Protein AF-A0A2V9Z932-F1 (afdb_monomer_lite)

Secondary structure (DSSP, 8-state):
-HHHHHHHHHHHHHHTSS-HHHHHHHHHHHHHHHHHHHHHHHHHHHHHHHHHHHHHHHHHHHHHHHTT--HHHHHTTHHHHHHHHHHHHHHHHHHHHHHHHHHHHHHHHHHHHHHHHHHHHHHHHHHHHHHHHHHHHHHHHHHHTT-S-SS--TTSSS-----HHHHHHHHHHHHH-HHHHHHHHHHHHHHHHHHHTT--SHHHHTTS-HHHHHHHHHHHHHHHHHHHHHHHHHH-TTSPP-SS--HHHHHHHHHTT-HHHHHHHHHHHHTT---SS-B-HHHHT--STTS--S-S-EEEEEEEEEP-GGGHHHHHHHHHHHHHT--SEEEEEEESS-TT--EEEEEEES--GGGBTHHHHHHHHHHHHHHSS-HHHHHHHH-SSS-STTSPPSSPPPPPHHHHHHHHHHHHHTTSEEEEE-TTT--EEEEE---STT-PPPEEEESSHHHHHHT--HHHHHHHHHHHHHHHHHTS-SHHHHHHHHHHHHHHHHHHHHH---TT-HHHHHHHHHHHHHHHHHH---

Foldseek 3Di:
DLVVVQVVVLVCCLVVVDPLVRVLVVLVVVLVVLVVVLVVLVVVLVVLVVVLVVLVVVLVVLVVVLVVQDDVNVVVCPNVVSVVVNVVSVVSNVVSVVVSVVSVVVNVVSVVVSVSSVVQSVLSVLLVVLVVVLVVVVVVVVVVPLPDCQQFPLVDPDGGHAHSVVVVVLVVVCVPDPVNVVVLSSQLSVLLQVVLPPPRGSVSVSPDPSVNSNVSSVVSVVVSVVVSQVVVCVVPVVDDRHPPDFPLNVCCVVPVVPLVVLLVVLLSNVVSPDDPFAFDVCLLPADAPPRDPDDQKAKEKEKEAEDDPVNVVSSVSSVVSNVVNDDHHYDYHYDDDPRHDIDIDMDIDDHQPNGGPCVVVVVVVLVVQLPPPPVPSCCVSVVDDDSCPPPDDSGDDWDDLLQLLLLQLLCVLVVQWDFDQDPVPRATFTWRWAPDPPTDDTHTQGNDSVRSSVVDHNHSSVSSCVRRVVCCVPVVVDPVSLVSSLVSLVVVLVVVCVVPVDCPDPVNVSSVSSSVVNNCVSVPDD

Sequence (526 aa):
MRGRIENDLFQEWIAGEKSVFDLSGLLPALVSSLQVRLKHLDDKIARHRQLEEETANRVIANAKQWSRVGMLSGLMGKRQNLFDVQGECLQQLYIYRTRIEGIDFARKLLQALIPELPMIGSQVARCAAVMAEAAKYFAGRIAEGCTDSGQGDFSRPVIRFYNPATVKDFARTLVSDQGEQQRQSTAVRAALTAMLGEDKSFTSFNRIPQQKFIDLLEATSVKNLALAHDSYVAAHPHRARILRVSIVEHLCREYAAKPEALRTYVSNVVSRVGNCLCFNDAEVSREGTGAFSGRRFVSYLSVVLPEAPDFAEFRQLLRKEFYSATSGTKDEVTSKGRPYEITLVHVTNLFPVRFVQEAAFLREQYEQRIRSNDSVQAKLELHLEGDGSALPSLYVPDVEPKDFLAYLMIGRAMEVVQTLEDPSTGVKTLYLVNKNDKGGPPVPLGRDLNEALGESNLLTYDALVTTIQPLLKKEYLQFQKRQALSASVEAQVDEVRAQRKNPSDTLYRMFSHAGETAVVLLGARQ

Structure (mmCIF, N/CA/C/O backbone):
data_AF-A0A2V9Z932-F1
#
_entry.id   AF-A0A2V9Z932-F1
#
loop_
_atom_site.group_PDB
_atom_site.id
_atom_site.type_symbol
_atom_site.label_atom_id
_atom_site.label_alt_id
_atom_site.label_comp_id
_atom_site.label_asym_id
_atom_site.label_entity_id
_atom_site.label_seq_id
_atom_site.pdbx_PDB_ins_code
_atom_site.Cartn_x
_atom_site.Cartn_y
_atom_site.Cartn_z
_atom_site.occupancy
_atom_site.B_iso_or_equiv
_atom_site.auth_seq_id
_atom_site.auth_comp_id
_atom_site.auth_asym_id
_atom_site.auth_atom_id
_atom_site.pdbx_PDB_model_num
ATOM 1 N N . MET A 1 1 ? -10.476 -4.591 41.927 1.00 77.62 1 MET A N 1
ATOM 2 C CA . MET A 1 1 ? -11.751 -4.037 41.413 1.00 77.62 1 MET A CA 1
ATOM 3 C C . MET A 1 1 ? -11.571 -3.454 40.017 1.00 77.62 1 MET A C 1
ATOM 5 O O . MET A 1 1 ? -12.208 -3.964 39.110 1.00 77.62 1 MET A O 1
ATOM 9 N N . ARG A 1 2 ? -10.638 -2.508 39.818 1.00 82.38 2 ARG A N 1
ATOM 10 C CA . ARG A 1 2 ? -10.262 -1.956 38.501 1.00 82.38 2 ARG A CA 1
ATOM 11 C C . ARG A 1 2 ? -10.116 -3.004 37.390 1.00 82.38 2 ARG A C 1
ATOM 13 O O . ARG A 1 2 ? -10.837 -2.928 36.411 1.00 82.38 2 ARG A O 1
ATOM 20 N N . GLY A 1 3 ? -9.252 -4.007 37.573 1.00 84.56 3 GLY A N 1
ATOM 21 C CA . GLY A 1 3 ? -9.013 -5.027 36.540 1.00 84.56 3 GLY A CA 1
ATOM 22 C C . GLY A 1 3 ? -10.241 -5.874 36.181 1.00 84.56 3 GLY A C 1
ATOM 23 O O . GLY A 1 3 ? -10.340 -6.334 35.054 1.00 84.56 3 GLY A O 1
ATOM 24 N N . ARG A 1 4 ? -11.209 -6.038 37.099 1.00 88.00 4 ARG A N 1
ATOM 25 C CA . ARG A 1 4 ? -12.481 -6.707 36.776 1.00 88.00 4 ARG A CA 1
ATOM 26 C C . ARG A 1 4 ? -13.345 -5.824 35.880 1.00 88.00 4 ARG A C 1
ATOM 28 O O . ARG A 1 4 ? -13.783 -6.286 34.845 1.00 88.00 4 ARG A O 1
ATOM 35 N N . ILE A 1 5 ? -13.491 -4.546 36.240 1.00 90.06 5 ILE A N 1
ATOM 36 C CA . ILE A 1 5 ? -14.244 -3.570 35.439 1.00 90.06 5 ILE A CA 1
ATOM 37 C C . ILE A 1 5 ? -13.623 -3.424 34.047 1.00 90.06 5 ILE A C 1
ATOM 39 O O . ILE A 1 5 ? -14.338 -3.454 33.056 1.00 90.06 5 ILE A O 1
ATOM 43 N N . GLU A 1 6 ? -12.297 -3.287 33.957 1.00 91.00 6 GLU A N 1
ATOM 44 C CA . GLU A 1 6 ? -11.610 -3.191 32.665 1.00 91.00 6 GLU A CA 1
ATOM 45 C C . GLU A 1 6 ? -11.828 -4.449 31.817 1.00 91.00 6 GLU A C 1
ATOM 47 O O . GLU A 1 6 ? -12.143 -4.319 30.639 1.00 91.00 6 GLU A O 1
ATOM 52 N N . ASN A 1 7 ? -11.724 -5.644 32.410 1.00 91.31 7 ASN A N 1
ATOM 53 C CA . ASN A 1 7 ? -11.974 -6.894 31.697 1.00 91.31 7 ASN A CA 1
ATOM 54 C C . ASN A 1 7 ? -13.428 -6.999 31.219 1.00 91.31 7 ASN A C 1
ATOM 56 O O . ASN A 1 7 ? -13.643 -7.318 30.058 1.00 91.31 7 ASN A O 1
ATOM 60 N N . ASP A 1 8 ? -14.413 -6.680 32.062 1.00 92.38 8 ASP A N 1
ATOM 61 C CA . ASP A 1 8 ? -15.832 -6.740 31.688 1.00 92.38 8 ASP A CA 1
ATOM 62 C C . ASP A 1 8 ? -16.128 -5.804 30.501 1.00 92.38 8 ASP A C 1
ATOM 64 O O . ASP A 1 8 ? -16.697 -6.234 29.499 1.00 92.38 8 ASP A O 1
ATOM 68 N N . LEU A 1 9 ? -15.646 -4.554 30.548 1.00 93.88 9 LEU A N 1
ATOM 69 C CA . LEU A 1 9 ? -15.793 -3.599 29.438 1.00 93.88 9 LEU A CA 1
ATOM 70 C C . LEU A 1 9 ? -15.048 -4.061 28.176 1.00 93.88 9 LEU A C 1
ATOM 72 O O . LEU A 1 9 ? -15.509 -3.838 27.057 1.00 93.88 9 LEU A O 1
ATOM 76 N N . PHE A 1 10 ? -13.890 -4.705 28.339 1.00 93.94 10 PHE A N 1
ATOM 77 C CA . PHE A 1 10 ? -13.142 -5.267 27.220 1.00 93.94 10 PHE A CA 1
ATOM 78 C C . PHE A 1 10 ? -13.889 -6.448 26.586 1.00 93.94 10 PHE A C 1
ATOM 80 O O . PHE A 1 10 ? -13.931 -6.541 25.361 1.00 93.94 10 PHE A O 1
ATOM 87 N N . GLN A 1 11 ? -14.533 -7.308 27.382 1.00 92.81 11 GLN A N 1
ATOM 88 C CA . GLN A 1 11 ? -15.372 -8.396 26.872 1.00 92.81 11 GLN A CA 1
ATOM 89 C C . GLN A 1 11 ? -16.603 -7.870 26.128 1.00 92.81 11 GLN A C 1
ATOM 91 O O . GLN A 1 11 ? -16.879 -8.356 25.034 1.00 92.81 11 GLN A O 1
ATOM 96 N N . GLU A 1 12 ? -17.294 -6.852 26.653 1.00 94.12 12 GLU A N 1
ATOM 97 C CA . GLU A 1 12 ? -18.418 -6.203 25.953 1.00 94.12 12 GLU A CA 1
ATOM 98 C C . GLU A 1 12 ? -17.980 -5.648 24.582 1.00 94.12 12 GLU A C 1
ATOM 100 O O . GLU A 1 12 ? -18.698 -5.779 23.585 1.00 94.12 12 GLU A O 1
ATOM 105 N N . TRP A 1 13 ? -16.767 -5.083 24.499 1.00 94.19 13 TRP A N 1
ATOM 106 C CA . TRP A 1 13 ? -16.189 -4.629 23.233 1.00 94.19 13 TRP A CA 1
ATOM 107 C C . TRP A 1 13 ? -15.842 -5.786 22.286 1.00 94.19 13 TRP A C 1
ATOM 109 O O . TRP A 1 13 ? -16.197 -5.729 21.106 1.00 94.19 13 TRP A O 1
ATOM 119 N N . ILE A 1 14 ? -15.193 -6.853 22.771 1.00 92.38 14 ILE A N 1
ATOM 120 C CA . ILE A 1 14 ? -14.890 -8.042 21.952 1.00 92.38 14 ILE A CA 1
ATOM 121 C C . ILE A 1 14 ? -16.178 -8.662 21.415 1.00 92.38 14 ILE A C 1
ATOM 123 O O . ILE A 1 14 ? -16.223 -9.015 20.236 1.00 92.38 14 ILE A O 1
ATOM 127 N N . ALA A 1 15 ? -17.218 -8.778 22.242 1.00 91.62 15 ALA A N 1
ATOM 128 C CA . ALA A 1 15 ? -18.527 -9.293 21.849 1.00 91.62 15 ALA A CA 1
ATOM 129 C C . ALA A 1 15 ? -19.216 -8.375 20.825 1.00 91.62 15 ALA A C 1
ATOM 131 O O . ALA A 1 15 ? -19.937 -8.846 19.943 1.00 91.62 15 ALA A O 1
ATOM 132 N N . GLY A 1 16 ? -18.888 -7.081 20.840 1.00 90.75 16 GLY A N 1
ATOM 133 C CA . GLY A 1 16 ? -19.473 -6.074 19.955 1.00 90.75 16 GLY A CA 1
ATOM 134 C C . GLY A 1 16 ? -20.805 -5.549 20.469 1.00 90.75 16 GLY A C 1
ATOM 135 O O . GLY A 1 16 ? -21.585 -5.020 19.684 1.00 90.75 16 GLY A O 1
ATOM 136 N N . GLU A 1 17 ? -21.063 -5.703 21.767 1.00 92.62 17 GLU A N 1
ATOM 137 C CA . GLU A 1 17 ? -22.240 -5.152 22.442 1.00 92.62 17 GLU A CA 1
ATOM 138 C C . GLU A 1 17 ? -22.115 -3.636 22.619 1.00 92.62 17 GLU A C 1
ATOM 140 O O . GLU A 1 17 ? -23.109 -2.917 22.539 1.00 92.62 17 GLU A O 1
ATOM 145 N N . LYS A 1 18 ? -20.885 -3.145 22.830 1.00 92.31 18 LYS A N 1
ATOM 146 C CA . LYS A 1 18 ? -20.561 -1.715 22.912 1.00 92.31 18 LYS A CA 1
ATOM 147 C C . LYS A 1 18 ? -19.331 -1.388 22.077 1.00 92.31 18 LYS A C 1
ATOM 149 O O . LYS A 1 18 ? -18.340 -2.121 22.085 1.00 92.31 18 LYS A O 1
ATOM 154 N N . SER A 1 19 ? -19.365 -0.263 21.370 1.00 92.38 19 SER A N 1
ATOM 155 C CA . SER A 1 19 ? -18.180 0.265 20.694 1.00 92.38 19 SER A CA 1
ATOM 156 C C . SER A 1 19 ? -17.231 0.936 21.693 1.00 92.38 19 SER A C 1
ATOM 158 O O . SER A 1 19 ? -17.627 1.347 22.783 1.00 92.38 19 SER A O 1
ATOM 160 N N . VAL A 1 20 ? -15.964 1.116 21.310 1.00 92.38 20 VAL A N 1
ATOM 161 C CA . VAL A 1 20 ? -14.994 1.854 22.143 1.00 92.38 20 VAL A CA 1
ATOM 162 C C . VAL A 1 20 ? -15.445 3.306 22.366 1.00 92.38 20 VAL A C 1
ATOM 164 O O . VAL A 1 20 ? -15.184 3.878 23.422 1.00 92.38 20 VAL A O 1
ATOM 167 N N . PHE A 1 21 ? -16.182 3.886 21.412 1.00 91.50 21 PHE A N 1
ATOM 168 C CA . PHE A 1 21 ? -16.777 5.213 21.555 1.00 91.50 21 PHE A CA 1
ATOM 169 C C . PHE A 1 21 ? -17.886 5.224 22.615 1.00 91.50 21 PHE A C 1
ATOM 171 O O . PHE A 1 21 ? -17.868 6.096 23.485 1.00 91.50 21 PHE A O 1
ATOM 178 N N . ASP A 1 22 ? -18.770 4.222 22.625 1.00 93.38 22 ASP A N 1
ATOM 179 C CA . ASP A 1 22 ? -19.805 4.082 23.661 1.00 93.38 22 ASP A CA 1
ATOM 180 C C . ASP A 1 22 ? -19.172 3.945 25.048 1.00 93.38 22 ASP A C 1
ATOM 182 O O . ASP A 1 22 ? -19.566 4.628 25.994 1.00 93.38 22 ASP A O 1
ATOM 186 N N . LEU A 1 23 ? -18.130 3.115 25.163 1.00 94.00 23 LEU A N 1
ATOM 187 C CA . LEU A 1 23 ? -17.382 2.928 26.407 1.00 94.00 23 LEU A CA 1
ATOM 188 C C . LEU A 1 23 ? -16.691 4.221 26.869 1.00 94.00 23 LEU A C 1
ATOM 190 O O . LEU A 1 23 ? -16.685 4.526 28.066 1.00 94.00 23 LEU A O 1
ATOM 194 N N . SER A 1 24 ? -16.148 5.002 25.928 1.00 89.88 24 SER A N 1
ATOM 195 C CA . SER A 1 24 ? -15.504 6.289 26.215 1.00 89.88 24 SER A CA 1
ATOM 196 C C . SER A 1 24 ? -16.484 7.329 26.767 1.00 89.88 24 SER A C 1
ATOM 198 O O . SER A 1 24 ? -16.097 8.128 27.618 1.00 89.88 24 SER A O 1
ATOM 200 N N . GLY A 1 25 ? -17.756 7.283 26.349 1.00 89.06 25 GLY A N 1
ATOM 201 C CA . GLY A 1 25 ? -18.829 8.130 26.881 1.00 89.06 25 GLY A CA 1
ATOM 202 C C . GLY A 1 25 ? -19.442 7.598 28.182 1.00 89.06 25 GLY A C 1
ATOM 203 O O . GLY A 1 25 ? -19.787 8.377 29.075 1.00 89.06 25 GLY A O 1
ATOM 204 N N . LEU A 1 26 ? -19.531 6.273 28.331 1.00 92.12 26 LEU A N 1
ATOM 205 C CA . LEU A 1 26 ? -20.111 5.610 29.501 1.00 92.12 26 LEU A CA 1
ATOM 206 C C . LEU A 1 26 ? -19.298 5.859 30.778 1.00 92.12 26 LEU A C 1
ATOM 208 O O . LEU A 1 26 ? -19.875 6.090 31.841 1.00 92.12 26 LEU A O 1
ATOM 212 N N . LEU A 1 27 ? -17.965 5.812 30.697 1.00 92.62 27 LEU A N 1
ATOM 213 C CA . LEU A 1 27 ? -17.091 5.923 31.871 1.00 92.62 27 LEU A CA 1
ATOM 214 C C . LEU A 1 27 ? -17.199 7.284 32.591 1.00 92.62 27 LEU A 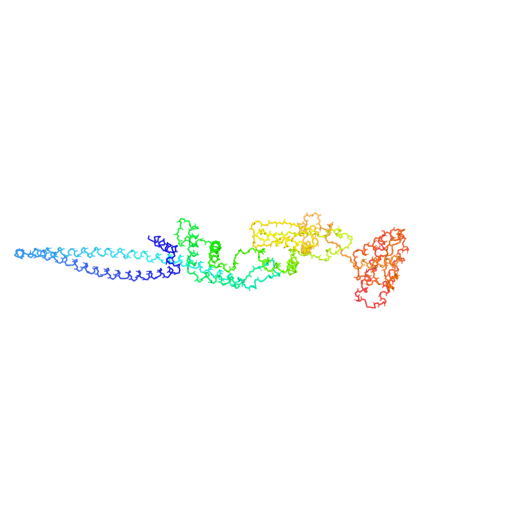C 1
ATOM 216 O O . LEU A 1 27 ? -17.385 7.279 33.811 1.00 92.62 27 LEU A O 1
ATOM 220 N N . PRO A 1 28 ? -17.161 8.442 31.902 1.00 92.12 28 PRO A N 1
ATOM 221 C CA . PRO A 1 28 ? -17.440 9.738 32.520 1.00 92.12 28 PRO A CA 1
ATOM 222 C C . PRO A 1 28 ? -18.839 9.824 33.143 1.00 92.12 28 PRO A C 1
ATOM 224 O O . PRO A 1 28 ? -18.975 10.292 34.273 1.00 92.12 28 PRO A O 1
ATOM 227 N N . ALA A 1 29 ? -19.870 9.319 32.455 1.00 93.62 29 ALA A N 1
ATOM 228 C CA . ALA A 1 29 ? -21.237 9.308 32.978 1.00 93.62 29 ALA A CA 1
ATOM 229 C C . ALA A 1 29 ? -21.356 8.464 34.260 1.00 93.62 29 ALA A C 1
ATOM 231 O O . ALA A 1 29 ? -22.003 8.874 35.230 1.00 93.62 29 ALA A O 1
ATOM 232 N N . LEU A 1 30 ? -20.674 7.315 34.302 1.00 93.50 30 LEU A N 1
ATOM 233 C CA . LEU A 1 30 ? -20.578 6.473 35.491 1.00 93.50 30 LEU A CA 1
ATOM 234 C C . LEU A 1 30 ? -19.877 7.212 36.637 1.00 93.50 30 LEU A C 1
ATOM 236 O O . LEU A 1 30 ? -20.382 7.199 37.759 1.00 93.50 30 LEU A O 1
ATOM 240 N N . VAL A 1 31 ? -18.762 7.898 36.371 1.00 94.88 31 VAL A N 1
ATOM 241 C CA . VAL A 1 31 ? -18.057 8.709 37.379 1.00 94.88 31 VAL A CA 1
ATOM 242 C C . VAL A 1 31 ? -18.983 9.770 37.973 1.00 94.88 31 VAL A C 1
ATOM 244 O O . VAL A 1 31 ? -19.099 9.846 39.197 1.00 94.88 31 VAL A O 1
ATOM 247 N N . SER A 1 32 ? -19.697 10.533 37.142 1.00 95.81 32 SER A N 1
ATOM 248 C CA . SER A 1 32 ? -20.646 11.548 37.619 1.00 95.81 32 SER A CA 1
ATOM 249 C C . SER A 1 32 ? -21.768 10.939 38.465 1.00 95.81 32 SER A C 1
ATOM 251 O O . SER A 1 32 ? -22.089 11.459 39.536 1.00 95.81 32 SER A O 1
ATOM 253 N N . SER A 1 33 ? -22.327 9.800 38.044 1.00 96.12 33 SER A N 1
ATOM 254 C CA . SER A 1 33 ? -23.351 9.080 38.812 1.00 96.12 33 SER A CA 1
ATOM 255 C C . SER A 1 33 ? -22.834 8.624 40.185 1.00 96.12 33 SER A C 1
ATOM 257 O O . SER A 1 33 ? -23.501 8.812 41.209 1.00 96.12 33 SER A O 1
ATOM 259 N N . LEU A 1 34 ? -21.611 8.085 40.244 1.00 95.25 34 LEU A N 1
ATOM 260 C CA . LEU A 1 34 ? -20.989 7.650 41.496 1.00 95.25 34 LEU A CA 1
ATOM 261 C C . LEU A 1 34 ? -20.635 8.824 42.417 1.00 95.25 34 LEU A C 1
ATOM 263 O O . LEU A 1 34 ? -20.774 8.686 43.630 1.00 95.25 34 LEU A O 1
ATOM 267 N N . GLN A 1 35 ? -20.237 9.977 41.875 1.00 95.81 35 GLN A N 1
ATOM 268 C CA . GLN A 1 35 ? -20.000 11.199 42.654 1.00 95.81 35 GLN A CA 1
ATOM 269 C C . GLN A 1 35 ? -21.286 11.720 43.307 1.00 95.81 35 GLN A C 1
ATOM 271 O O . GLN A 1 35 ? -21.282 12.054 44.493 1.00 95.81 35 GLN A O 1
ATOM 276 N N . VAL A 1 36 ? -22.405 11.731 42.573 1.00 95.88 36 VAL A N 1
ATOM 277 C CA . VAL A 1 36 ? -23.721 12.079 43.138 1.00 95.88 36 VAL A CA 1
ATOM 278 C C . VAL A 1 36 ? -24.096 11.099 44.251 1.00 95.88 36 VAL A C 1
ATOM 280 O O . VAL A 1 36 ? -24.498 11.511 45.341 1.00 95.88 36 VAL A O 1
ATOM 283 N N . ARG A 1 37 ? -23.898 9.795 44.021 1.00 95.81 37 ARG A N 1
ATOM 284 C CA . ARG A 1 37 ? -24.158 8.768 45.035 1.00 95.81 37 ARG A CA 1
ATOM 285 C C . ARG A 1 37 ? -23.279 8.944 46.273 1.00 95.81 37 ARG A C 1
ATOM 287 O O . ARG A 1 37 ? -23.804 8.814 47.373 1.00 95.81 37 ARG A O 1
ATOM 294 N N . LEU A 1 38 ? -21.993 9.259 46.109 1.00 95.38 38 LEU A N 1
ATOM 295 C CA . LEU A 1 38 ? -21.062 9.529 47.208 1.00 95.38 38 LEU A CA 1
ATOM 296 C C . LEU A 1 38 ? -21.564 10.686 48.080 1.00 95.38 38 LEU A C 1
ATOM 298 O O . LEU A 1 38 ? -21.672 10.519 49.292 1.00 95.38 38 LEU A O 1
ATOM 302 N N . LYS A 1 39 ? -21.973 11.799 47.459 1.00 93.94 39 LYS A N 1
ATOM 303 C CA . LYS A 1 39 ? -22.529 12.961 48.169 1.00 93.94 39 LYS A CA 1
ATOM 304 C C . LYS A 1 39 ? -23.773 12.595 48.990 1.00 93.94 39 LYS A C 1
ATOM 306 O O . LYS A 1 39 ? -23.891 12.979 50.148 1.00 93.94 39 LYS A O 1
ATOM 311 N N . HIS A 1 40 ? -24.665 11.772 48.436 1.00 94.75 40 HIS A N 1
ATOM 312 C CA . HIS A 1 40 ? -25.835 11.280 49.171 1.00 94.75 40 HIS A CA 1
ATOM 313 C C . HIS A 1 40 ? -25.495 10.343 50.342 1.00 94.75 40 HIS A C 1
ATOM 315 O O . HIS A 1 40 ? -26.306 10.210 51.261 1.00 94.75 40 HIS A O 1
ATOM 321 N N . LEU A 1 41 ? -24.349 9.651 50.322 1.00 94.38 41 LEU A N 1
ATOM 322 C CA . LEU A 1 41 ? -23.914 8.845 51.467 1.00 94.38 41 LEU A CA 1
ATOM 323 C C . LEU A 1 41 ? -23.461 9.737 52.625 1.00 94.38 41 LEU A C 1
ATOM 325 O O . LEU A 1 41 ? -23.797 9.415 53.761 1.00 94.38 41 LEU A O 1
ATOM 329 N N . ASP A 1 42 ? -22.790 10.860 52.354 1.00 90.19 42 ASP A N 1
ATOM 330 C CA . ASP A 1 42 ? -22.404 11.825 53.395 1.00 90.19 42 ASP A CA 1
ATOM 331 C C . ASP A 1 42 ? -23.642 12.380 54.122 1.00 90.19 42 ASP A C 1
ATOM 333 O O . ASP A 1 42 ? -23.698 12.358 55.356 1.00 90.19 42 ASP A O 1
ATOM 337 N N . ASP A 1 43 ? -24.692 12.743 53.373 1.00 92.94 43 ASP A N 1
ATOM 338 C CA . ASP A 1 43 ? -25.975 13.181 53.943 1.00 92.94 43 ASP A CA 1
ATOM 339 C C . ASP A 1 43 ? -26.616 12.095 54.827 1.00 92.94 43 ASP A C 1
ATOM 341 O O . ASP A 1 43 ? -27.162 12.376 55.899 1.00 92.94 43 ASP A O 1
ATOM 345 N N . LYS A 1 44 ? -26.560 10.827 54.394 1.00 93.81 44 LYS A N 1
ATOM 346 C CA . LYS A 1 44 ? -27.105 9.693 55.159 1.00 93.81 44 LYS A CA 1
ATOM 347 C C . LYS A 1 44 ? -26.297 9.404 56.422 1.00 93.81 44 LYS A C 1
ATOM 349 O O . LYS A 1 44 ? -26.901 9.088 57.447 1.00 93.81 44 LYS A O 1
ATOM 354 N N . ILE A 1 45 ? -24.968 9.514 56.367 1.00 92.81 45 ILE A N 1
ATOM 355 C CA . ILE A 1 45 ? -24.094 9.352 57.537 1.00 92.81 45 ILE A CA 1
ATOM 356 C C . ILE A 1 45 ? -24.425 10.420 58.574 1.00 92.81 45 ILE A C 1
ATOM 358 O O . ILE A 1 45 ? -24.628 10.075 59.736 1.00 92.81 45 ILE A O 1
ATOM 362 N N . ALA A 1 46 ? -24.537 11.687 58.165 1.00 93.06 46 ALA A N 1
ATOM 363 C CA . ALA A 1 46 ? -24.873 12.784 59.070 1.00 93.06 46 ALA A CA 1
ATOM 364 C C . ALA A 1 46 ? -26.215 12.541 59.784 1.00 93.06 46 ALA A C 1
ATOM 366 O O . ALA A 1 46 ? -26.281 12.599 61.011 1.00 93.06 46 ALA A O 1
ATOM 367 N N . ARG A 1 47 ? -27.258 12.159 59.032 1.00 95.00 47 ARG A N 1
ATOM 368 C CA . ARG A 1 47 ? -28.580 11.829 59.598 1.00 95.00 47 ARG A CA 1
ATOM 369 C C . ARG A 1 47 ? -28.527 10.654 60.572 1.00 95.00 47 ARG A C 1
ATOM 371 O O . ARG A 1 47 ? -29.109 10.726 61.648 1.00 95.00 47 ARG A O 1
ATOM 378 N N . HIS A 1 48 ? -27.847 9.563 60.216 1.00 93.50 48 HIS A N 1
ATOM 379 C CA . HIS A 1 48 ? -27.762 8.403 61.104 1.00 93.50 48 HIS A CA 1
ATOM 380 C C . HIS A 1 48 ? -26.916 8.665 62.350 1.00 93.50 48 HIS A C 1
ATOM 382 O O . HIS A 1 48 ? -27.252 8.120 63.395 1.00 93.50 48 HIS A O 1
ATOM 388 N N . ARG A 1 49 ? -25.876 9.506 62.272 1.00 94.31 49 ARG A N 1
ATOM 389 C CA . ARG A 1 49 ? -25.102 9.938 63.447 1.00 94.31 49 ARG A CA 1
ATOM 390 C C . ARG A 1 49 ? -25.942 10.775 64.405 1.00 94.31 49 ARG A C 1
ATOM 392 O O . ARG A 1 49 ? -25.900 10.517 65.597 1.00 94.31 49 ARG A O 1
ATOM 399 N N . GLN A 1 50 ? -26.760 11.693 63.890 1.00 95.38 50 GLN A N 1
ATOM 400 C CA . GLN A 1 50 ? -27.694 12.450 64.725 1.00 95.38 50 GLN A CA 1
ATOM 401 C C . GLN A 1 50 ? -28.686 11.518 65.447 1.00 95.38 50 GLN A C 1
ATOM 403 O O . GLN A 1 50 ? -28.862 11.615 66.658 1.00 95.38 50 GLN A O 1
ATOM 408 N N . LEU A 1 51 ? -29.289 10.567 64.723 1.00 94.62 51 LEU A N 1
ATOM 409 C CA . LEU A 1 51 ? -30.211 9.587 65.314 1.00 94.62 51 LEU A CA 1
ATOM 410 C C . LEU A 1 51 ? -29.519 8.659 66.328 1.00 94.62 51 LEU A C 1
ATOM 412 O O . LEU A 1 51 ? -30.129 8.269 67.326 1.00 94.62 51 LEU A O 1
ATOM 416 N N . GLU A 1 52 ? -28.258 8.293 66.083 1.00 96.00 52 GLU A N 1
ATOM 417 C CA . GLU A 1 52 ? -27.429 7.519 67.015 1.00 96.00 52 GLU A CA 1
ATOM 418 C C . GLU A 1 52 ? -27.197 8.299 68.311 1.00 96.00 52 GLU A C 1
ATOM 420 O O . GLU A 1 52 ? -27.460 7.755 69.382 1.00 96.00 52 GLU A O 1
ATOM 425 N N . GLU A 1 53 ? -26.823 9.577 68.218 1.00 95.06 53 GLU A N 1
ATOM 426 C CA . GLU A 1 53 ? -26.586 10.453 69.366 1.00 95.06 53 GLU A CA 1
ATOM 427 C C . GLU A 1 53 ? -27.867 10.687 70.182 1.00 95.06 53 GLU A C 1
ATOM 429 O O . GLU A 1 53 ? -27.872 10.529 71.406 1.00 95.06 53 GLU A O 1
ATOM 434 N N . GLU A 1 54 ? -28.987 10.990 69.519 1.00 94.62 54 GLU A N 1
ATOM 435 C CA . GLU A 1 54 ? -30.299 11.137 70.161 1.00 94.62 54 GLU A CA 1
ATOM 436 C C . GLU A 1 54 ? -30.698 9.857 70.916 1.00 94.62 54 GLU A C 1
ATOM 438 O O . GLU A 1 54 ? -31.144 9.910 72.068 1.00 94.62 54 GLU A O 1
ATOM 443 N N . THR A 1 55 ? -30.488 8.688 70.305 1.00 93.19 55 THR A N 1
ATOM 444 C CA . THR A 1 55 ? -30.808 7.393 70.923 1.00 93.19 55 THR A CA 1
ATOM 445 C C . THR A 1 55 ? -29.845 7.062 72.066 1.00 93.19 55 THR A C 1
ATOM 447 O O . THR A 1 55 ? -30.283 6.594 73.118 1.00 93.19 55 THR A O 1
ATOM 450 N N . ALA A 1 56 ? -28.551 7.359 71.924 1.00 94.00 56 ALA A N 1
ATOM 451 C CA . ALA A 1 56 ? -27.552 7.183 72.978 1.00 94.00 56 ALA A CA 1
ATOM 452 C C . ALA A 1 56 ? -27.876 8.050 74.204 1.00 94.00 56 ALA A C 1
ATOM 454 O O . ALA A 1 56 ? -27.837 7.572 75.342 1.00 94.00 56 ALA A O 1
ATOM 455 N N . ASN A 1 57 ? -28.291 9.298 73.980 1.00 94.38 57 ASN A N 1
ATOM 456 C CA . ASN A 1 57 ? -28.737 10.198 75.039 1.00 94.38 57 ASN A CA 1
ATOM 457 C C . ASN A 1 57 ? -29.981 9.658 75.761 1.00 94.38 57 ASN A C 1
ATOM 459 O O . ASN A 1 57 ? -30.047 9.722 76.993 1.00 94.38 57 ASN A O 1
ATOM 463 N N . ARG A 1 58 ? -30.932 9.048 75.037 1.00 92.38 58 ARG A N 1
ATOM 464 C CA . ARG A 1 58 ? -32.086 8.354 75.641 1.00 92.38 58 ARG A CA 1
ATOM 465 C C . ARG A 1 58 ? -31.666 7.149 76.483 1.00 92.38 58 ARG A C 1
ATOM 467 O O . ARG A 1 58 ? -32.144 7.019 77.606 1.00 92.38 58 ARG A O 1
ATOM 474 N N . VAL A 1 59 ? -30.733 6.325 76.001 1.00 91.31 59 VAL A N 1
ATOM 475 C CA . VAL A 1 59 ? -30.168 5.185 76.755 1.00 91.31 59 VAL A CA 1
ATOM 476 C C . VAL A 1 59 ? -29.549 5.652 78.080 1.00 91.31 59 VAL A C 1
ATOM 478 O O . VAL A 1 59 ? -29.786 5.039 79.125 1.00 91.31 59 VAL A O 1
ATOM 481 N N . ILE A 1 60 ? -28.801 6.762 78.065 1.00 92.19 60 ILE A N 1
ATOM 482 C CA . ILE A 1 60 ? -28.204 7.367 79.270 1.00 92.19 60 ILE A CA 1
ATOM 483 C C . ILE A 1 60 ? -29.290 7.926 80.203 1.00 92.19 60 ILE A C 1
ATOM 485 O O . ILE A 1 60 ? -29.219 7.741 81.422 1.00 92.19 60 ILE A O 1
ATOM 489 N N . ALA A 1 61 ? -30.295 8.614 79.659 1.00 90.38 61 ALA A N 1
ATOM 490 C CA . ALA A 1 61 ? -31.390 9.190 80.437 1.00 90.38 61 ALA A CA 1
ATOM 491 C C . ALA A 1 61 ? -32.232 8.107 81.130 1.00 90.38 61 ALA A C 1
ATOM 493 O O . ALA A 1 61 ? -32.513 8.227 82.323 1.00 90.38 61 ALA A O 1
ATOM 494 N N . ASN A 1 62 ? -32.560 7.025 80.425 1.00 88.06 62 ASN A N 1
ATOM 495 C CA . ASN A 1 62 ? -33.277 5.871 80.963 1.00 88.06 62 ASN A CA 1
ATOM 496 C C . ASN A 1 62 ? -32.486 5.186 82.087 1.00 88.06 62 ASN A C 1
ATOM 498 O O . ASN A 1 62 ? -33.050 4.898 83.141 1.00 88.06 62 ASN A O 1
ATOM 502 N N . ALA A 1 63 ? -31.171 5.001 81.922 1.00 85.06 63 ALA A N 1
ATOM 503 C CA . ALA A 1 63 ? -30.306 4.459 82.974 1.00 85.06 63 ALA A CA 1
ATOM 504 C C . ALA A 1 63 ? -30.283 5.352 84.233 1.00 85.06 63 ALA A C 1
ATOM 506 O O . ALA A 1 63 ? -30.342 4.854 85.359 1.00 85.06 63 ALA A O 1
ATOM 507 N N . LYS A 1 64 ? -30.267 6.683 84.062 1.00 87.31 64 LYS A N 1
ATOM 508 C CA . LYS A 1 64 ? -30.390 7.648 85.173 1.00 87.31 64 LYS A CA 1
ATOM 509 C C . LYS A 1 64 ? -31.779 7.641 85.816 1.00 87.31 64 LYS A C 1
ATOM 511 O O . LYS A 1 64 ? -31.892 7.874 87.016 1.00 87.31 64 LYS A O 1
ATOM 516 N N . GLN A 1 65 ? -32.842 7.419 85.045 1.00 84.19 65 GLN A N 1
ATOM 517 C CA . GLN A 1 65 ? -34.195 7.298 85.591 1.00 84.19 65 GLN A CA 1
ATOM 518 C C . GLN A 1 65 ? -34.357 6.003 86.379 1.00 84.19 65 GLN A C 1
ATOM 520 O O . GLN A 1 65 ? -34.921 6.043 87.470 1.00 84.19 65 GLN A O 1
ATOM 525 N N . TRP A 1 66 ? -33.799 4.896 85.884 1.00 81.44 66 TRP A N 1
ATOM 526 C CA . TRP A 1 66 ? -33.782 3.604 86.566 1.00 81.44 66 TRP A CA 1
ATOM 527 C C . TRP A 1 66 ? -33.185 3.690 87.973 1.00 81.44 66 TRP A C 1
ATOM 529 O O . TRP A 1 66 ? -33.787 3.208 88.934 1.00 81.44 66 TRP A O 1
ATOM 539 N N . SER A 1 67 ? -32.035 4.359 88.120 1.00 79.69 67 SER A N 1
ATOM 540 C CA . SER A 1 67 ? -31.359 4.511 89.417 1.00 79.69 67 SER A CA 1
ATOM 541 C C . SER A 1 67 ? -32.130 5.374 90.423 1.00 79.69 67 SER A C 1
ATOM 543 O O . SER A 1 67 ? -31.855 5.314 91.618 1.00 79.69 67 SER A O 1
ATOM 545 N N . ARG A 1 68 ? -33.129 6.140 89.964 1.00 81.44 68 ARG A N 1
ATOM 546 C CA . ARG A 1 68 ? -34.013 6.975 90.794 1.00 81.44 68 ARG A CA 1
ATOM 547 C C . ARG A 1 68 ? -35.359 6.307 91.115 1.00 81.44 68 ARG A C 1
ATOM 549 O O . ARG A 1 68 ? -36.202 6.924 91.765 1.00 81.44 68 ARG A O 1
ATOM 556 N N . VAL A 1 69 ? -35.595 5.066 90.675 1.00 79.00 69 VAL A N 1
ATOM 557 C CA . VAL A 1 69 ? -36.856 4.345 90.930 1.00 79.00 69 VAL A CA 1
ATOM 558 C C . VAL A 1 69 ? -36.892 3.799 92.365 1.00 79.00 69 VAL A C 1
ATOM 560 O O . VAL A 1 69 ? -36.323 2.743 92.663 1.00 79.00 69 VAL A O 1
ATOM 563 N N . GLY A 1 70 ? -37.608 4.507 93.245 1.00 68.94 70 GLY A N 1
ATOM 564 C CA . GLY A 1 70 ? -37.868 4.108 94.634 1.00 68.94 70 GLY A CA 1
ATOM 565 C C . GLY A 1 70 ? -38.835 2.920 94.785 1.00 68.94 70 GLY A C 1
ATOM 566 O O . GLY A 1 70 ? -39.563 2.566 93.852 1.00 68.94 70 GLY A O 1
ATOM 567 N N . MET A 1 71 ? -38.856 2.323 95.984 1.00 60.56 71 MET A N 1
ATOM 568 C CA . MET A 1 71 ? -39.491 1.029 96.304 1.00 60.56 71 MET A CA 1
ATOM 569 C C . MET A 1 71 ? -40.993 0.947 95.953 1.00 60.56 71 MET A C 1
ATOM 571 O O . MET A 1 71 ? -41.419 -0.034 95.349 1.00 60.56 71 MET A O 1
ATOM 575 N N . LEU A 1 72 ? -41.775 2.001 96.226 1.00 59.00 72 LEU A N 1
ATOM 576 C CA . LEU A 1 72 ? -43.214 2.064 95.908 1.00 59.00 72 LEU A CA 1
ATOM 577 C C . LEU A 1 72 ? -43.500 2.107 94.397 1.00 59.00 72 LEU A C 1
ATOM 579 O O . LEU A 1 72 ? -44.405 1.436 93.914 1.00 59.00 72 LEU A O 1
ATOM 583 N N . SER A 1 73 ? -42.698 2.844 93.620 1.00 62.62 73 SER A N 1
ATOM 584 C CA . SER A 1 73 ? -42.862 2.905 92.157 1.00 62.62 73 SER A CA 1
ATOM 585 C C . SER A 1 73 ? -42.372 1.642 91.439 1.00 62.62 73 SER A C 1
ATOM 587 O O . SER A 1 73 ? -42.811 1.355 90.327 1.00 62.62 73 SER A O 1
ATOM 589 N N . GLY A 1 74 ? -41.490 0.867 92.082 1.00 62.97 74 GLY A N 1
ATOM 590 C CA . GLY A 1 74 ? -41.051 -0.440 91.594 1.00 62.97 74 GLY A CA 1
ATOM 591 C C . GLY A 1 74 ? -42.165 -1.490 91.619 1.00 62.97 74 GLY A C 1
ATOM 592 O O . GLY A 1 74 ? -42.255 -2.283 90.687 1.00 62.97 74 GLY A O 1
ATOM 593 N N . LEU A 1 75 ? -43.048 -1.440 92.624 1.00 59.69 75 LEU A N 1
ATOM 594 C CA . LEU A 1 75 ? -44.217 -2.322 92.762 1.00 59.69 75 LEU A CA 1
ATOM 595 C C . LEU A 1 75 ? -45.316 -2.057 91.713 1.00 59.69 75 LEU A C 1
ATOM 597 O O . LEU A 1 75 ? -46.073 -2.965 91.396 1.00 59.69 75 LEU A O 1
ATOM 601 N N . MET A 1 76 ? -45.369 -0.859 91.115 1.00 71.00 76 MET A N 1
ATOM 602 C CA . MET A 1 76 ? -46.294 -0.515 90.016 1.00 71.00 76 MET A CA 1
ATOM 603 C C . MET A 1 76 ? -45.747 -0.846 88.610 1.00 71.00 76 MET A C 1
ATOM 605 O O . MET A 1 76 ? -46.194 -0.279 87.617 1.00 71.00 76 MET A O 1
ATOM 609 N N . GLY A 1 77 ? -44.735 -1.712 88.490 1.00 76.06 77 GLY A N 1
ATOM 610 C CA . GLY A 1 77 ? -44.226 -2.164 87.184 1.00 76.06 77 GLY A CA 1
ATOM 611 C C . GLY A 1 77 ? -43.383 -1.138 86.412 1.00 76.06 77 GLY A C 1
ATOM 612 O O . GLY A 1 77 ? -42.939 -1.416 85.300 1.00 76.06 77 GLY A O 1
ATOM 613 N N . LYS A 1 78 ? -43.078 0.029 87.001 1.00 77.62 78 LYS A N 1
ATOM 614 C CA . LYS A 1 78 ? -42.264 1.084 86.364 1.00 77.62 78 LYS A CA 1
ATOM 615 C C . LYS A 1 78 ? -40.847 0.612 86.012 1.00 77.62 78 LYS A C 1
ATOM 617 O O . LYS A 1 78 ? -40.274 1.086 85.037 1.00 77.62 78 LYS A O 1
ATOM 622 N N . ARG A 1 79 ? -40.299 -0.340 86.782 1.00 75.31 79 ARG A N 1
ATOM 623 C CA . ARG A 1 79 ? -39.042 -1.028 86.448 1.00 75.31 79 ARG A CA 1
ATOM 624 C C . ARG A 1 79 ? -39.207 -1.922 85.218 1.00 75.31 79 ARG A C 1
ATOM 626 O O . ARG A 1 79 ? -38.417 -1.807 84.306 1.00 75.31 79 ARG A O 1
ATOM 633 N N . GLN A 1 80 ? -40.249 -2.741 85.118 1.00 79.94 80 GLN A N 1
ATOM 634 C CA . GLN A 1 80 ? -40.450 -3.578 83.926 1.00 79.94 80 GLN A CA 1
ATOM 635 C C . GLN A 1 80 ? -40.517 -2.723 82.645 1.00 79.94 80 GLN A C 1
ATOM 637 O O . GLN A 1 80 ? -39.752 -2.932 81.713 1.00 79.94 80 GLN A O 1
ATOM 642 N N . ASN A 1 81 ? -41.329 -1.661 82.667 1.00 84.19 81 ASN A N 1
ATOM 643 C CA . ASN A 1 81 ? -41.500 -0.765 81.523 1.00 84.19 81 ASN A CA 1
ATOM 644 C C . ASN A 1 81 ? -40.196 -0.037 81.130 1.00 84.19 81 ASN A C 1
ATOM 646 O O . ASN A 1 81 ? -39.831 0.015 79.961 1.00 84.19 81 ASN A O 1
ATOM 650 N N . LEU A 1 82 ? -39.436 0.489 82.101 1.00 83.38 82 LEU A N 1
ATOM 651 C CA . LEU A 1 82 ? -38.143 1.120 81.805 1.00 83.38 82 LEU A CA 1
ATOM 652 C C . LEU A 1 82 ? -37.111 0.125 81.250 1.00 83.38 82 LEU A C 1
ATOM 654 O O . LEU A 1 82 ? -36.230 0.542 80.504 1.00 83.38 82 LEU A O 1
ATOM 658 N N . PHE A 1 83 ? -37.201 -1.160 81.606 1.00 84.38 83 PHE A N 1
ATOM 659 C CA . PHE A 1 83 ? -36.317 -2.203 81.086 1.00 84.38 83 PHE A CA 1
ATOM 660 C C . PHE A 1 83 ? -36.635 -2.497 79.618 1.00 84.38 83 PHE A C 1
ATOM 662 O O . PHE A 1 83 ? -35.722 -2.505 78.794 1.00 84.38 83 PHE A O 1
ATOM 669 N N . ASP A 1 84 ? -37.918 -2.635 79.281 1.00 87.00 84 ASP A N 1
ATOM 670 C CA . ASP A 1 84 ? -38.371 -2.867 77.906 1.00 87.00 84 ASP A CA 1
ATOM 671 C C . ASP A 1 84 ? -38.016 -1.676 76.998 1.00 87.00 84 ASP A C 1
ATOM 673 O O . ASP A 1 84 ? -37.369 -1.847 75.963 1.00 87.00 84 ASP A O 1
ATOM 677 N N . VAL A 1 85 ? -38.301 -0.445 77.446 1.00 88.69 85 VAL A N 1
ATOM 678 C CA . VAL A 1 85 ? -37.932 0.790 76.726 1.00 88.69 85 VAL A CA 1
ATOM 679 C C . VAL A 1 85 ? -36.413 0.918 76.561 1.00 88.69 85 VAL A C 1
ATOM 681 O O . VAL A 1 85 ? -35.934 1.399 75.530 1.00 88.69 85 VAL A O 1
ATOM 684 N N . GLN A 1 86 ? -35.627 0.489 77.554 1.00 90.12 86 GLN A N 1
ATOM 685 C CA . GLN A 1 86 ? -34.169 0.466 77.445 1.00 90.12 86 GLN A CA 1
ATOM 686 C C . GLN A 1 86 ? -33.692 -0.562 76.415 1.00 90.12 86 GLN A C 1
ATOM 688 O O . GLN A 1 86 ? -32.779 -0.257 75.644 1.00 90.12 86 GLN A O 1
ATOM 693 N N . GLY A 1 87 ? -34.310 -1.745 76.376 1.00 88.75 87 GLY A N 1
ATOM 694 C CA . GLY A 1 87 ? -34.051 -2.774 75.369 1.00 88.75 87 GLY A CA 1
ATOM 695 C C . GLY A 1 87 ? -34.304 -2.264 73.950 1.00 88.75 87 GLY A C 1
ATOM 696 O O . GLY A 1 87 ? -33.426 -2.379 73.093 1.00 88.75 87 GLY A O 1
ATOM 697 N N . GLU A 1 88 ? -35.442 -1.605 73.723 1.00 92.44 88 GLU A N 1
ATOM 698 C CA . GLU A 1 88 ? -35.773 -0.981 72.435 1.00 92.44 88 GLU A CA 1
ATOM 699 C C . GLU A 1 88 ? -34.774 0.119 72.047 1.00 92.44 88 GLU A C 1
ATOM 701 O O . GLU A 1 88 ? -34.301 0.159 70.908 1.00 92.44 88 GLU A O 1
ATOM 706 N N . CYS A 1 89 ? -34.403 0.995 72.990 1.00 91.81 89 CYS A N 1
ATOM 707 C CA . CYS A 1 89 ? -33.428 2.058 72.732 1.00 91.81 89 CYS A CA 1
ATOM 708 C C . CYS A 1 89 ? -32.043 1.484 72.386 1.00 91.81 89 CYS A C 1
ATOM 710 O O . CYS A 1 89 ? -31.392 1.973 71.465 1.00 91.81 89 CYS A O 1
ATOM 712 N N . LEU A 1 90 ? -31.592 0.432 73.077 1.00 92.81 90 LEU A N 1
ATOM 713 C CA . LEU A 1 90 ? -30.329 -0.243 72.763 1.00 92.81 90 LEU A CA 1
ATOM 714 C C . LEU A 1 90 ? -30.376 -0.928 71.394 1.00 92.81 90 LEU A C 1
ATOM 716 O O . LEU A 1 90 ? -29.427 -0.804 70.620 1.00 92.81 90 LEU A O 1
ATOM 720 N N . GLN A 1 91 ? -31.477 -1.601 71.058 1.00 94.50 91 GLN A N 1
ATOM 721 C CA . GLN A 1 91 ? -31.655 -2.206 69.738 1.00 94.50 91 GLN A CA 1
ATOM 722 C C . GLN A 1 91 ? -31.576 -1.147 68.630 1.00 94.50 91 GLN A C 1
ATOM 724 O O . GLN A 1 91 ? -30.833 -1.321 67.662 1.00 94.50 91 GLN A O 1
ATOM 729 N N . GLN A 1 92 ? -32.293 -0.030 68.781 1.00 94.12 92 GLN A N 1
ATOM 730 C CA . GLN A 1 92 ? -32.251 1.083 67.829 1.00 94.12 92 GLN A CA 1
ATOM 731 C C . GLN A 1 92 ? -30.847 1.685 67.717 1.00 94.12 92 GLN A C 1
ATOM 733 O O . GLN A 1 92 ? -30.371 1.922 66.605 1.00 94.12 92 GLN A O 1
ATOM 738 N N . LEU A 1 93 ? -30.152 1.862 68.844 1.00 94.38 93 LEU A N 1
ATOM 739 C CA . LEU A 1 93 ? -28.781 2.364 68.878 1.00 94.38 93 LEU A CA 1
ATOM 740 C C . LEU A 1 93 ? -27.839 1.478 68.055 1.00 94.38 93 LEU A C 1
ATOM 742 O O . LEU A 1 93 ? -27.103 1.977 67.201 1.00 94.38 93 LEU A O 1
ATOM 746 N N . TYR A 1 94 ? -27.883 0.161 68.265 1.00 95.88 94 TYR A N 1
ATOM 747 C CA . TYR A 1 94 ? -27.048 -0.769 67.505 1.00 95.88 94 TYR A CA 1
ATOM 748 C C . TYR A 1 94 ? -27.437 -0.829 66.024 1.00 95.88 94 TYR A C 1
ATOM 750 O O . TYR A 1 94 ? -26.543 -0.871 65.183 1.00 95.88 94 TYR A O 1
ATOM 758 N N . ILE A 1 95 ? -28.726 -0.723 65.673 1.00 95.75 95 ILE A N 1
ATOM 759 C CA . ILE A 1 95 ? -29.159 -0.598 64.269 1.00 95.75 95 ILE A CA 1
ATOM 760 C C . ILE A 1 95 ? -28.521 0.631 63.611 1.00 95.75 95 ILE A C 1
ATOM 762 O O . ILE A 1 95 ? -28.001 0.525 62.497 1.00 95.75 95 ILE A O 1
ATOM 766 N N . TYR A 1 96 ? -28.543 1.793 64.272 1.00 95.69 96 TYR A N 1
ATOM 767 C CA . TYR A 1 96 ? -27.928 3.002 63.723 1.00 95.69 96 TYR A CA 1
ATOM 768 C C . TYR A 1 96 ? -26.414 2.863 63.593 1.00 95.69 96 TYR A C 1
ATOM 770 O O . TYR A 1 96 ? -25.883 3.170 62.529 1.00 95.69 96 TYR A O 1
ATOM 778 N N . ARG A 1 97 ? -25.730 2.309 64.598 1.00 96.19 97 ARG A N 1
ATOM 779 C CA . ARG A 1 97 ? -24.282 2.045 64.534 1.00 96.19 97 ARG A CA 1
ATOM 780 C C . ARG A 1 97 ? -23.906 1.110 63.386 1.00 96.19 97 ARG A C 1
ATOM 782 O O . ARG A 1 97 ? -23.008 1.431 62.613 1.00 96.19 97 ARG A O 1
ATOM 789 N N . THR A 1 98 ? -24.624 0.001 63.210 1.00 96.06 98 THR A N 1
ATOM 790 C CA . THR A 1 98 ? -24.385 -0.932 62.097 1.00 96.06 98 THR A CA 1
ATOM 791 C C . THR A 1 98 ? -24.658 -0.282 60.740 1.00 96.06 98 THR A C 1
ATOM 793 O O . THR A 1 98 ? -23.901 -0.491 59.792 1.00 96.06 98 THR A O 1
ATOM 796 N N . ARG A 1 99 ? -25.709 0.543 60.626 1.00 95.19 99 ARG A N 1
ATOM 797 C CA . ARG A 1 99 ? -25.989 1.302 59.396 1.00 95.19 99 ARG A CA 1
ATOM 798 C C . ARG A 1 99 ? -24.889 2.311 59.088 1.00 95.19 99 ARG A C 1
ATOM 800 O O . ARG A 1 99 ? -24.491 2.401 57.931 1.00 95.19 99 ARG A O 1
ATOM 807 N N . ILE A 1 100 ? -24.398 3.040 60.093 1.00 95.50 100 ILE A N 1
ATOM 808 C CA . ILE A 1 100 ? -23.280 3.978 59.935 1.00 95.50 100 ILE A CA 1
ATOM 809 C C . ILE A 1 100 ? -22.064 3.236 59.385 1.00 95.50 100 ILE A C 1
ATOM 811 O O . ILE A 1 100 ? -21.544 3.661 58.360 1.00 95.50 100 ILE A O 1
ATOM 815 N N . GLU A 1 101 ? -21.679 2.102 59.978 1.00 95.62 101 GLU A N 1
ATOM 816 C CA . GLU A 1 101 ? -20.525 1.319 59.511 1.00 95.62 101 GLU A CA 1
ATOM 817 C C . GLU A 1 101 ? -20.699 0.840 58.059 1.00 95.62 101 GLU A C 1
ATOM 819 O O . GLU A 1 101 ? -19.796 0.986 57.234 1.00 95.62 101 GLU A O 1
ATOM 824 N N . GLY A 1 102 ? -21.887 0.340 57.700 1.00 96.00 102 GLY A N 1
ATOM 825 C CA . GLY A 1 102 ? -22.181 -0.092 56.329 1.00 96.00 102 GLY A CA 1
ATOM 826 C C . GLY A 1 102 ? -22.134 1.049 55.306 1.00 96.00 102 GLY A C 1
ATOM 827 O O . GLY A 1 102 ? -21.614 0.878 54.199 1.00 96.00 102 GLY A O 1
ATOM 828 N N . ILE A 1 103 ? -22.646 2.230 55.665 1.00 95.94 103 ILE A N 1
ATOM 829 C CA . ILE A 1 103 ? -22.599 3.414 54.797 1.00 95.94 103 ILE A CA 1
ATOM 830 C C . ILE A 1 103 ? -21.168 3.962 54.713 1.00 95.94 103 ILE A C 1
ATOM 832 O O . ILE A 1 103 ? -20.736 4.344 53.625 1.00 95.94 103 ILE A O 1
ATOM 836 N N . ASP A 1 104 ? -20.405 3.943 55.809 1.00 95.56 104 ASP A N 1
ATOM 837 C CA . ASP A 1 104 ? -18.996 4.341 55.820 1.00 95.56 104 ASP A CA 1
ATOM 838 C C . ASP A 1 104 ? -18.137 3.410 54.955 1.00 95.56 104 ASP A C 1
ATOM 840 O O . ASP A 1 104 ? -17.273 3.888 54.215 1.00 95.56 104 ASP A O 1
ATOM 844 N N . PHE A 1 105 ? -18.401 2.101 54.960 1.00 95.88 105 PHE A N 1
ATOM 845 C CA . PHE A 1 105 ? -17.767 1.168 54.028 1.00 95.88 105 PHE A CA 1
ATOM 846 C C . PHE A 1 105 ? -18.096 1.510 52.568 1.00 95.88 105 PHE A C 1
ATOM 848 O O . PHE A 1 105 ? -17.188 1.630 51.743 1.00 95.88 105 PHE A O 1
ATOM 855 N N . ALA A 1 106 ? -19.376 1.726 52.244 1.00 95.31 106 ALA A N 1
ATOM 856 C CA . ALA A 1 106 ? -19.791 2.109 50.893 1.00 95.31 106 ALA A CA 1
ATOM 857 C C . ALA A 1 106 ? -19.137 3.428 50.446 1.00 95.31 106 ALA A C 1
ATOM 859 O O . ALA A 1 106 ? -18.692 3.543 49.304 1.00 95.31 106 ALA A O 1
ATOM 860 N N . ARG A 1 107 ? -19.024 4.402 51.355 1.00 95.44 107 ARG A N 1
ATOM 861 C CA . ARG A 1 107 ? -18.339 5.676 51.121 1.00 95.44 107 ARG A CA 1
ATOM 862 C C . ARG A 1 107 ? -16.860 5.467 50.794 1.00 95.44 107 ARG A C 1
ATOM 864 O O . ARG A 1 107 ? -16.406 5.955 49.762 1.00 95.44 107 ARG A O 1
ATOM 871 N N . LYS A 1 108 ? -16.134 4.697 51.613 1.00 95.31 108 LYS A N 1
ATOM 872 C CA . LYS A 1 108 ? -14.716 4.355 51.380 1.00 95.31 108 LYS A CA 1
ATOM 873 C C . LYS A 1 108 ? -14.521 3.635 50.041 1.00 95.31 108 LYS A C 1
ATOM 875 O O . LYS A 1 108 ? -13.597 3.960 49.300 1.00 95.31 108 LYS A O 1
ATOM 880 N N . LEU A 1 109 ? -15.416 2.705 49.698 1.00 93.62 109 LEU A N 1
ATOM 881 C CA . LEU A 1 109 ? -15.387 1.997 48.415 1.00 93.62 109 LEU A CA 1
ATOM 882 C C . LEU A 1 109 ? -15.552 2.956 47.230 1.00 93.62 109 LEU A C 1
ATOM 884 O O . LEU A 1 109 ? -14.786 2.875 46.273 1.00 93.62 109 LEU A O 1
ATOM 888 N N . LEU A 1 110 ? -16.520 3.876 47.289 1.00 94.50 110 LEU A N 1
ATOM 889 C CA . LEU A 1 110 ? -16.723 4.869 46.230 1.00 94.50 110 LEU A CA 1
ATOM 890 C C . LEU A 1 110 ? -15.547 5.847 46.126 1.00 94.50 110 LEU A C 1
ATOM 892 O O . LEU A 1 110 ? -15.112 6.137 45.015 1.00 94.50 110 LEU A O 1
ATOM 896 N N . GLN A 1 111 ? -14.994 6.303 47.253 1.00 94.56 111 GLN A N 1
ATOM 897 C CA . GLN A 1 111 ? -13.805 7.165 47.279 1.00 94.56 111 GLN A CA 1
ATOM 898 C C . GLN A 1 111 ? -12.577 6.492 46.654 1.00 94.56 111 GLN A C 1
ATOM 900 O O . GLN A 1 111 ? -11.785 7.174 46.011 1.00 94.56 111 GLN A O 1
ATOM 905 N N . ALA A 1 112 ? -12.436 5.171 46.795 1.00 92.50 112 ALA A N 1
ATOM 906 C CA . ALA A 1 112 ? -11.376 4.407 46.141 1.00 92.50 112 ALA A CA 1
ATOM 907 C C . ALA A 1 112 ? -11.668 4.118 44.656 1.00 92.50 112 ALA A C 1
ATOM 909 O O . ALA A 1 112 ? -10.754 4.103 43.840 1.00 92.50 112 ALA A O 1
ATOM 910 N N . LEU A 1 113 ? -12.932 3.884 44.283 1.00 92.94 113 LEU A N 1
ATOM 911 C CA . LEU A 1 113 ? -13.310 3.500 42.919 1.00 92.94 113 LEU A CA 1
ATOM 912 C C . LEU A 1 113 ? -13.359 4.683 41.943 1.00 92.94 113 LEU A C 1
ATOM 914 O O . LEU A 1 113 ? -12.904 4.556 40.807 1.00 92.94 113 LEU A O 1
ATOM 918 N N . ILE A 1 114 ? -13.922 5.817 42.367 1.00 94.62 114 ILE A N 1
ATOM 919 C CA . ILE A 1 114 ? -14.079 7.021 41.537 1.00 94.62 114 ILE A CA 1
ATOM 920 C C . ILE A 1 114 ? -12.765 7.464 40.867 1.00 94.62 114 ILE A C 1
ATOM 922 O O . ILE A 1 114 ? -12.821 7.728 39.669 1.00 94.62 114 ILE A O 1
ATOM 926 N N . PRO A 1 115 ? -11.600 7.528 41.545 1.00 93.31 115 PRO A N 1
ATOM 927 C CA . PRO A 1 115 ? -10.348 7.928 40.896 1.00 93.31 115 PRO A CA 1
ATOM 928 C C . PRO A 1 115 ? -9.772 6.874 39.932 1.00 93.31 115 PRO A C 1
ATOM 930 O O . PRO A 1 115 ? -9.015 7.230 39.032 1.00 93.31 115 PRO A O 1
ATOM 933 N N . GLU A 1 116 ? -10.143 5.595 40.056 1.00 92.00 116 GLU A N 1
ATOM 934 C CA . GLU A 1 116 ? -9.660 4.529 39.161 1.00 92.00 116 GLU A CA 1
ATOM 935 C C . GLU A 1 116 ? -10.392 4.501 37.810 1.00 92.00 116 GLU A C 1
ATOM 937 O O . GLU A 1 116 ? -9.813 4.119 36.791 1.00 92.00 116 GLU A O 1
ATOM 942 N N . LEU A 1 117 ? -11.662 4.914 37.765 1.00 93.50 117 LEU A N 1
ATOM 943 C CA . LEU A 1 117 ? -12.460 4.895 36.532 1.00 93.50 117 LEU A CA 1
ATOM 944 C C . LEU A 1 117 ? -11.919 5.832 35.432 1.00 93.50 117 LEU A C 1
ATOM 946 O O . LEU A 1 117 ? -11.844 5.384 34.287 1.00 93.50 117 LEU A O 1
ATOM 950 N N . PRO A 1 118 ? -11.472 7.074 35.721 1.00 93.31 118 PRO A N 1
ATOM 951 C CA . PRO A 1 118 ? -10.790 7.918 34.742 1.00 93.31 118 PRO A CA 1
ATOM 952 C C . PRO A 1 118 ? -9.522 7.287 34.164 1.00 93.31 118 PRO A C 1
ATOM 954 O O . PRO A 1 118 ? -9.226 7.492 32.989 1.00 93.31 118 PRO A O 1
ATOM 957 N N . MET A 1 119 ? -8.794 6.481 34.946 1.00 91.38 119 MET A N 1
ATOM 958 C CA . MET A 1 119 ? -7.612 5.774 34.445 1.00 91.38 119 MET A CA 1
ATOM 959 C C . MET A 1 119 ? -7.999 4.756 33.371 1.00 91.38 119 MET A C 1
ATOM 961 O O . MET A 1 119 ? -7.379 4.744 32.309 1.00 91.38 119 MET A O 1
ATOM 965 N N . ILE A 1 120 ? -9.057 3.965 33.592 1.00 92.69 120 ILE A N 1
ATOM 966 C CA . ILE A 1 120 ? -9.624 3.085 32.553 1.00 92.69 120 ILE A CA 1
ATOM 967 C C . ILE A 1 120 ? -10.123 3.927 31.369 1.00 92.69 120 ILE A C 1
ATOM 969 O O . ILE A 1 120 ? -9.801 3.628 30.220 1.00 92.69 120 ILE A O 1
ATOM 973 N N . GLY A 1 121 ? -10.832 5.026 31.645 1.00 94.06 121 GLY A N 1
ATOM 974 C CA . GLY A 1 121 ? -11.355 5.945 30.631 1.00 94.06 121 GLY A CA 1
ATOM 975 C C . GLY A 1 121 ? -10.274 6.480 29.699 1.00 94.06 121 GLY A C 1
ATOM 976 O O . GLY A 1 121 ? -10.463 6.487 28.487 1.00 94.06 121 GLY A O 1
ATOM 977 N N . SER A 1 122 ? -9.105 6.835 30.235 1.00 93.38 122 SER A N 1
ATOM 978 C CA . SER A 1 122 ? -7.959 7.271 29.432 1.00 93.38 122 SER A CA 1
ATOM 979 C C . SER A 1 122 ? -7.433 6.178 28.493 1.00 93.38 122 SER A C 1
ATOM 981 O O . SER A 1 122 ? -7.068 6.475 27.355 1.00 93.38 122 SER A O 1
ATOM 983 N N . GLN A 1 123 ? -7.433 4.910 28.928 1.00 94.25 123 GLN A N 1
ATOM 984 C CA . GLN A 1 123 ? -7.003 3.790 28.086 1.00 94.25 123 GLN A CA 1
ATOM 985 C C . GLN A 1 123 ? -8.011 3.519 26.968 1.00 94.25 123 GLN A C 1
ATOM 987 O O . GLN A 1 123 ? -7.612 3.343 25.817 1.00 94.25 123 GLN A O 1
ATOM 992 N N . VAL A 1 124 ? -9.307 3.551 27.287 1.00 95.38 124 VAL A N 1
ATOM 993 C CA . VAL A 1 124 ? -10.395 3.406 26.308 1.00 95.38 124 VAL A CA 1
ATOM 994 C C . VAL A 1 124 ? -10.364 4.549 25.290 1.00 95.38 124 VAL A C 1
ATOM 996 O O . VAL A 1 124 ? -10.415 4.301 24.089 1.00 95.38 124 VAL A O 1
ATOM 999 N N . ALA A 1 125 ? -10.193 5.796 25.738 1.00 93.19 125 ALA A N 1
ATOM 1000 C CA . ALA A 1 125 ? -10.103 6.959 24.856 1.00 93.19 125 ALA A CA 1
ATOM 1001 C C . ALA A 1 125 ? -8.890 6.886 23.914 1.00 93.19 125 ALA A C 1
ATOM 1003 O O . ALA A 1 125 ? -9.002 7.208 22.732 1.00 93.19 125 ALA A O 1
ATOM 1004 N N . ARG A 1 126 ? -7.736 6.411 24.403 1.00 93.50 126 ARG A N 1
ATOM 1005 C CA . ARG A 1 126 ? -6.560 6.181 23.552 1.00 93.50 126 ARG A CA 1
ATOM 1006 C C . ARG A 1 126 ? -6.819 5.090 22.508 1.00 93.50 126 ARG A C 1
ATOM 1008 O O . ARG A 1 126 ? -6.449 5.279 21.354 1.00 93.50 126 ARG A O 1
ATOM 1015 N N . CYS A 1 127 ? -7.497 4.006 22.881 1.00 93.25 127 CYS A N 1
ATOM 1016 C CA . CYS A 1 127 ? -7.906 2.960 21.942 1.00 93.25 127 CYS A CA 1
ATOM 1017 C C . CYS A 1 127 ? -8.832 3.527 20.848 1.00 93.25 127 CYS A C 1
ATOM 1019 O O . CYS A 1 127 ? -8.584 3.320 19.658 1.00 93.25 127 CYS A O 1
ATOM 1021 N N . ALA A 1 128 ? -9.829 4.335 21.231 1.00 93.00 128 ALA A N 1
ATOM 1022 C CA . ALA A 1 128 ? -10.715 5.019 20.287 1.00 93.00 128 ALA A CA 1
ATOM 1023 C C . ALA A 1 128 ? -9.942 5.945 19.333 1.00 93.00 128 ALA A C 1
ATOM 1025 O O . ALA A 1 128 ? -10.217 5.957 18.135 1.00 93.00 128 ALA A O 1
ATOM 1026 N N . ALA A 1 129 ? -8.941 6.676 19.836 1.00 92.75 129 ALA A N 1
ATOM 1027 C CA . ALA A 1 129 ? -8.095 7.537 19.012 1.00 92.75 129 ALA A CA 1
ATOM 1028 C C . ALA A 1 129 ? -7.270 6.742 17.983 1.00 92.75 129 ALA A C 1
ATOM 1030 O O . ALA A 1 129 ? -7.209 7.136 16.821 1.00 92.75 129 ALA A O 1
ATOM 1031 N N . VAL A 1 130 ? -6.691 5.598 18.372 1.00 92.31 130 VAL A N 1
ATOM 1032 C CA . VAL A 1 130 ? -5.964 4.706 17.444 1.00 92.31 130 VAL A CA 1
ATOM 1033 C C . VAL A 1 130 ? -6.892 4.189 16.341 1.00 92.31 130 VAL A C 1
ATOM 1035 O O . VAL A 1 130 ? -6.521 4.196 15.167 1.00 92.31 130 VAL A O 1
ATOM 1038 N N . MET A 1 131 ? -8.115 3.783 16.695 1.00 92.00 131 MET A N 1
ATOM 1039 C CA . MET A 1 131 ? -9.117 3.347 15.717 1.00 92.00 131 MET A CA 1
ATOM 1040 C C . MET A 1 131 ? -9.550 4.478 14.782 1.00 92.00 131 MET A C 1
ATOM 1042 O O . MET A 1 131 ? -9.679 4.253 13.580 1.00 92.00 131 MET A O 1
ATOM 1046 N N . ALA A 1 132 ? -9.745 5.689 15.308 1.00 93.25 132 ALA A N 1
ATOM 1047 C CA . ALA A 1 132 ? -10.113 6.858 14.514 1.00 93.25 132 ALA A CA 1
ATOM 1048 C C . ALA A 1 132 ? -9.009 7.247 13.516 1.00 93.25 132 ALA A C 1
ATOM 1050 O O . ALA A 1 132 ? -9.305 7.534 12.356 1.00 93.25 132 ALA A O 1
ATOM 1051 N N . GLU A 1 133 ? -7.740 7.198 13.929 1.00 94.06 133 GLU A N 1
ATOM 1052 C CA . GLU A 1 133 ? -6.615 7.494 13.038 1.00 94.06 133 GLU A CA 1
ATOM 1053 C C . GLU A 1 133 ? -6.467 6.431 11.942 1.00 94.06 133 GLU A C 1
ATOM 1055 O O . GLU A 1 133 ? -6.272 6.766 10.774 1.00 94.06 133 GLU A O 1
ATOM 1060 N N . ALA A 1 134 ? -6.646 5.148 12.274 1.00 94.06 134 ALA A N 1
ATOM 1061 C CA . ALA A 1 134 ? -6.678 4.086 11.268 1.00 94.06 134 ALA A CA 1
ATOM 1062 C C . ALA A 1 134 ? -7.849 4.264 10.286 1.00 94.06 134 ALA A C 1
ATOM 1064 O O . ALA A 1 134 ? -7.667 4.127 9.077 1.00 94.06 134 ALA A O 1
ATOM 1065 N N . ALA A 1 135 ? -9.039 4.627 10.775 1.00 92.88 135 ALA A N 1
ATOM 1066 C CA . ALA A 1 135 ? -10.185 4.920 9.917 1.00 92.88 135 ALA A CA 1
ATOM 1067 C C . ALA A 1 135 ? -9.894 6.086 8.958 1.00 92.88 135 ALA A C 1
ATOM 1069 O O . ALA A 1 135 ? -10.215 6.001 7.772 1.00 92.88 135 ALA A O 1
ATOM 1070 N N . LYS A 1 136 ? -9.227 7.144 9.436 1.00 95.25 136 LYS A N 1
ATOM 1071 C CA . LYS A 1 136 ? -8.789 8.276 8.608 1.00 95.25 136 LYS A CA 1
ATOM 1072 C C . LYS A 1 136 ? -7.757 7.860 7.556 1.00 95.25 136 LYS A C 1
ATOM 1074 O O . LYS A 1 136 ? -7.891 8.252 6.397 1.00 95.25 136 LYS A O 1
ATOM 1079 N N . TYR A 1 137 ? -6.774 7.039 7.933 1.00 94.75 137 TYR A N 1
ATOM 1080 C CA . TYR A 1 137 ? -5.794 6.466 7.005 1.00 94.75 137 TYR A CA 1
ATOM 1081 C C . TYR A 1 137 ? -6.483 5.706 5.862 1.00 94.75 137 TYR A C 1
ATOM 1083 O O . TYR A 1 137 ? -6.225 5.977 4.687 1.00 94.75 137 TYR A O 1
ATOM 1091 N N . PHE A 1 138 ? -7.426 4.815 6.184 1.00 93.38 138 PHE A N 1
ATOM 1092 C CA . PHE A 1 138 ? -8.164 4.065 5.167 1.00 93.38 138 PHE A CA 1
ATOM 1093 C C . PHE A 1 138 ? -9.089 4.944 4.327 1.00 93.38 138 PHE A C 1
ATOM 1095 O O . PHE A 1 138 ? -9.174 4.733 3.120 1.00 93.38 138 PHE A O 1
ATOM 1102 N N . ALA A 1 139 ? -9.735 5.954 4.915 1.00 92.12 139 ALA A N 1
ATOM 1103 C CA . ALA A 1 139 ? -10.552 6.904 4.163 1.00 92.12 139 ALA A CA 1
ATOM 1104 C C . ALA A 1 139 ? -9.730 7.644 3.092 1.00 92.12 139 ALA A C 1
ATOM 1106 O O . ALA A 1 139 ? -10.191 7.776 1.958 1.00 92.12 139 ALA A O 1
ATOM 1107 N N . GLY A 1 140 ? -8.496 8.050 3.417 1.00 93.06 140 GLY A N 1
ATOM 1108 C CA . GLY A 1 140 ? -7.559 8.630 2.448 1.00 93.06 140 GLY A CA 1
ATOM 1109 C C . GLY A 1 140 ? -7.234 7.665 1.306 1.00 93.06 140 GLY A C 1
ATOM 1110 O O . GLY A 1 140 ? -7.409 8.005 0.137 1.00 93.06 140 GLY A O 1
ATOM 1111 N N . ARG A 1 141 ? -6.874 6.416 1.630 1.00 90.88 141 ARG A N 1
ATOM 1112 C CA . ARG A 1 141 ? -6.583 5.386 0.615 1.00 90.88 141 ARG A CA 1
ATOM 1113 C C . ARG A 1 141 ? -7.779 5.057 -0.279 1.00 90.88 141 ARG A C 1
ATOM 1115 O O . ARG A 1 141 ? -7.604 4.807 -1.469 1.00 90.88 141 ARG A O 1
ATOM 1122 N N . ILE A 1 142 ? -8.989 5.047 0.279 1.00 88.69 142 ILE A N 1
ATOM 1123 C CA . ILE A 1 142 ? -10.226 4.835 -0.484 1.00 88.69 142 ILE A CA 1
ATOM 1124 C C . ILE A 1 142 ? -10.465 6.003 -1.446 1.00 88.69 142 ILE A C 1
ATOM 1126 O O . ILE A 1 142 ? -10.859 5.763 -2.585 1.00 88.69 142 ILE A O 1
ATOM 1130 N N . ALA A 1 143 ? -10.204 7.242 -1.018 1.00 87.19 143 ALA A N 1
ATOM 1131 C CA . ALA A 1 143 ? -10.366 8.430 -1.856 1.00 87.19 143 ALA A CA 1
ATOM 1132 C C . ALA A 1 143 ? -9.372 8.473 -3.031 1.00 87.19 143 ALA A C 1
ATOM 1134 O O . ALA A 1 143 ? -9.728 8.923 -4.117 1.00 87.19 143 ALA A O 1
ATOM 1135 N N . GLU A 1 144 ? -8.149 7.975 -2.834 1.00 87.19 144 GLU A N 1
ATOM 1136 C CA . GLU A 1 144 ? -7.141 7.839 -3.896 1.00 87.19 144 GLU A CA 1
ATOM 1137 C C . GLU A 1 144 ? -7.442 6.671 -4.854 1.00 87.19 144 GLU A C 1
ATOM 1139 O O . GLU A 1 144 ? -7.060 6.692 -6.030 1.00 87.19 144 GLU A O 1
ATOM 1144 N N . GLY A 1 145 ? -8.141 5.645 -4.362 1.00 82.81 145 GLY A N 1
ATOM 1145 C CA . GLY A 1 145 ? -8.492 4.444 -5.108 1.00 82.81 145 GLY A CA 1
ATOM 1146 C C . GLY A 1 145 ? -9.589 4.666 -6.152 1.00 82.81 145 GLY A C 1
ATOM 1147 O O . GLY A 1 145 ? -10.540 5.419 -5.956 1.00 82.81 145 GLY A O 1
ATOM 1148 N N . CYS A 1 146 ? -9.506 3.939 -7.270 1.00 82.69 146 CYS A N 1
ATOM 1149 C CA . CYS A 1 146 ? -10.531 3.964 -8.321 1.00 82.69 146 CYS A CA 1
ATOM 1150 C C . CYS A 1 146 ? -10.807 5.371 -8.901 1.00 82.69 146 CYS A C 1
ATOM 1152 O O . CYS A 1 146 ? -11.957 5.710 -9.203 1.00 82.69 146 CYS A O 1
ATOM 1154 N N . THR A 1 147 ? -9.771 6.212 -8.993 1.00 83.25 147 THR A N 1
ATOM 1155 C CA . THR A 1 147 ? -9.832 7.589 -9.524 1.00 83.25 147 THR A CA 1
ATOM 1156 C C . THR A 1 147 ? -9.536 7.674 -11.022 1.00 83.25 147 THR A C 1
ATOM 1158 O O . THR A 1 147 ? -9.930 8.646 -11.661 1.00 83.25 147 THR A O 1
ATOM 1161 N N . ASP A 1 148 ? -8.878 6.661 -11.587 1.00 80.31 148 ASP A N 1
ATOM 1162 C CA . ASP A 1 148 ? -8.646 6.544 -13.026 1.00 80.31 148 ASP A CA 1
ATOM 1163 C C . ASP A 1 148 ? -9.878 5.981 -13.764 1.00 80.31 148 ASP A C 1
ATOM 1165 O O . ASP A 1 148 ? -10.867 5.563 -13.157 1.00 80.31 148 ASP A O 1
ATOM 1169 N N . SER A 1 149 ? -9.835 5.996 -15.099 1.00 74.69 149 SER A N 1
ATOM 1170 C CA . SER A 1 149 ? -10.913 5.478 -15.950 1.00 74.69 149 SER A CA 1
ATOM 1171 C C . SER A 1 149 ? -11.022 3.948 -15.934 1.00 74.69 149 SER A C 1
ATOM 1173 O O . SER A 1 149 ? -11.927 3.403 -16.566 1.00 74.69 149 SER A O 1
ATOM 1175 N N . GLY A 1 150 ? -10.109 3.241 -15.255 1.00 69.50 150 GLY A N 1
ATOM 1176 C CA . GLY A 1 150 ? -9.991 1.781 -15.281 1.00 69.50 150 GLY A CA 1
ATOM 1177 C C . GLY A 1 150 ? -9.601 1.195 -16.640 1.00 69.50 150 GLY A C 1
ATOM 1178 O O . GLY A 1 150 ? -9.477 -0.024 -16.768 1.00 69.50 150 GLY A O 1
ATOM 1179 N N . GLN A 1 151 ? -9.390 2.055 -17.641 1.00 68.19 151 GLN A N 1
ATOM 1180 C CA . GLN A 1 151 ? -8.785 1.699 -18.915 1.00 68.19 151 GLN A CA 1
ATOM 1181 C C . GLN A 1 151 ? -7.272 1.847 -18.807 1.00 68.19 151 GLN A C 1
ATOM 1183 O O . GLN A 1 151 ? -6.780 2.743 -18.121 1.00 68.19 151 GLN A O 1
ATOM 1188 N N . GLY A 1 152 ? -6.541 0.949 -19.467 1.00 65.19 152 GLY A N 1
ATOM 1189 C CA . GLY A 1 152 ? -5.092 0.867 -19.356 1.00 65.19 152 GLY A CA 1
ATOM 1190 C C . GLY A 1 152 ? -4.402 2.201 -19.643 1.00 65.19 152 GLY A C 1
ATOM 1191 O O . GLY A 1 152 ? -4.275 2.607 -20.794 1.00 65.19 152 GLY A O 1
ATOM 1192 N N . ASP A 1 153 ? -3.921 2.873 -18.597 1.00 73.31 153 ASP A N 1
ATOM 1193 C CA . ASP A 1 153 ? -3.006 3.999 -18.741 1.00 73.31 153 ASP A CA 1
ATOM 1194 C C . ASP A 1 153 ? -1.623 3.446 -19.078 1.00 73.31 153 ASP A C 1
ATOM 1196 O O . ASP A 1 153 ? -0.833 3.086 -18.203 1.00 73.31 153 ASP A O 1
ATOM 1200 N N . PHE A 1 154 ? -1.339 3.370 -20.374 1.00 74.38 154 PHE A N 1
ATOM 1201 C CA . PHE A 1 154 ? -0.064 2.878 -20.872 1.00 74.38 154 PHE A CA 1
ATOM 1202 C C . PHE A 1 154 ? 1.116 3.753 -20.419 1.00 74.38 154 PHE A C 1
ATOM 1204 O O . PHE A 1 154 ? 2.258 3.341 -20.573 1.00 74.38 154 PHE A O 1
ATOM 1211 N N . SER A 1 155 ? 0.914 4.974 -19.897 1.00 72.06 155 SER A N 1
ATOM 1212 C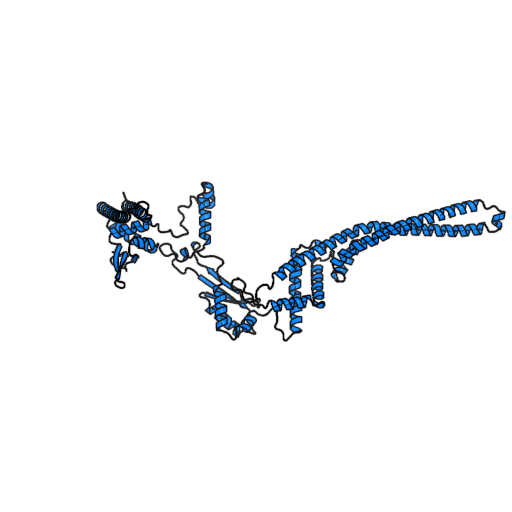 CA . SER A 1 155 ? 2.027 5.808 -19.398 1.00 72.06 155 SER A CA 1
ATOM 1213 C C . SER A 1 155 ? 2.639 5.281 -18.108 1.00 72.06 155 SER A C 1
ATOM 1215 O O . SER A 1 155 ? 3.751 5.669 -17.753 1.00 72.06 155 SER A O 1
ATOM 1217 N N . ARG A 1 156 ? 1.945 4.370 -17.424 1.00 77.56 156 ARG A N 1
ATOM 1218 C CA . ARG A 1 156 ? 2.376 3.832 -16.141 1.00 77.56 156 ARG A CA 1
ATOM 1219 C C . ARG A 1 156 ? 3.038 2.463 -16.306 1.00 77.56 156 ARG A C 1
ATOM 1221 O O . ARG A 1 156 ? 2.594 1.672 -17.135 1.00 77.56 156 ARG A O 1
ATOM 1228 N N . PRO A 1 157 ? 4.014 2.122 -15.442 1.00 77.94 157 PRO A N 1
ATOM 1229 C CA . PRO A 1 157 ? 4.604 0.782 -15.410 1.00 77.94 157 PRO A CA 1
ATOM 1230 C C . PRO A 1 157 ? 3.587 -0.335 -15.130 1.00 77.94 157 PRO A C 1
ATOM 1232 O O . PRO A 1 157 ? 3.784 -1.474 -15.538 1.00 77.94 157 PRO A O 1
ATOM 1235 N N . VAL A 1 158 ? 2.501 -0.015 -14.416 1.00 83.12 158 VAL A N 1
ATOM 1236 C CA . VAL A 1 158 ? 1.424 -0.956 -14.092 1.00 83.12 158 VAL A CA 1
ATOM 1237 C C . VAL A 1 158 ? 0.161 -0.544 -14.833 1.00 83.12 158 VAL A C 1
ATOM 1239 O O . VAL A 1 158 ? -0.480 0.448 -14.480 1.00 83.12 158 VAL A O 1
ATOM 1242 N N . ILE A 1 159 ? -0.215 -1.348 -15.823 1.00 84.25 159 ILE A N 1
ATOM 1243 C CA . ILE A 1 159 ? -1.449 -1.187 -16.591 1.00 84.25 159 ILE A CA 1
ATOM 1244 C C . ILE A 1 159 ? -2.552 -1.972 -15.880 1.00 84.25 159 ILE A C 1
ATOM 1246 O O . ILE A 1 159 ? -2.436 -3.182 -15.684 1.00 84.25 159 ILE A O 1
ATOM 1250 N N . ARG A 1 160 ? -3.614 -1.282 -15.458 1.00 84.75 160 ARG A N 1
ATOM 1251 C CA . ARG A 1 160 ? -4.729 -1.876 -14.708 1.00 84.75 160 ARG A CA 1
ATOM 1252 C C . ARG A 1 160 ? -5.951 -2.042 -15.600 1.00 84.75 160 ARG A C 1
ATOM 1254 O O . ARG A 1 160 ? -6.244 -1.164 -16.403 1.00 84.75 160 ARG A O 1
ATOM 1261 N N . PHE A 1 161 ? -6.675 -3.137 -15.387 1.00 81.12 161 PHE A N 1
ATOM 1262 C CA . PHE A 1 161 ? -7.938 -3.438 -16.056 1.00 81.12 161 PHE A CA 1
ATOM 1263 C C . PHE A 1 161 ? -9.012 -3.699 -15.015 1.00 81.12 161 PHE A C 1
ATOM 1265 O O . PHE A 1 161 ? -8.968 -4.705 -14.305 1.00 81.12 161 PHE A O 1
ATOM 1272 N N . TYR A 1 162 ? -9.953 -2.771 -14.889 1.00 84.12 162 TYR A N 1
ATOM 1273 C CA . TYR A 1 162 ? -11.105 -2.918 -14.007 1.00 84.12 162 TYR A CA 1
ATOM 1274 C C . TYR A 1 162 ? -12.178 -1.891 -14.373 1.00 84.12 162 TYR A C 1
ATOM 1276 O O . TYR A 1 162 ? -11.912 -0.927 -15.080 1.00 84.12 162 TYR A O 1
ATOM 1284 N N . ASN A 1 163 ? -13.402 -2.080 -13.877 1.00 85.38 163 ASN A N 1
ATOM 1285 C CA . ASN A 1 163 ? -14.455 -1.073 -13.980 1.00 85.38 163 ASN A CA 1
ATOM 1286 C C . ASN A 1 163 ? -14.562 -0.308 -12.644 1.00 85.38 163 ASN A C 1
ATOM 1288 O O . ASN A 1 163 ? -15.061 -0.882 -11.667 1.00 85.38 163 ASN A O 1
ATOM 1292 N N . PRO A 1 164 ? -14.135 0.971 -12.572 1.00 87.50 164 PRO A N 1
ATOM 1293 C CA . PRO A 1 164 ? -14.148 1.739 -11.330 1.00 87.50 164 PRO A CA 1
ATOM 1294 C C . PRO A 1 164 ? -15.555 1.923 -10.758 1.00 87.50 164 PRO A C 1
ATOM 1296 O O . PRO A 1 164 ? -15.726 1.887 -9.541 1.00 87.50 164 PRO A O 1
ATOM 1299 N N . ALA A 1 165 ? -16.570 2.089 -11.614 1.00 88.88 165 ALA A N 1
ATOM 1300 C CA . ALA A 1 165 ? -17.956 2.252 -11.180 1.00 88.88 165 ALA A CA 1
ATOM 1301 C C . ALA A 1 165 ? -18.474 0.968 -10.520 1.00 88.88 165 ALA A C 1
ATOM 1303 O O . ALA A 1 165 ? -18.974 1.012 -9.400 1.00 88.88 165 ALA A O 1
ATOM 1304 N N . THR A 1 166 ? -18.247 -0.189 -11.149 1.00 87.88 166 THR A N 1
ATOM 1305 C CA . THR A 1 166 ? -18.657 -1.487 -10.592 1.00 87.88 166 THR A CA 1
ATOM 1306 C C . THR A 1 166 ? -17.966 -1.793 -9.262 1.00 87.88 166 THR A C 1
ATOM 1308 O O . THR A 1 166 ? -18.607 -2.300 -8.343 1.00 87.88 166 THR A O 1
ATOM 1311 N N . VAL A 1 167 ? -16.676 -1.462 -9.124 1.00 89.38 167 VAL A N 1
ATOM 1312 C CA . VAL A 1 167 ? -15.949 -1.634 -7.855 1.00 89.38 167 VAL A CA 1
ATOM 1313 C C . VAL A 1 167 ? -16.512 -0.712 -6.768 1.00 89.38 167 VAL A C 1
ATOM 1315 O O . VAL A 1 167 ? -16.739 -1.170 -5.648 1.00 89.38 167 VAL A O 1
ATOM 1318 N N . LYS A 1 168 ? -16.799 0.557 -7.090 1.00 90.50 168 LYS A N 1
ATOM 1319 C CA . LYS A 1 168 ? -17.408 1.515 -6.149 1.00 90.50 168 LYS A CA 1
ATOM 1320 C C . LYS A 1 168 ? -18.815 1.096 -5.721 1.00 90.50 168 LYS A C 1
ATOM 1322 O O . LYS A 1 168 ? -19.141 1.205 -4.541 1.00 90.50 168 LYS A O 1
ATOM 1327 N N . ASP A 1 169 ? -19.627 0.586 -6.641 1.00 90.00 169 ASP A N 1
ATOM 1328 C CA . ASP A 1 169 ? -20.979 0.105 -6.340 1.00 90.00 169 ASP A CA 1
ATOM 1329 C C . ASP A 1 169 ? -20.954 -1.152 -5.464 1.00 90.00 169 ASP A C 1
ATOM 1331 O O . ASP A 1 169 ? -21.733 -1.268 -4.513 1.00 90.00 169 ASP A O 1
ATOM 1335 N N . PHE A 1 170 ? -20.023 -2.074 -5.726 1.00 90.19 170 PHE A N 1
ATOM 1336 C CA . PHE A 1 170 ? -19.812 -3.237 -4.868 1.00 90.19 170 PHE A CA 1
ATOM 1337 C C . PHE A 1 170 ? -19.358 -2.828 -3.466 1.00 90.19 170 PHE A C 1
ATOM 1339 O O . PHE A 1 170 ? -19.953 -3.265 -2.483 1.00 90.19 170 PHE A O 1
ATOM 1346 N N . ALA A 1 171 ? -18.379 -1.925 -3.362 1.00 90.50 171 ALA A N 1
ATOM 1347 C CA . ALA A 1 171 ? -17.934 -1.386 -2.080 1.00 90.50 171 ALA A CA 1
ATOM 1348 C C . ALA A 1 171 ? -19.086 -0.713 -1.317 1.00 90.50 171 ALA A C 1
ATOM 1350 O O . ALA A 1 171 ? -19.269 -0.978 -0.131 1.00 90.50 171 ALA A O 1
ATOM 1351 N N . ARG A 1 172 ? -19.915 0.092 -1.997 1.00 91.31 172 ARG A N 1
ATOM 1352 C CA . ARG A 1 172 ? -21.106 0.713 -1.396 1.00 91.31 172 ARG A CA 1
ATOM 1353 C C . ARG A 1 172 ? -22.083 -0.336 -0.876 1.00 91.31 172 ARG A C 1
ATOM 1355 O O . ARG A 1 172 ? -22.569 -0.181 0.235 1.00 91.31 172 ARG A O 1
ATOM 1362 N N . THR A 1 173 ? -22.320 -1.397 -1.647 1.00 90.06 173 THR A N 1
ATOM 1363 C CA . THR A 1 173 ? -23.214 -2.497 -1.257 1.00 90.06 173 THR A CA 1
ATOM 1364 C C . THR A 1 173 ? -22.742 -3.152 0.039 1.00 90.06 173 THR A C 1
ATOM 1366 O O . THR A 1 173 ? -23.533 -3.287 0.969 1.00 90.06 173 THR A O 1
ATOM 1369 N N . LEU A 1 174 ? -21.447 -3.481 0.134 1.00 89.88 174 LEU A N 1
ATOM 1370 C CA . LEU A 1 174 ? -20.859 -4.058 1.348 1.00 89.88 174 LEU A CA 1
ATOM 1371 C C . LEU A 1 174 ? -20.952 -3.106 2.546 1.00 89.88 174 LEU A C 1
ATOM 1373 O O . LEU A 1 174 ? -21.247 -3.538 3.654 1.00 89.88 174 LEU A O 1
ATOM 1377 N N . VAL A 1 175 ? -20.725 -1.808 2.330 1.00 89.94 175 VAL A N 1
ATOM 1378 C CA . VAL A 1 175 ? -20.814 -0.795 3.392 1.00 89.94 175 VAL A CA 1
ATOM 1379 C C . VAL A 1 175 ? -22.253 -0.565 3.839 1.00 89.94 175 VAL A C 1
ATOM 1381 O O . VAL A 1 175 ? -22.454 -0.148 4.966 1.00 89.94 175 VAL A O 1
ATOM 1384 N N . SER A 1 176 ? -23.266 -0.832 3.018 1.00 92.44 176 SER A N 1
ATOM 1385 C CA . SER A 1 176 ? -24.676 -0.720 3.419 1.00 92.44 176 SER A CA 1
ATOM 1386 C C . SER A 1 176 ? -25.263 -2.006 4.012 1.00 92.44 176 SER A C 1
ATOM 1388 O O . SER A 1 176 ? -26.351 -1.967 4.581 1.00 92.44 176 SER A O 1
ATOM 1390 N N . ASP A 1 177 ? -24.564 -3.136 3.893 1.00 92.00 177 ASP A N 1
ATOM 1391 C CA . ASP A 1 177 ? -25.017 -4.430 4.401 1.00 92.00 177 ASP A CA 1
ATOM 1392 C C . ASP A 1 177 ? -24.658 -4.587 5.887 1.00 92.00 177 ASP A C 1
ATOM 1394 O O . ASP A 1 177 ? -23.496 -4.761 6.258 1.00 92.00 177 ASP A O 1
ATOM 1398 N N . GLN A 1 178 ? -25.671 -4.537 6.753 1.00 92.06 178 GLN A N 1
ATOM 1399 C CA . GLN A 1 178 ? -25.487 -4.658 8.200 1.00 92.06 178 GLN A CA 1
ATOM 1400 C C . GLN A 1 178 ? -24.896 -6.015 8.613 1.00 92.06 178 GLN A C 1
ATOM 1402 O O . GLN A 1 178 ? -24.060 -6.069 9.520 1.00 92.06 178 GLN A O 1
ATOM 1407 N N . GLY A 1 179 ? -25.314 -7.106 7.966 1.00 91.50 179 GLY A N 1
ATOM 1408 C CA . GLY A 1 179 ? -24.819 -8.444 8.277 1.00 91.50 179 GLY A CA 1
ATOM 1409 C C . GLY A 1 179 ? -23.336 -8.561 7.949 1.00 91.50 179 GLY A C 1
ATOM 1410 O O . GLY A 1 179 ? -22.549 -9.072 8.752 1.00 91.50 179 GLY A O 1
ATOM 1411 N N . GLU A 1 180 ? -22.930 -7.997 6.816 1.00 90.56 180 GLU A N 1
ATOM 1412 C CA . GLU A 1 180 ? -21.538 -8.031 6.393 1.00 90.56 180 GLU A CA 1
ATOM 1413 C C . GLU A 1 180 ? -20.655 -7.071 7.203 1.00 90.56 180 GLU A C 1
ATOM 1415 O O . GLU A 1 180 ? -19.549 -7.452 7.594 1.00 90.56 180 GLU A O 1
ATOM 1420 N N . GLN A 1 181 ? -21.153 -5.892 7.593 1.00 90.75 181 GLN A N 1
ATOM 1421 C CA . GLN A 1 181 ? -20.476 -5.033 8.577 1.00 90.75 181 GLN A CA 1
ATOM 1422 C C . GLN A 1 181 ? -20.238 -5.762 9.911 1.00 90.75 181 GLN A C 1
ATOM 1424 O O . GLN A 1 181 ? -19.145 -5.696 10.493 1.00 90.75 181 GLN A O 1
ATOM 1429 N N . GLN A 1 182 ? -21.248 -6.477 10.416 1.00 90.88 182 GLN A N 1
ATOM 1430 C CA . GLN A 1 182 ? -21.144 -7.216 11.673 1.00 90.88 182 GLN A CA 1
ATOM 1431 C C . GLN A 1 182 ? -20.144 -8.368 11.555 1.00 90.88 182 GLN A C 1
ATOM 1433 O O . GLN A 1 182 ? -19.301 -8.547 12.441 1.00 90.88 182 GLN A O 1
ATOM 1438 N N . ARG A 1 183 ? -20.176 -9.111 10.446 1.00 90.50 183 ARG A N 1
ATOM 1439 C CA . ARG A 1 183 ? -19.228 -10.193 10.163 1.00 90.50 183 ARG A CA 1
ATOM 1440 C C . ARG A 1 183 ? -17.793 -9.675 10.090 1.00 90.50 183 ARG A C 1
ATOM 1442 O O . ARG A 1 183 ? -16.912 -10.221 10.757 1.00 90.50 183 ARG A O 1
ATOM 1449 N N . GLN A 1 184 ? -17.560 -8.602 9.334 1.00 91.31 184 GLN A N 1
ATOM 1450 C CA . GLN A 1 184 ? -16.229 -8.020 9.162 1.00 91.31 184 GLN A CA 1
ATOM 1451 C C . GLN A 1 184 ? -15.669 -7.465 10.475 1.00 91.31 184 GLN A C 1
ATOM 1453 O O . GLN A 1 184 ? -14.536 -7.782 10.842 1.00 91.31 184 GLN A O 1
ATOM 1458 N N . SER A 1 185 ? -16.465 -6.697 11.223 1.00 90.94 185 SER A N 1
ATOM 1459 C CA . SER A 1 185 ? -16.034 -6.138 12.512 1.00 90.94 185 SER A CA 1
ATOM 1460 C C . SER A 1 185 ? -15.771 -7.221 13.564 1.00 90.94 185 SER A C 1
ATOM 1462 O O . SER A 1 185 ? -14.822 -7.101 14.339 1.00 90.94 185 SER A O 1
ATOM 1464 N N . THR A 1 186 ? -16.559 -8.300 13.575 1.00 93.12 186 THR A N 1
ATOM 1465 C CA . THR A 1 186 ? -16.345 -9.459 14.461 1.00 93.12 186 THR A CA 1
ATOM 1466 C C . THR A 1 186 ? -15.038 -10.173 14.135 1.00 93.12 186 THR A C 1
ATOM 1468 O O . THR A 1 186 ? -14.252 -10.460 15.037 1.00 93.12 186 THR A O 1
ATOM 1471 N N . ALA A 1 187 ? -14.756 -10.407 12.851 1.00 94.19 187 ALA A N 1
ATOM 1472 C CA . ALA A 1 187 ? -13.505 -11.025 12.419 1.00 94.19 187 ALA A CA 1
ATOM 1473 C C . ALA A 1 187 ? -12.277 -10.175 12.794 1.00 94.19 187 ALA A C 1
ATOM 1475 O O . ALA A 1 187 ? -11.275 -10.713 13.264 1.00 94.19 187 ALA A O 1
ATOM 1476 N N . VAL A 1 188 ? -12.371 -8.849 12.656 1.00 93.19 188 VAL A N 1
ATOM 1477 C CA . VAL A 1 188 ? -11.322 -7.914 13.093 1.00 93.19 188 VAL A CA 1
ATOM 1478 C C . VAL A 1 188 ? -11.112 -7.976 14.608 1.00 93.19 188 VAL A C 1
ATOM 1480 O O . VAL A 1 188 ? -9.975 -8.121 15.057 1.00 93.19 188 VAL A O 1
ATOM 1483 N N . ARG A 1 189 ? -12.186 -7.929 15.408 1.00 92.56 189 ARG A N 1
ATOM 1484 C CA . ARG A 1 189 ? -12.108 -8.060 16.876 1.00 92.56 189 ARG A CA 1
ATOM 1485 C C . ARG A 1 189 ? -11.480 -9.390 17.298 1.00 92.56 189 ARG A C 1
ATOM 1487 O O . ARG A 1 189 ? -10.632 -9.406 18.192 1.00 92.56 189 ARG A O 1
ATOM 1494 N N . ALA A 1 190 ? -11.827 -10.488 16.628 1.00 93.06 190 ALA A N 1
ATOM 1495 C CA . ALA A 1 190 ? -11.237 -11.802 16.879 1.00 93.06 190 ALA A CA 1
ATOM 1496 C C . ALA A 1 190 ? -9.732 -11.833 16.556 1.00 93.06 190 ALA A C 1
ATOM 1498 O O . ALA A 1 190 ? -8.941 -12.310 17.370 1.00 93.06 190 ALA A O 1
ATOM 1499 N N . ALA A 1 191 ? -9.322 -11.272 15.414 1.00 93.50 191 ALA A N 1
ATOM 1500 C CA . ALA A 1 191 ? -7.917 -11.187 15.017 1.00 93.50 191 ALA A CA 1
ATOM 1501 C C . ALA A 1 191 ? -7.088 -10.320 15.984 1.00 93.50 191 ALA A C 1
ATOM 1503 O O . ALA A 1 191 ? -5.979 -10.698 16.363 1.00 93.50 191 ALA A O 1
ATOM 1504 N N . LEU A 1 192 ? -7.646 -9.194 16.440 1.00 91.25 192 LEU A N 1
ATOM 1505 C CA . LEU A 1 192 ? -7.027 -8.334 17.455 1.00 91.25 192 LEU A CA 1
ATOM 1506 C C . LEU A 1 192 ? -6.880 -9.056 18.793 1.00 91.25 192 LEU A C 1
ATOM 1508 O O . LEU A 1 192 ? -5.819 -9.018 19.408 1.00 91.25 192 LEU A O 1
ATOM 1512 N N . THR A 1 193 ? -7.924 -9.762 19.222 1.00 91.00 193 THR A N 1
ATOM 1513 C CA . THR A 1 193 ? -7.906 -10.533 20.471 1.00 91.00 193 THR A CA 1
ATOM 1514 C C . THR A 1 193 ? -6.850 -11.636 20.430 1.00 91.00 193 THR A C 1
ATOM 1516 O O . THR A 1 193 ? -6.147 -11.844 21.415 1.00 91.00 193 THR A O 1
ATOM 1519 N N . ALA A 1 194 ? -6.702 -12.318 19.291 1.00 91.62 194 ALA A N 1
ATOM 1520 C CA . ALA A 1 194 ? -5.667 -13.330 19.104 1.00 91.62 194 ALA A CA 1
ATOM 1521 C C . ALA A 1 194 ? -4.251 -12.733 19.180 1.00 91.62 194 ALA A C 1
ATOM 1523 O O . ALA A 1 194 ? -3.363 -13.349 19.763 1.00 91.62 194 ALA A O 1
ATOM 1524 N N . MET A 1 195 ? -4.047 -11.524 18.644 1.00 89.75 195 MET A N 1
ATOM 1525 C CA . MET A 1 195 ? -2.763 -10.818 18.723 1.00 89.75 195 MET A CA 1
ATOM 1526 C C . MET A 1 195 ? -2.384 -10.436 20.161 1.00 89.75 195 MET A C 1
ATOM 1528 O O . MET A 1 195 ? -1.203 -10.450 20.502 1.00 89.75 195 MET A O 1
ATOM 1532 N N . LEU A 1 196 ? -3.365 -10.091 20.998 1.00 89.69 196 LEU A N 1
ATOM 1533 C CA . LEU A 1 196 ? -3.135 -9.671 22.385 1.00 89.69 196 LEU A CA 1
ATOM 1534 C C . LEU A 1 196 ? -2.764 -10.822 23.331 1.00 89.69 196 LEU A C 1
ATOM 1536 O O . LEU A 1 196 ? -2.164 -10.581 24.377 1.00 89.69 196 LEU A O 1
ATOM 1540 N N . GLY A 1 197 ? -3.075 -12.067 22.964 1.00 85.50 197 GLY A N 1
ATOM 1541 C CA . GLY A 1 197 ? -2.749 -13.241 23.771 1.00 85.50 197 GLY A CA 1
ATOM 1542 C C . GLY A 1 197 ? -3.551 -13.310 25.076 1.00 85.50 197 GLY A C 1
ATOM 1543 O O . GLY A 1 197 ? -4.775 -13.156 25.076 1.00 85.50 197 GLY A O 1
ATOM 1544 N N . GLU A 1 198 ? -2.866 -13.604 26.184 1.00 83.44 198 GLU A N 1
ATOM 1545 C CA . GLU A 1 198 ? -3.491 -13.815 27.500 1.00 83.44 198 GLU A CA 1
ATOM 1546 C C . GLU A 1 198 ? -3.865 -12.504 28.214 1.00 83.44 198 GLU A C 1
ATOM 1548 O O . GLU A 1 198 ? -4.883 -12.455 28.905 1.00 83.44 198 GLU A O 1
ATOM 1553 N N . ASP A 1 199 ? -3.097 -11.426 28.015 1.00 82.56 199 ASP A N 1
ATOM 1554 C CA . ASP A 1 199 ? -3.366 -10.113 28.618 1.00 82.56 199 ASP A CA 1
ATOM 1555 C C . ASP A 1 199 ? -4.357 -9.316 27.758 1.00 82.56 199 ASP A C 1
ATOM 1557 O O . ASP A 1 199 ? -3.988 -8.503 26.907 1.00 82.56 199 ASP A O 1
ATOM 1561 N N . LYS A 1 200 ? -5.648 -9.582 27.960 1.00 88.12 200 LYS A N 1
ATOM 1562 C CA . LYS A 1 200 ? -6.763 -8.949 27.243 1.00 88.12 200 LYS A CA 1
ATOM 1563 C C . LYS A 1 200 ? -7.243 -7.699 27.982 1.00 88.12 200 LYS A C 1
ATOM 1565 O O . LYS A 1 200 ? -8.094 -7.783 28.864 1.00 88.12 200 LYS A O 1
ATOM 1570 N N . SER A 1 201 ? -6.697 -6.539 27.624 1.00 91.38 201 SER A N 1
ATOM 1571 C CA . SER A 1 201 ? -7.054 -5.254 28.228 1.00 91.38 201 SER A CA 1
ATOM 1572 C C . SER A 1 201 ? -6.918 -4.094 27.235 1.00 91.38 201 SER A C 1
ATOM 1574 O O . SER A 1 201 ? -6.239 -4.192 26.210 1.00 91.38 201 SER A O 1
ATOM 1576 N N . PHE A 1 202 ? -7.531 -2.944 27.537 1.00 92.81 202 PHE A N 1
ATOM 1577 C CA . PHE A 1 202 ? -7.307 -1.729 26.738 1.00 92.81 202 PHE A CA 1
ATOM 1578 C C . PHE A 1 202 ? -5.861 -1.241 26.870 1.00 92.81 202 PHE A C 1
ATOM 1580 O O . PHE A 1 202 ? -5.291 -0.677 25.935 1.00 92.81 202 PHE A O 1
ATOM 1587 N N . THR A 1 203 ? -5.246 -1.501 28.024 1.00 90.56 203 THR A N 1
ATOM 1588 C CA . THR A 1 203 ? -3.834 -1.205 28.269 1.00 90.56 203 THR A CA 1
ATOM 1589 C C . THR A 1 203 ? -2.915 -2.002 27.338 1.00 90.56 203 THR A C 1
ATOM 1591 O O . THR A 1 203 ? -1.996 -1.420 26.757 1.00 90.56 203 THR A O 1
ATOM 1594 N N . SER A 1 204 ? -3.150 -3.306 27.157 1.00 91.12 204 SER A N 1
ATOM 1595 C CA . SER A 1 204 ? -2.356 -4.129 26.237 1.00 91.12 204 SER A CA 1
ATOM 1596 C C . SER A 1 204 ? -2.627 -3.777 24.770 1.00 91.12 204 SER A C 1
ATOM 1598 O O . SER A 1 204 ? -1.675 -3.679 23.994 1.00 91.12 204 SER A O 1
ATOM 1600 N N . PHE A 1 205 ? -3.875 -3.453 24.408 1.00 92.56 205 PHE A N 1
ATOM 1601 C CA . PHE A 1 205 ? -4.226 -2.914 23.085 1.00 92.56 205 PHE A CA 1
ATOM 1602 C C . PHE A 1 205 ? -3.402 -1.677 22.722 1.00 92.56 205 PHE A C 1
ATOM 1604 O O . PHE A 1 205 ? -2.802 -1.613 21.651 1.00 92.56 205 PHE A O 1
ATOM 1611 N N . ASN A 1 206 ? -3.300 -0.718 23.641 1.00 92.25 206 ASN A N 1
ATOM 1612 C CA . ASN A 1 206 ? -2.578 0.534 23.414 1.00 92.25 206 ASN A CA 1
ATOM 1613 C C . ASN A 1 206 ? -1.056 0.366 23.242 1.00 92.25 206 ASN A C 1
ATOM 1615 O O . ASN A 1 206 ? -0.370 1.346 22.950 1.00 92.25 206 ASN A O 1
ATOM 1619 N N . ARG A 1 207 ? -0.509 -0.843 23.432 1.00 91.44 207 ARG A N 1
ATOM 1620 C CA . ARG A 1 207 ? 0.901 -1.168 23.159 1.00 91.44 207 ARG A CA 1
ATOM 1621 C C . ARG A 1 207 ? 1.131 -1.677 21.736 1.00 91.44 207 ARG A C 1
ATOM 1623 O O . ARG A 1 207 ? 2.287 -1.809 21.336 1.00 91.44 207 ARG A O 1
ATOM 1630 N N . ILE A 1 208 ? 0.073 -1.973 20.978 1.00 91.25 208 ILE A N 1
ATOM 1631 C CA . ILE A 1 208 ? 0.196 -2.408 19.586 1.00 91.25 208 ILE A CA 1
ATOM 1632 C C . ILE A 1 208 ? 0.723 -1.228 18.750 1.00 91.25 208 ILE A C 1
ATOM 1634 O O . ILE A 1 208 ? 0.096 -0.168 18.724 1.00 91.25 208 ILE A O 1
ATOM 1638 N N . PRO A 1 209 ? 1.855 -1.385 18.036 1.00 92.56 209 PRO A N 1
ATOM 1639 C CA . PRO A 1 209 ? 2.334 -0.368 17.108 1.00 92.56 209 PRO A CA 1
ATOM 1640 C C . PRO A 1 209 ? 1.298 -0.081 16.018 1.00 92.56 209 PRO A C 1
ATOM 1642 O O . PRO A 1 209 ? 0.740 -1.014 15.441 1.00 92.56 209 PRO A O 1
ATOM 1645 N N . GLN A 1 210 ? 1.106 1.195 15.676 1.00 90.81 210 GLN A N 1
ATOM 1646 C CA . GLN A 1 210 ? 0.103 1.623 14.692 1.00 90.81 210 GLN A CA 1
ATOM 1647 C C . GLN A 1 210 ? 0.222 0.876 13.355 1.00 90.81 210 GLN A C 1
ATOM 1649 O O . GLN A 1 210 ? -0.789 0.426 12.826 1.00 90.81 210 GLN A O 1
ATOM 1654 N N . GLN A 1 211 ? 1.443 0.671 12.846 1.00 92.94 211 GLN A N 1
ATOM 1655 C CA . GLN A 1 211 ? 1.646 -0.062 11.594 1.00 92.94 211 GLN A CA 1
ATOM 1656 C C . GLN A 1 211 ? 1.138 -1.506 11.684 1.00 92.94 211 GLN A C 1
ATOM 1658 O O . GLN A 1 211 ? 0.397 -1.945 10.817 1.00 92.94 211 GLN A O 1
ATOM 1663 N N . LYS A 1 212 ? 1.439 -2.220 12.778 1.00 93.81 212 LYS A N 1
ATOM 1664 C CA . LYS A 1 212 ? 0.950 -3.595 12.978 1.00 93.81 212 LYS A CA 1
ATOM 1665 C C . LYS A 1 212 ? -0.573 -3.656 13.075 1.00 93.81 212 LYS A C 1
ATOM 1667 O O . LYS A 1 212 ? -1.175 -4.627 12.625 1.00 93.81 212 LYS A O 1
ATOM 1672 N N . PHE A 1 213 ? -1.188 -2.640 13.679 1.00 93.62 213 PHE A N 1
ATOM 1673 C CA . PHE A 1 213 ? -2.641 -2.522 13.736 1.00 93.62 213 PHE A CA 1
ATOM 1674 C C . PHE A 1 213 ? -3.236 -2.346 12.331 1.00 93.62 213 PHE A C 1
ATOM 1676 O O . PHE A 1 213 ? -4.153 -3.080 11.970 1.00 93.62 213 PHE A O 1
ATOM 1683 N N . ILE A 1 214 ? -2.671 -1.448 11.517 1.00 94.94 214 ILE A N 1
ATOM 1684 C CA . ILE A 1 214 ? -3.073 -1.241 10.116 1.00 94.94 214 ILE A CA 1
ATOM 1685 C C . ILE A 1 214 ? -2.892 -2.529 9.300 1.00 94.94 214 ILE A C 1
ATOM 1687 O O . ILE A 1 214 ? -3.847 -2.975 8.667 1.00 94.94 214 ILE A O 1
ATOM 1691 N N . ASP A 1 215 ? -1.724 -3.172 9.376 1.00 95.25 215 ASP A N 1
ATOM 1692 C CA . ASP A 1 215 ? -1.421 -4.407 8.641 1.00 95.25 215 ASP A CA 1
ATOM 1693 C C . ASP A 1 215 ? -2.419 -5.530 8.983 1.00 95.25 215 ASP A C 1
ATOM 1695 O O . ASP A 1 215 ? -2.867 -6.276 8.108 1.00 95.25 215 ASP A O 1
ATOM 1699 N N . LEU A 1 216 ? -2.815 -5.644 10.258 1.00 94.81 216 LEU A N 1
ATOM 1700 C CA . LEU A 1 216 ? -3.821 -6.612 10.697 1.00 94.81 216 LEU A CA 1
ATOM 1701 C C . LEU A 1 216 ? -5.204 -6.306 10.113 1.00 94.81 216 LEU A C 1
ATOM 1703 O O . LEU A 1 216 ? -5.900 -7.230 9.675 1.00 94.81 216 LEU A O 1
ATOM 1707 N N . LEU A 1 217 ? -5.610 -5.032 10.123 1.00 94.12 217 LEU A N 1
ATOM 1708 C CA . LEU A 1 217 ? -6.873 -4.595 9.532 1.00 94.12 217 LEU A CA 1
ATOM 1709 C C . LEU A 1 217 ? -6.897 -4.901 8.034 1.00 94.12 217 LEU A C 1
ATOM 1711 O O . LEU A 1 217 ? -7.878 -5.476 7.560 1.00 94.12 217 LEU A O 1
ATOM 1715 N N . GLU A 1 218 ? -5.817 -4.615 7.305 1.00 94.25 218 GLU A N 1
ATOM 1716 C CA . GLU A 1 218 ? -5.692 -4.933 5.878 1.00 94.25 218 GLU A CA 1
ATOM 1717 C C . GLU A 1 218 ? -5.770 -6.441 5.626 1.00 94.25 218 GLU A C 1
ATOM 1719 O O . GLU A 1 218 ? -6.620 -6.902 4.860 1.00 94.25 218 GLU A O 1
ATOM 1724 N N . ALA A 1 219 ? -4.945 -7.233 6.315 1.00 94.62 219 ALA A N 1
ATOM 1725 C CA . ALA A 1 219 ? -4.890 -8.680 6.126 1.00 94.62 219 ALA A CA 1
ATOM 1726 C C . ALA A 1 219 ? -6.232 -9.365 6.436 1.00 94.62 219 ALA A C 1
ATOM 1728 O O . ALA A 1 219 ? -6.645 -10.289 5.727 1.00 94.62 219 ALA A O 1
ATOM 1729 N N . THR A 1 220 ? -6.927 -8.914 7.482 1.00 94.81 220 THR A N 1
ATOM 1730 C CA . THR A 1 220 ? -8.245 -9.447 7.858 1.00 94.81 220 THR A CA 1
ATOM 1731 C C . THR A 1 220 ? -9.313 -9.019 6.854 1.00 94.81 220 THR A C 1
ATOM 1733 O O . THR A 1 220 ? -10.116 -9.845 6.417 1.00 94.81 220 THR A O 1
ATOM 1736 N N . SER A 1 221 ? -9.284 -7.758 6.417 1.00 91.50 221 SER A N 1
ATOM 1737 C CA . SER A 1 221 ? -10.245 -7.223 5.447 1.00 91.50 221 SER A CA 1
ATOM 1738 C C . SER A 1 221 ? -10.113 -7.889 4.078 1.00 91.50 221 SER A C 1
ATOM 1740 O O . SER A 1 221 ? -11.128 -8.229 3.482 1.00 91.50 221 SER A O 1
ATOM 1742 N N . VAL A 1 222 ? -8.895 -8.171 3.598 1.00 91.12 222 VAL A N 1
ATOM 1743 C CA . VAL A 1 222 ? -8.671 -8.892 2.326 1.00 91.12 222 VAL A CA 1
ATOM 1744 C C . VAL A 1 222 ? -9.270 -10.301 2.363 1.00 91.12 222 VAL A C 1
ATOM 1746 O O . VAL A 1 222 ? -9.901 -10.732 1.395 1.00 91.12 222 VAL A O 1
ATOM 1749 N N . LYS A 1 223 ? -9.110 -11.019 3.483 1.00 90.88 223 LYS A N 1
ATOM 1750 C CA . LYS A 1 223 ? -9.705 -12.354 3.662 1.00 90.88 223 LYS A CA 1
ATOM 1751 C C . LYS A 1 223 ? -11.231 -12.289 3.669 1.00 90.88 223 LYS A C 1
ATOM 1753 O O . LYS A 1 223 ? -11.873 -13.074 2.974 1.00 90.88 223 LYS A O 1
ATOM 1758 N N . ASN A 1 224 ? -11.804 -11.342 4.409 1.00 91.38 224 ASN A N 1
ATOM 1759 C CA . ASN A 1 224 ? -13.255 -11.177 4.480 1.00 91.38 224 ASN A CA 1
ATOM 1760 C C . ASN A 1 224 ? -13.848 -10.742 3.140 1.00 91.38 224 ASN A C 1
ATOM 1762 O O . ASN A 1 224 ? -14.867 -11.282 2.726 1.00 91.38 224 ASN A O 1
ATOM 1766 N N . LEU A 1 225 ? -13.181 -9.831 2.428 1.00 90.62 225 LEU A N 1
ATOM 1767 C CA . LEU A 1 225 ? -13.603 -9.359 1.114 1.00 90.62 225 LEU A CA 1
ATOM 1768 C C . LEU A 1 225 ? -13.708 -10.505 0.109 1.00 90.62 225 LEU A C 1
ATOM 1770 O O . LEU A 1 225 ? -14.648 -10.526 -0.678 1.00 90.62 225 LEU A O 1
ATOM 1774 N N . ALA A 1 226 ? -12.780 -11.466 0.141 1.00 88.88 226 ALA A N 1
ATOM 1775 C CA . ALA A 1 226 ? -12.859 -12.645 -0.718 1.00 88.88 226 ALA A CA 1
ATOM 1776 C C . ALA A 1 226 ? -14.145 -13.449 -0.454 1.00 88.88 226 ALA A C 1
ATOM 1778 O O . ALA A 1 226 ? -14.860 -13.775 -1.396 1.00 88.88 226 ALA A O 1
ATOM 1779 N N . LEU A 1 227 ? -14.479 -13.689 0.818 1.00 89.44 227 LEU A N 1
ATOM 1780 C CA . LEU A 1 227 ? -15.695 -14.410 1.204 1.00 89.44 227 LEU A CA 1
ATOM 1781 C C . LEU A 1 227 ? -16.968 -13.625 0.863 1.00 89.44 227 LEU A C 1
ATOM 1783 O O . LEU A 1 227 ? -17.923 -14.201 0.350 1.00 89.44 227 LEU A O 1
ATOM 1787 N N . ALA A 1 228 ? -16.983 -12.318 1.131 1.00 89.69 228 ALA A N 1
ATOM 1788 C CA . ALA A 1 228 ? -18.099 -11.432 0.807 1.00 89.69 228 ALA A CA 1
ATOM 1789 C C . ALA A 1 228 ? -18.354 -11.392 -0.704 1.00 89.69 228 ALA A C 1
ATOM 1791 O O . ALA A 1 228 ? -19.493 -11.443 -1.164 1.00 89.69 228 ALA A O 1
ATOM 1792 N N . HIS A 1 229 ? -17.275 -11.334 -1.484 1.00 90.94 229 HIS A N 1
ATOM 1793 C CA . HIS A 1 229 ? -17.320 -11.347 -2.938 1.00 90.94 229 HIS A CA 1
ATOM 1794 C C . HIS A 1 229 ? -17.844 -12.673 -3.490 1.00 90.94 229 HIS A C 1
ATOM 1796 O O . HIS A 1 229 ? -18.727 -12.650 -4.345 1.00 90.94 229 HIS A O 1
ATOM 1802 N N . ASP A 1 230 ? -17.373 -13.810 -2.976 1.00 89.38 230 ASP A N 1
ATOM 1803 C CA . ASP A 1 230 ? -17.866 -15.127 -3.391 1.00 89.38 230 ASP A CA 1
ATOM 1804 C C . ASP A 1 230 ? -19.365 -15.290 -3.077 1.00 89.38 230 ASP A C 1
ATOM 1806 O O . ASP A 1 230 ? -20.133 -15.702 -3.951 1.00 89.38 230 ASP A O 1
ATOM 1810 N N . SER A 1 231 ? -19.816 -14.868 -1.888 1.00 88.00 231 SER A N 1
ATOM 1811 C CA . SER A 1 231 ? -21.245 -14.835 -1.538 1.00 88.00 231 SER A CA 1
ATOM 1812 C C . SER A 1 231 ? -22.053 -13.911 -2.454 1.00 88.00 231 SER A C 1
ATOM 1814 O O . SER A 1 231 ? -23.143 -14.271 -2.897 1.00 88.00 231 SER A O 1
ATOM 1816 N N . TYR A 1 232 ? -21.522 -12.728 -2.770 1.00 87.12 232 TYR A N 1
ATOM 1817 C CA . TYR A 1 232 ? -22.186 -11.758 -3.640 1.00 87.12 232 TYR A CA 1
ATOM 1818 C C . TYR A 1 232 ? -22.374 -12.290 -5.064 1.00 87.12 232 TYR A C 1
ATOM 1820 O O . TYR A 1 232 ? -23.444 -12.113 -5.649 1.00 87.12 232 TYR A O 1
ATOM 1828 N N . VAL A 1 233 ? -21.351 -12.953 -5.612 1.00 87.25 233 VAL A N 1
ATOM 1829 C CA . VAL A 1 233 ? -21.399 -13.587 -6.937 1.00 87.25 233 VAL A CA 1
ATOM 1830 C C . VAL A 1 233 ? -22.392 -14.749 -6.943 1.00 87.25 233 VAL A C 1
ATOM 1832 O O . VAL A 1 233 ? -23.193 -14.846 -7.869 1.00 87.25 233 VAL A O 1
ATOM 1835 N N . ALA A 1 234 ? -22.402 -15.584 -5.900 1.00 87.06 234 ALA A N 1
ATOM 1836 C CA . ALA A 1 234 ? -23.364 -16.679 -5.774 1.00 87.06 234 ALA A CA 1
ATOM 1837 C C . ALA A 1 234 ? -24.820 -16.179 -5.709 1.00 87.06 234 ALA A C 1
ATOM 1839 O O . ALA A 1 234 ? -25.706 -16.778 -6.315 1.00 87.06 234 ALA A O 1
ATOM 1840 N N . ALA A 1 235 ? -25.062 -15.057 -5.026 1.00 85.88 235 ALA A N 1
ATOM 1841 C CA . ALA A 1 235 ? -26.380 -14.428 -4.943 1.00 85.88 235 ALA A CA 1
ATOM 1842 C C . ALA A 1 235 ? -26.814 -13.728 -6.247 1.00 85.88 235 ALA A C 1
ATOM 1844 O O . ALA A 1 235 ? -28.007 -13.519 -6.461 1.00 85.88 235 ALA A O 1
ATOM 1845 N N . HIS A 1 236 ? -25.873 -13.386 -7.135 1.00 84.00 236 HIS A N 1
ATOM 1846 C CA . HIS A 1 236 ? -26.150 -12.710 -8.406 1.00 84.00 236 HIS A CA 1
ATOM 1847 C C . HIS A 1 236 ? -25.503 -13.434 -9.601 1.00 84.00 236 HIS A C 1
ATOM 1849 O O . HIS A 1 236 ? -24.615 -12.865 -10.241 1.00 84.00 236 HIS A O 1
ATOM 1855 N N . PRO A 1 237 ? -25.974 -14.639 -9.985 1.00 79.38 237 PRO A N 1
ATOM 1856 C CA . PRO A 1 237 ? -25.337 -15.450 -11.031 1.00 79.38 237 PRO A CA 1
ATOM 1857 C C . PRO A 1 237 ? -25.278 -14.771 -12.405 1.00 79.38 237 PRO A C 1
ATOM 1859 O O . PRO A 1 237 ? -24.412 -15.066 -13.222 1.00 79.38 237 PRO A O 1
ATOM 1862 N N . HIS A 1 238 ? -26.206 -13.848 -12.669 1.00 75.81 238 HIS A N 1
ATOM 1863 C CA . HIS A 1 238 ? -26.277 -13.095 -13.922 1.00 75.81 238 HIS A CA 1
ATOM 1864 C C . HIS A 1 238 ? -25.303 -11.908 -13.983 1.00 75.81 238 HIS A C 1
ATOM 1866 O O . HIS A 1 238 ? -25.170 -11.286 -15.037 1.00 75.81 238 HIS A O 1
ATOM 1872 N N . ARG A 1 239 ? -24.643 -11.550 -12.874 1.00 75.31 239 ARG A N 1
ATOM 1873 C CA . ARG A 1 239 ? -23.645 -10.474 -12.841 1.00 75.31 239 ARG A CA 1
ATOM 1874 C C . ARG A 1 239 ? -22.248 -11.051 -13.020 1.00 75.31 239 ARG A C 1
ATOM 1876 O O . ARG A 1 239 ? -21.896 -12.069 -12.433 1.00 75.31 239 ARG A O 1
ATOM 1883 N N . ALA A 1 240 ? -21.431 -10.358 -13.808 1.00 72.75 240 ALA A N 1
ATOM 1884 C CA . ALA A 1 240 ? -20.038 -10.732 -13.980 1.00 72.75 240 ALA A CA 1
ATOM 1885 C C . ALA A 1 240 ? -19.268 -10.622 -12.655 1.00 72.75 240 ALA A C 1
ATOM 1887 O O . ALA A 1 240 ? -19.496 -9.721 -11.840 1.00 72.75 240 ALA A O 1
ATOM 1888 N N . ARG A 1 241 ? -18.313 -11.534 -12.471 1.00 83.12 241 ARG A N 1
ATOM 1889 C CA . ARG A 1 241 ? -17.380 -11.516 -11.349 1.00 83.12 241 ARG A CA 1
ATOM 1890 C C . ARG A 1 241 ? -16.604 -10.188 -11.336 1.00 83.12 241 ARG A C 1
ATOM 1892 O O . ARG A 1 241 ? -16.028 -9.803 -12.343 1.00 83.12 241 ARG A O 1
ATOM 1899 N N . ILE A 1 242 ? -16.608 -9.494 -10.195 1.00 83.62 242 ILE A N 1
ATOM 1900 C CA . ILE A 1 242 ? -15.984 -8.161 -10.042 1.00 83.62 242 ILE A CA 1
ATOM 1901 C C . ILE A 1 242 ? -14.490 -8.250 -9.691 1.00 83.62 242 ILE A C 1
ATOM 1903 O O . ILE A 1 242 ? -13.658 -7.626 -10.339 1.00 83.62 242 ILE A O 1
ATOM 1907 N N . LEU A 1 243 ? -14.144 -9.017 -8.654 1.00 84.69 243 LEU A N 1
ATOM 1908 C CA . LEU A 1 243 ? -12.772 -9.223 -8.188 1.00 84.69 243 LEU A CA 1
ATOM 1909 C C . LEU A 1 243 ? -12.248 -10.581 -8.651 1.00 84.69 243 LEU A C 1
ATOM 1911 O O . LEU A 1 243 ? -13.031 -11.507 -8.866 1.00 84.69 243 LEU A O 1
ATOM 1915 N N . ARG A 1 244 ? -10.919 -10.737 -8.709 1.00 81.31 244 ARG A N 1
ATOM 1916 C CA . ARG A 1 244 ? -10.273 -12.019 -9.050 1.00 81.31 244 ARG A CA 1
ATOM 1917 C C . ARG A 1 244 ? -10.707 -12.561 -10.421 1.00 81.31 244 ARG A C 1
ATOM 1919 O O . ARG A 1 244 ? -10.947 -13.753 -10.575 1.00 81.31 244 ARG A O 1
ATOM 1926 N N . VAL A 1 245 ? -10.841 -11.675 -11.402 1.00 83.75 245 VAL A N 1
ATOM 1927 C CA . VAL A 1 245 ? -11.046 -12.056 -12.805 1.00 83.75 245 VAL A CA 1
ATOM 1928 C C . VAL A 1 245 ? -9.678 -12.317 -13.415 1.00 83.75 245 VAL A C 1
ATOM 1930 O O . VAL A 1 245 ? -8.779 -11.493 -13.242 1.00 83.75 245 VAL A O 1
ATOM 1933 N N . SER A 1 246 ? -9.501 -13.450 -14.096 1.00 86.81 246 SER A N 1
ATOM 1934 C CA . SER A 1 246 ? -8.230 -13.736 -14.767 1.00 86.81 246 SER A CA 1
ATOM 1935 C C . SER A 1 246 ? -7.927 -12.638 -15.787 1.00 86.81 246 SER A C 1
ATOM 1937 O O . SER A 1 246 ? -8.801 -12.226 -16.551 1.00 86.81 246 SER A O 1
ATOM 1939 N N . ILE A 1 247 ? -6.682 -12.162 -15.829 1.00 88.25 247 ILE A N 1
ATOM 1940 C CA . ILE A 1 247 ? -6.295 -11.138 -16.810 1.00 88.25 247 ILE A CA 1
ATOM 1941 C C . ILE A 1 247 ? -6.414 -11.674 -18.244 1.00 88.25 247 ILE A C 1
ATOM 1943 O O . ILE A 1 247 ? -6.793 -10.940 -19.152 1.00 88.25 247 ILE A O 1
ATOM 1947 N N . VAL A 1 248 ? -6.175 -12.975 -18.444 1.00 90.31 248 VAL A N 1
ATOM 1948 C CA . VAL A 1 248 ? -6.330 -13.634 -19.750 1.00 90.31 248 VAL A CA 1
ATOM 1949 C C . VAL A 1 248 ? -7.802 -13.737 -20.131 1.00 90.31 248 VAL A C 1
ATOM 1951 O O . VAL A 1 248 ? -8.147 -13.459 -21.273 1.00 90.31 248 VAL A O 1
ATOM 1954 N N . GLU A 1 249 ? -8.678 -14.071 -19.181 1.00 89.44 249 GLU A N 1
ATOM 1955 C CA . GLU A 1 249 ? -10.133 -14.052 -19.385 1.00 89.44 249 GLU A CA 1
ATOM 1956 C C . GLU A 1 249 ? -10.623 -12.648 -19.767 1.00 89.44 249 GLU A C 1
ATOM 1958 O O . GLU A 1 249 ? -11.417 -12.499 -20.697 1.00 89.44 249 GLU A O 1
ATOM 1963 N N . HIS A 1 250 ? -10.136 -11.612 -19.077 1.00 87.62 250 HIS A N 1
ATOM 1964 C CA . HIS A 1 250 ? -10.514 -10.228 -19.355 1.00 87.62 250 HIS A CA 1
ATOM 1965 C C . HIS A 1 250 ? -10.097 -9.801 -20.767 1.00 87.62 250 HIS A C 1
ATOM 1967 O O . HIS A 1 250 ? -10.938 -9.357 -21.548 1.00 87.62 250 HIS A O 1
ATOM 1973 N N . LEU A 1 251 ? -8.826 -10.017 -21.122 1.00 89.12 251 LEU A N 1
ATOM 1974 C CA . LEU A 1 251 ? -8.314 -9.723 -22.461 1.00 89.12 251 LEU A CA 1
ATOM 1975 C C . LEU A 1 251 ? -9.022 -10.557 -23.538 1.00 89.12 251 LEU A C 1
ATOM 1977 O O . LEU A 1 251 ? -9.285 -10.048 -24.623 1.00 89.12 251 LEU A O 1
ATOM 1981 N N . CYS A 1 252 ? -9.390 -11.807 -23.243 1.00 89.44 252 CYS A N 1
ATOM 1982 C CA . CYS A 1 252 ? -10.163 -12.644 -24.158 1.00 89.44 252 CYS A CA 1
ATOM 1983 C C . CYS A 1 252 ? -11.528 -12.012 -24.453 1.00 89.44 252 CYS A C 1
ATOM 1985 O O . CYS A 1 252 ? -11.886 -11.823 -25.613 1.00 89.44 252 CYS A O 1
ATOM 1987 N N . ARG A 1 253 ? -12.272 -11.592 -23.424 1.00 87.81 253 ARG A N 1
ATOM 1988 C CA . ARG A 1 253 ? -13.581 -10.937 -23.604 1.00 87.81 253 ARG A CA 1
ATOM 1989 C C . ARG A 1 253 ? -13.502 -9.655 -24.429 1.00 87.81 253 ARG A C 1
ATOM 1991 O O . ARG A 1 253 ? -14.422 -9.369 -25.189 1.00 87.81 253 ARG A O 1
ATOM 1998 N N . GLU A 1 254 ? -12.430 -8.887 -24.273 1.00 86.19 254 GLU A N 1
ATOM 1999 C CA . GLU A 1 254 ? -12.263 -7.606 -24.962 1.00 86.19 254 GLU A CA 1
ATOM 2000 C C . GLU A 1 254 ? -11.757 -7.768 -26.408 1.00 86.19 254 GLU A C 1
ATOM 2002 O O . GLU A 1 254 ? -12.235 -7.078 -27.316 1.00 86.19 254 GLU A O 1
ATOM 2007 N N . TYR A 1 255 ? -10.830 -8.705 -26.636 1.00 90.44 255 TYR A N 1
ATOM 2008 C CA . TYR A 1 255 ? -10.051 -8.791 -27.872 1.00 90.44 255 TYR A CA 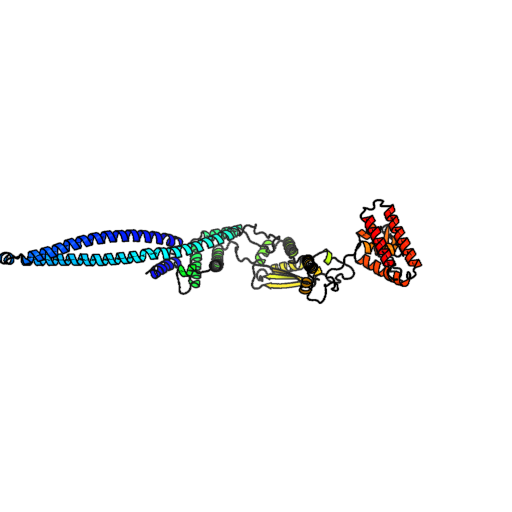1
ATOM 2009 C C . TYR A 1 255 ? -10.254 -10.069 -28.697 1.00 90.44 255 TYR A C 1
ATOM 2011 O O . TYR A 1 255 ? -9.792 -10.100 -29.838 1.00 90.44 255 TYR A O 1
ATOM 2019 N N . ALA A 1 256 ? -10.952 -11.104 -28.210 1.00 87.12 256 ALA A N 1
ATOM 2020 C CA . ALA A 1 256 ? -11.100 -12.371 -28.948 1.00 87.12 256 ALA A CA 1
ATOM 2021 C C . ALA A 1 256 ? -11.699 -12.188 -30.353 1.00 87.12 256 ALA A C 1
ATOM 2023 O O . ALA A 1 256 ? -11.267 -12.839 -31.298 1.00 87.12 256 ALA A O 1
ATOM 2024 N N . ALA A 1 257 ? -12.649 -11.261 -30.510 1.00 88.00 257 ALA A N 1
ATOM 2025 C CA . ALA A 1 257 ? -13.262 -10.945 -31.802 1.00 88.00 257 ALA A CA 1
ATOM 2026 C C . ALA A 1 257 ? -12.508 -9.862 -32.607 1.00 88.00 257 ALA A C 1
ATOM 2028 O O . ALA A 1 257 ? -12.970 -9.457 -33.672 1.00 88.00 257 ALA A O 1
ATOM 2029 N N . LYS A 1 258 ? -11.384 -9.338 -32.095 1.00 91.94 258 LYS A N 1
ATOM 2030 C CA . LYS A 1 258 ? -10.675 -8.163 -32.635 1.00 91.94 258 LYS A CA 1
ATOM 2031 C C . LYS A 1 258 ? -9.148 -8.382 -32.646 1.00 91.94 258 LYS A C 1
ATOM 2033 O O . LYS A 1 258 ? -8.430 -7.720 -31.893 1.00 91.94 258 LYS A O 1
ATOM 2038 N N . PRO A 1 259 ? -8.624 -9.272 -33.508 1.00 87.56 259 PRO A N 1
ATOM 2039 C CA . PRO A 1 259 ? -7.203 -9.634 -33.514 1.00 87.56 259 PRO A CA 1
ATOM 2040 C C . PRO A 1 259 ? -6.269 -8.457 -33.836 1.00 87.56 259 PRO A C 1
ATOM 2042 O O . PRO A 1 259 ? -5.216 -8.324 -33.223 1.00 87.56 259 PRO A O 1
ATOM 2045 N N . GLU A 1 260 ? -6.665 -7.551 -34.733 1.00 90.38 260 GLU A N 1
ATOM 2046 C CA . GLU A 1 260 ? -5.852 -6.364 -35.040 1.00 90.38 260 GLU A CA 1
ATOM 2047 C C . GLU A 1 260 ? -5.774 -5.398 -33.847 1.00 90.38 260 GLU A C 1
ATOM 2049 O O . GLU A 1 260 ? -4.704 -4.882 -33.533 1.00 90.38 260 GLU A O 1
ATOM 2054 N N . ALA A 1 261 ? -6.875 -5.228 -33.103 1.00 90.06 261 ALA A N 1
ATOM 2055 C CA . ALA A 1 261 ? -6.869 -4.425 -31.881 1.00 90.06 261 ALA A CA 1
ATOM 2056 C C . ALA A 1 261 ? -5.972 -5.047 -30.798 1.00 90.06 261 ALA A C 1
ATOM 2058 O O . ALA A 1 261 ? -5.273 -4.315 -30.097 1.00 90.06 261 ALA A O 1
ATOM 2059 N N . LEU A 1 262 ? -5.939 -6.385 -30.700 1.00 90.75 262 LEU A N 1
ATOM 2060 C CA . LEU A 1 262 ? -5.026 -7.099 -29.804 1.00 90.75 262 LEU A CA 1
ATOM 2061 C C . LEU A 1 262 ? -3.565 -6.822 -30.159 1.00 90.75 262 LEU A C 1
ATOM 2063 O O . LEU A 1 262 ? -2.759 -6.541 -29.274 1.00 90.75 262 LEU A O 1
ATOM 2067 N N . ARG A 1 263 ? -3.220 -6.871 -31.449 1.00 91.19 263 ARG A N 1
ATOM 2068 C CA . ARG A 1 263 ? -1.857 -6.605 -31.917 1.00 91.19 263 ARG A CA 1
ATOM 2069 C C . ARG A 1 263 ? -1.425 -5.179 -31.606 1.00 91.19 263 ARG A C 1
ATOM 2071 O O . ARG A 1 263 ? -0.332 -4.974 -31.080 1.00 91.19 263 ARG A O 1
ATOM 2078 N N . THR A 1 264 ? -2.283 -4.195 -31.878 1.00 90.31 264 THR A N 1
ATOM 2079 C CA . THR A 1 264 ? -2.016 -2.793 -31.525 1.00 90.31 264 THR A CA 1
ATOM 2080 C C . THR A 1 264 ? -1.838 -2.629 -30.018 1.00 90.31 264 THR A C 1
ATOM 2082 O O . THR A 1 264 ? -0.888 -1.978 -29.583 1.00 90.31 264 THR A O 1
ATOM 2085 N N . TYR A 1 265 ? -2.703 -3.255 -29.217 1.00 89.00 265 TYR A N 1
ATOM 2086 C CA . TYR A 1 265 ? -2.588 -3.261 -27.762 1.00 89.00 265 TYR A CA 1
ATOM 2087 C C . TYR A 1 265 ? -1.231 -3.815 -27.310 1.00 89.00 265 TYR A C 1
ATOM 2089 O O . TYR A 1 265 ? -0.482 -3.125 -26.620 1.00 89.00 265 TYR A O 1
ATOM 2097 N N . VAL A 1 266 ? -0.874 -5.020 -27.753 1.00 90.00 266 VAL A N 1
ATOM 2098 C CA . VAL A 1 266 ? 0.381 -5.680 -27.381 1.00 90.00 266 VAL A CA 1
ATOM 2099 C C . VAL A 1 266 ? 1.595 -4.862 -27.824 1.00 90.00 266 VAL A C 1
ATOM 2101 O O . VAL A 1 266 ? 2.516 -4.669 -27.033 1.00 90.00 266 VAL A O 1
ATOM 2104 N N . SER A 1 267 ? 1.582 -4.318 -29.043 1.00 89.00 267 SER A N 1
ATOM 2105 C CA . SER A 1 267 ? 2.652 -3.447 -29.539 1.00 89.00 267 SER A CA 1
ATOM 2106 C C . SER A 1 267 ? 2.823 -2.195 -28.674 1.00 89.00 267 SER A C 1
ATOM 2108 O O . SER A 1 267 ? 3.954 -1.787 -28.418 1.00 89.00 267 SER A O 1
ATOM 2110 N N . ASN A 1 268 ? 1.725 -1.601 -28.198 1.00 87.81 268 ASN A N 1
ATOM 2111 C CA . ASN A 1 268 ? 1.756 -0.438 -27.310 1.00 87.81 268 ASN A CA 1
ATOM 2112 C C . ASN A 1 268 ? 2.253 -0.775 -25.902 1.00 87.81 268 ASN A C 1
ATOM 2114 O O . ASN A 1 268 ? 2.885 0.065 -25.267 1.00 87.81 268 ASN A O 1
ATOM 2118 N N . VAL A 1 269 ? 1.964 -1.978 -25.398 1.00 88.50 269 VAL A N 1
ATOM 2119 C CA . VAL A 1 269 ? 2.505 -2.440 -24.113 1.00 88.50 269 VAL A CA 1
ATOM 2120 C C . VAL A 1 269 ? 4.009 -2.676 -24.242 1.00 88.50 269 VAL A C 1
ATOM 2122 O O . VAL A 1 269 ? 4.780 -2.153 -23.444 1.00 88.50 269 VAL A O 1
ATOM 2125 N N . VAL A 1 270 ? 4.431 -3.424 -25.265 1.00 86.88 270 VAL A N 1
ATOM 2126 C CA . VAL A 1 270 ? 5.836 -3.797 -25.493 1.00 86.88 270 VAL A CA 1
ATOM 2127 C C . VAL A 1 270 ? 6.716 -2.579 -25.763 1.00 86.88 270 VAL A C 1
ATOM 2129 O O . VAL A 1 270 ? 7.813 -2.509 -25.216 1.00 86.88 270 VAL A O 1
ATOM 2132 N N . SER A 1 271 ? 6.248 -1.599 -26.543 1.00 83.69 271 SER A N 1
ATOM 2133 C CA . SER A 1 271 ? 7.028 -0.389 -26.854 1.00 83.69 271 SER A CA 1
ATOM 2134 C C . SER A 1 271 ? 7.360 0.462 -25.628 1.00 83.69 271 SER A C 1
ATOM 2136 O O . SER A 1 271 ? 8.271 1.284 -25.676 1.00 83.69 271 SER A O 1
ATOM 2138 N N . ARG A 1 272 ? 6.638 0.259 -24.524 1.00 80.88 272 ARG A N 1
ATOM 2139 C CA . ARG A 1 272 ? 6.850 0.967 -23.258 1.00 80.88 272 ARG A CA 1
ATOM 2140 C C . ARG A 1 272 ? 7.641 0.164 -22.241 1.00 80.88 272 ARG A C 1
ATOM 2142 O O . ARG A 1 272 ? 7.950 0.682 -21.169 1.00 80.88 272 ARG A O 1
ATOM 2149 N N . VAL A 1 273 ? 7.993 -1.079 -22.563 1.00 79.38 273 VAL A N 1
ATOM 2150 C CA . VAL A 1 273 ? 8.910 -1.861 -21.741 1.00 79.38 273 VAL A CA 1
ATOM 2151 C C . VAL A 1 273 ? 10.322 -1.321 -21.966 1.00 79.38 273 VAL A C 1
ATOM 2153 O O . VAL A 1 273 ? 11.030 -1.724 -22.884 1.00 79.38 273 VAL A O 1
ATOM 2156 N N . GLY A 1 274 ? 10.700 -0.349 -21.140 1.00 76.31 274 GLY A N 1
ATOM 2157 C CA . GLY A 1 274 ? 12.011 0.288 -21.159 1.00 76.31 274 GLY A CA 1
ATOM 2158 C C . GLY A 1 274 ? 12.993 -0.323 -20.161 1.00 76.31 274 GLY A C 1
ATOM 2159 O O . GLY A 1 274 ? 12.648 -1.174 -19.341 1.00 76.31 274 GLY A O 1
ATOM 2160 N N . ASN A 1 275 ? 14.235 0.148 -20.220 1.00 79.44 275 ASN A N 1
ATOM 2161 C CA . ASN A 1 275 ? 15.229 -0.100 -19.181 1.00 79.44 275 ASN A CA 1
ATOM 2162 C C . ASN A 1 275 ? 15.156 1.012 -18.126 1.00 79.44 275 ASN A C 1
ATOM 2164 O O . ASN A 1 275 ? 14.867 2.157 -18.459 1.00 79.44 275 ASN A O 1
ATOM 2168 N N . CYS A 1 276 ? 15.460 0.695 -16.865 1.00 82.06 276 CYS A N 1
ATOM 2169 C CA . CYS A 1 276 ? 15.567 1.714 -15.812 1.00 82.06 276 CYS A CA 1
ATOM 2170 C C . CYS A 1 276 ? 16.785 2.635 -15.997 1.00 82.06 276 CYS A C 1
ATOM 2172 O O . CYS A 1 276 ? 16.797 3.733 -15.456 1.00 82.06 276 CYS A O 1
ATOM 2174 N N . LEU A 1 277 ? 17.813 2.160 -16.710 1.00 85.19 277 LEU A N 1
ATOM 2175 C CA . LEU A 1 277 ? 19.014 2.923 -17.047 1.00 85.19 277 LEU A CA 1
ATOM 2176 C C . LEU A 1 277 ? 18.826 3.638 -18.385 1.00 85.19 277 LEU A C 1
ATOM 2178 O O . LEU A 1 277 ? 18.347 3.028 -19.347 1.00 85.19 277 LEU A O 1
ATOM 2182 N N . CYS A 1 278 ? 19.261 4.895 -18.445 1.00 87.94 278 CYS A N 1
ATOM 2183 C CA . CYS A 1 278 ? 19.290 5.691 -19.664 1.00 87.94 278 CYS A CA 1
ATOM 2184 C C . CYS A 1 278 ? 20.631 5.513 -20.382 1.00 87.94 278 CYS A C 1
ATOM 2186 O O . CYS A 1 278 ? 21.690 5.412 -19.754 1.00 87.94 278 CYS A O 1
ATOM 2188 N N . PHE A 1 279 ? 20.593 5.480 -21.713 1.00 89.19 279 PHE A N 1
ATOM 2189 C CA . PHE A 1 279 ? 21.795 5.353 -22.529 1.00 89.19 279 PHE A CA 1
ATOM 2190 C C . PHE A 1 279 ? 22.150 6.682 -23.195 1.00 89.19 279 PHE A C 1
ATOM 2192 O O . PHE A 1 279 ? 21.277 7.449 -23.590 1.00 89.19 279 PHE A O 1
ATOM 2199 N N . ASN A 1 280 ? 23.447 6.947 -23.316 1.00 88.50 280 ASN A N 1
ATOM 2200 C CA . ASN A 1 280 ? 23.985 8.066 -24.068 1.00 88.50 280 ASN A CA 1
ATOM 2201 C C . ASN A 1 280 ? 24.101 7.680 -25.545 1.00 88.50 280 ASN A C 1
ATOM 2203 O O . ASN A 1 280 ? 25.070 7.028 -25.947 1.00 88.50 280 ASN A O 1
ATOM 2207 N N . ASP A 1 281 ? 23.130 8.113 -26.348 1.00 85.88 281 ASP A N 1
ATOM 2208 C CA . ASP A 1 281 ? 23.066 7.800 -27.776 1.00 85.88 281 ASP A CA 1
ATOM 2209 C C . ASP A 1 281 ? 24.337 8.201 -28.535 1.00 85.88 281 ASP A C 1
ATOM 2211 O O . ASP A 1 281 ? 24.758 7.454 -29.412 1.00 85.88 281 ASP A O 1
ATOM 2215 N N . ALA A 1 282 ? 25.003 9.299 -28.154 1.00 82.75 282 ALA A N 1
ATOM 2216 C CA . ALA A 1 282 ? 26.230 9.755 -28.812 1.00 82.75 282 ALA A CA 1
ATOM 2217 C C . ALA A 1 282 ? 27.396 8.765 -28.644 1.00 82.75 282 ALA A C 1
ATOM 2219 O O . ALA A 1 282 ? 28.169 8.548 -29.575 1.00 82.75 282 ALA A O 1
ATOM 2220 N N . GLU A 1 283 ? 27.506 8.125 -27.477 1.00 84.31 283 GLU A N 1
ATOM 2221 C CA . GLU A 1 283 ? 28.519 7.092 -27.223 1.00 84.31 283 GLU A CA 1
ATOM 2222 C C . GLU A 1 283 ? 28.121 5.743 -27.826 1.00 84.31 283 GLU A C 1
ATOM 2224 O O . GLU A 1 283 ? 28.974 5.003 -28.321 1.00 84.31 283 GLU A O 1
ATOM 2229 N N . VAL A 1 284 ? 26.824 5.430 -27.827 1.00 85.56 284 VAL A N 1
ATOM 2230 C CA . VAL A 1 284 ? 26.277 4.212 -28.440 1.00 85.56 284 VAL A CA 1
ATOM 2231 C C . VAL A 1 284 ? 26.492 4.223 -29.954 1.00 85.56 284 VAL A C 1
ATOM 2233 O O . VAL A 1 284 ? 26.885 3.204 -30.531 1.00 85.56 284 VAL A O 1
ATOM 2236 N N . SER A 1 285 ? 26.258 5.364 -30.604 1.00 82.00 285 SER A N 1
ATOM 2237 C CA . SER A 1 285 ? 26.425 5.547 -32.046 1.00 82.00 285 SER A CA 1
ATOM 2238 C C . SER A 1 285 ? 27.864 5.851 -32.460 1.00 82.00 285 SER A C 1
ATOM 2240 O O . SER A 1 285 ? 28.110 6.053 -33.645 1.00 82.00 285 SER A O 1
ATOM 2242 N N . ARG A 1 286 ? 28.815 5.912 -31.521 1.00 79.00 286 ARG A N 1
ATOM 2243 C CA . ARG A 1 286 ? 30.203 6.282 -31.816 1.00 79.00 286 ARG A CA 1
ATOM 2244 C C . ARG A 1 286 ? 30.902 5.200 -32.639 1.00 79.00 286 ARG A C 1
ATOM 2246 O O . ARG A 1 286 ? 30.818 4.012 -32.323 1.00 79.00 286 ARG A O 1
ATOM 2253 N N . GLU A 1 287 ? 31.632 5.623 -33.667 1.00 72.12 287 GLU A N 1
ATOM 2254 C CA . GLU A 1 287 ? 32.387 4.762 -34.585 1.00 72.12 287 GLU A CA 1
ATOM 2255 C C . GLU A 1 287 ? 33.817 5.305 -34.760 1.00 72.12 287 GLU A C 1
ATOM 2257 O O . GLU A 1 287 ? 34.036 6.512 -34.660 1.00 72.12 287 GLU A O 1
ATOM 2262 N N . GLY A 1 288 ? 34.802 4.424 -34.975 1.00 69.38 288 GLY A N 1
ATOM 2263 C CA . GLY A 1 288 ? 36.226 4.787 -35.081 1.00 69.38 288 GLY A CA 1
ATOM 2264 C C . GLY A 1 288 ? 37.152 3.944 -34.204 1.00 69.38 288 GLY A C 1
ATOM 2265 O O . GLY A 1 288 ? 36.722 2.975 -33.569 1.00 69.38 288 GLY A O 1
ATOM 2266 N N . THR A 1 289 ? 38.440 4.292 -34.166 1.00 67.12 289 THR A N 1
ATOM 2267 C CA . THR A 1 289 ? 39.422 3.568 -33.347 1.00 67.12 289 THR A CA 1
ATOM 2268 C C . THR A 1 289 ? 39.094 3.719 -31.859 1.00 67.12 289 THR A C 1
ATOM 2270 O O . THR A 1 289 ? 38.861 4.814 -31.362 1.00 67.12 289 THR A O 1
ATOM 2273 N N . GLY A 1 290 ? 39.036 2.604 -31.126 1.00 66.50 290 GLY A N 1
ATOM 2274 C CA . GLY A 1 290 ? 38.629 2.592 -29.712 1.00 66.50 290 GLY A CA 1
ATOM 2275 C C . GLY A 1 290 ? 37.110 2.595 -29.472 1.00 66.50 290 GLY A C 1
ATOM 2276 O O . GLY A 1 290 ? 36.676 2.370 -28.337 1.00 66.50 290 GLY A O 1
ATOM 2277 N N . ALA A 1 291 ? 36.285 2.769 -30.513 1.00 73.38 291 ALA A N 1
ATOM 2278 C CA . ALA A 1 291 ? 34.840 2.568 -30.424 1.00 73.38 291 ALA A CA 1
ATOM 2279 C C . ALA A 1 291 ? 34.485 1.078 -30.243 1.00 73.38 291 ALA A C 1
ATOM 2281 O O . ALA A 1 291 ? 35.292 0.183 -30.496 1.00 73.38 291 ALA A O 1
ATOM 2282 N N . PHE A 1 292 ? 33.270 0.793 -29.760 1.00 72.38 292 PHE A N 1
ATOM 2283 C CA . PHE A 1 292 ? 32.850 -0.592 -29.527 1.00 72.38 292 PHE A CA 1
ATOM 2284 C C . PHE A 1 292 ? 32.548 -1.274 -30.863 1.00 72.38 292 PHE A C 1
ATOM 2286 O O . PHE A 1 292 ? 31.595 -0.900 -31.544 1.00 72.38 292 PHE A O 1
ATOM 2293 N N . SER A 1 293 ? 33.323 -2.294 -31.225 1.00 66.31 293 SER A N 1
ATOM 2294 C CA . SER A 1 293 ? 33.070 -3.121 -32.401 1.00 66.31 293 SER A CA 1
ATOM 2295 C C . SER A 1 293 ? 32.308 -4.386 -31.996 1.00 66.31 293 SER A C 1
ATOM 2297 O O . SER A 1 293 ? 32.832 -5.271 -31.325 1.00 66.31 293 SER A O 1
ATOM 2299 N N . GLY A 1 294 ? 31.031 -4.470 -32.376 1.00 70.81 294 GLY A N 1
ATOM 2300 C CA . GLY A 1 294 ? 30.201 -5.646 -32.115 1.00 70.81 294 GLY A CA 1
ATOM 2301 C C . GLY A 1 294 ? 28.744 -5.317 -31.816 1.00 70.81 294 GLY A C 1
ATOM 2302 O O . GLY A 1 294 ? 28.251 -4.217 -32.068 1.00 70.81 294 GLY A O 1
ATOM 2303 N N . ARG A 1 295 ? 28.029 -6.303 -31.270 1.00 72.31 295 ARG A N 1
ATOM 2304 C CA . ARG A 1 295 ? 26.629 -6.143 -30.872 1.00 72.31 295 ARG A CA 1
ATOM 2305 C C . ARG A 1 295 ? 26.545 -5.220 -29.650 1.00 72.31 295 ARG A C 1
ATOM 2307 O O . ARG A 1 295 ? 26.852 -5.650 -28.547 1.00 72.31 295 ARG A O 1
ATOM 2314 N N . ARG A 1 296 ? 26.115 -3.970 -29.868 1.00 78.75 296 ARG A N 1
ATOM 2315 C CA . ARG A 1 296 ? 26.036 -2.895 -28.853 1.00 78.75 296 ARG A CA 1
ATOM 2316 C C . ARG A 1 296 ? 25.178 -3.259 -27.634 1.00 78.75 296 ARG A C 1
ATOM 2318 O O . ARG A 1 296 ? 25.516 -2.884 -26.519 1.00 78.75 296 ARG A O 1
ATOM 2325 N N . PHE A 1 297 ? 24.090 -3.997 -27.864 1.00 83.31 297 PHE A N 1
ATOM 2326 C CA . PHE A 1 297 ? 23.156 -4.436 -26.830 1.00 83.31 297 PHE A CA 1
ATOM 2327 C C . PHE A 1 297 ? 22.726 -5.885 -27.048 1.00 83.31 297 PHE A C 1
ATOM 2329 O O . PHE A 1 297 ? 22.356 -6.290 -28.161 1.00 83.31 297 PHE A O 1
ATOM 2336 N N . VAL A 1 298 ? 22.691 -6.658 -25.969 1.00 83.94 298 VAL A N 1
ATOM 2337 C CA . VAL A 1 298 ? 21.955 -7.919 -25.923 1.00 83.94 298 VAL A CA 1
ATOM 2338 C C . VAL A 1 298 ? 20.704 -7.691 -25.084 1.00 83.94 298 VAL A C 1
ATOM 2340 O O . VAL A 1 298 ? 20.770 -7.506 -23.874 1.00 83.94 298 VAL A O 1
ATOM 2343 N N . SER A 1 299 ? 19.559 -7.651 -25.763 1.00 82.12 299 SER A N 1
ATOM 2344 C CA . SER A 1 299 ? 18.249 -7.440 -25.148 1.00 82.12 299 SER A CA 1
ATOM 2345 C C . SER A 1 299 ? 17.480 -8.752 -25.066 1.00 82.12 299 SER A C 1
ATOM 2347 O O . SER A 1 299 ? 17.392 -9.510 -26.041 1.00 82.12 299 SER A O 1
ATOM 2349 N N . TYR A 1 300 ? 16.924 -8.993 -23.887 1.00 84.50 300 TYR A N 1
ATOM 2350 C CA . TYR A 1 300 ? 16.115 -10.144 -23.534 1.00 84.50 300 TYR A CA 1
ATOM 2351 C C . TYR A 1 300 ? 14.761 -9.670 -23.029 1.00 84.50 300 TYR A C 1
ATOM 2353 O O . TYR A 1 300 ? 14.702 -8.823 -22.139 1.00 84.50 300 TYR A O 1
ATOM 2361 N N . LEU A 1 301 ? 13.679 -10.230 -23.564 1.00 85.25 301 LEU A N 1
ATOM 2362 C CA . LEU A 1 301 ? 12.339 -10.016 -23.029 1.00 85.25 301 LEU A CA 1
ATOM 2363 C C . LEU A 1 301 ? 11.781 -11.349 -22.536 1.00 85.25 301 LEU A C 1
ATOM 2365 O O . LEU A 1 301 ? 11.572 -12.277 -23.320 1.00 85.25 301 LEU A O 1
ATOM 2369 N N . SER A 1 302 ? 11.510 -11.426 -21.238 1.00 87.50 302 SER A N 1
ATOM 2370 C CA . SER A 1 302 ? 10.746 -12.516 -20.644 1.00 87.50 302 SER A CA 1
ATOM 2371 C C . SER A 1 302 ? 9.295 -12.079 -20.486 1.00 87.50 302 SER A C 1
ATOM 2373 O O . SER A 1 302 ? 9.003 -11.054 -19.864 1.00 87.50 302 SER A O 1
ATOM 2375 N N . VAL A 1 303 ? 8.389 -12.856 -21.076 1.00 88.88 303 VAL A N 1
ATOM 2376 C CA . VAL A 1 303 ? 6.945 -12.644 -20.972 1.00 88.88 303 VAL A CA 1
ATOM 2377 C C . VAL A 1 303 ? 6.397 -13.704 -20.027 1.00 88.88 303 VAL A C 1
ATOM 2379 O O . VAL A 1 303 ? 6.328 -14.887 -20.372 1.00 88.88 303 VAL A O 1
ATOM 2382 N N . VAL A 1 304 ? 6.012 -13.278 -18.827 1.00 89.69 304 VAL A N 1
ATOM 2383 C CA . VAL A 1 304 ? 5.428 -14.147 -17.809 1.00 89.69 304 VAL A CA 1
ATOM 2384 C C . VAL A 1 304 ? 3.910 -14.123 -17.955 1.00 89.69 304 VAL A C 1
ATOM 2386 O O . VAL A 1 304 ? 3.250 -13.174 -17.524 1.00 89.69 304 VAL A O 1
ATOM 2389 N N . LEU A 1 305 ? 3.353 -15.165 -18.573 1.00 90.50 305 LEU A N 1
ATOM 2390 C CA . LEU A 1 305 ? 1.906 -15.312 -18.754 1.00 90.50 305 LEU A CA 1
ATOM 2391 C C . LEU A 1 305 ? 1.315 -16.228 -17.676 1.00 90.50 305 LEU A C 1
ATOM 2393 O O . LEU A 1 305 ? 1.881 -17.297 -17.408 1.00 90.50 305 LEU A O 1
ATOM 2397 N N . PRO A 1 306 ? 0.155 -15.880 -17.099 1.00 91.00 306 PRO A N 1
ATOM 2398 C CA . PRO A 1 306 ? -0.529 -16.760 -16.168 1.00 91.00 306 PRO A CA 1
ATOM 2399 C C . PRO A 1 306 ? -1.039 -18.025 -16.855 1.00 91.00 306 PRO A C 1
ATOM 2401 O O . PRO A 1 306 ? -1.287 -18.060 -18.066 1.00 91.00 306 PRO A O 1
ATOM 2404 N N . GLU A 1 307 ? -1.205 -19.078 -16.065 1.00 89.06 307 GLU A N 1
ATOM 2405 C CA . GLU A 1 307 ? -1.941 -20.265 -16.476 1.00 89.06 307 GLU A CA 1
ATOM 2406 C C . GLU A 1 307 ? -3.437 -19.935 -16.621 1.00 89.06 307 GLU A C 1
ATOM 2408 O O . GLU A 1 307 ? -4.029 -19.268 -15.772 1.00 89.06 307 GLU A O 1
ATOM 2413 N N . ALA A 1 308 ? -4.036 -20.364 -17.732 1.00 87.88 308 ALA A N 1
ATOM 2414 C CA . ALA A 1 308 ? -5.450 -20.146 -18.030 1.00 87.88 308 ALA A CA 1
ATOM 2415 C C . ALA A 1 308 ? -5.995 -21.348 -18.823 1.00 87.88 308 ALA A C 1
ATOM 2417 O O . ALA A 1 308 ? -6.087 -21.265 -20.050 1.00 87.88 308 ALA A O 1
ATOM 2418 N N . PRO A 1 309 ? -6.303 -22.477 -18.152 1.00 87.12 309 PRO A N 1
ATOM 2419 C CA . PRO A 1 309 ? -6.731 -23.710 -18.817 1.00 87.12 309 PRO A CA 1
ATOM 2420 C C . PRO A 1 309 ? -7.998 -23.511 -19.657 1.00 87.12 309 PRO A C 1
ATOM 2422 O O . PRO A 1 309 ? -8.038 -23.921 -20.813 1.00 87.12 309 PRO A O 1
ATOM 2425 N N . ASP A 1 310 ? -8.974 -22.775 -19.117 1.00 88.06 310 ASP A N 1
ATOM 2426 C CA . ASP A 1 310 ? -10.262 -22.498 -19.772 1.00 88.06 310 ASP A CA 1
ATOM 2427 C C . ASP A 1 310 ? -10.144 -21.561 -20.990 1.00 88.06 310 ASP A C 1
ATOM 2429 O O . ASP A 1 310 ? -11.060 -21.464 -21.800 1.00 88.06 310 ASP A O 1
ATOM 2433 N N . PHE A 1 311 ? -9.007 -20.871 -21.137 1.00 89.56 311 PHE A N 1
ATOM 2434 C CA . PHE A 1 311 ? -8.735 -19.914 -22.216 1.00 89.56 311 PHE A CA 1
ATOM 2435 C C . PHE A 1 311 ? -7.424 -20.241 -22.948 1.00 89.56 311 PHE A C 1
ATOM 2437 O O . PHE A 1 311 ? -6.719 -19.336 -23.405 1.00 89.56 311 PHE A O 1
ATOM 2444 N N . ALA A 1 312 ? -7.075 -21.529 -23.050 1.00 90.12 312 ALA A N 1
ATOM 2445 C CA . ALA A 1 312 ? -5.792 -21.984 -23.588 1.00 90.12 312 ALA A CA 1
ATOM 2446 C C . ALA A 1 312 ? -5.513 -21.480 -25.018 1.00 90.12 312 ALA A C 1
ATOM 2448 O O . ALA A 1 312 ? -4.402 -21.028 -25.301 1.00 90.12 312 ALA A O 1
ATOM 2449 N N . GLU A 1 313 ? -6.524 -21.486 -25.894 1.00 91.56 313 GLU A N 1
ATOM 2450 C CA . GLU A 1 313 ? -6.398 -20.999 -27.276 1.00 91.56 313 GLU A CA 1
ATOM 2451 C C . GLU A 1 313 ? -6.073 -19.501 -27.326 1.00 91.56 313 GLU A C 1
ATOM 2453 O O . GLU A 1 313 ? -5.101 -19.083 -27.961 1.00 91.56 313 GLU A O 1
ATOM 2458 N N . PHE A 1 314 ? -6.833 -18.681 -26.591 1.00 92.88 314 PHE A N 1
ATOM 2459 C CA . PHE A 1 314 ? -6.585 -17.241 -26.528 1.00 92.88 314 PHE A CA 1
ATOM 2460 C C . PHE A 1 314 ? -5.241 -16.928 -25.861 1.00 92.88 314 PHE A C 1
ATOM 2462 O O . PHE A 1 314 ? -4.519 -16.040 -26.311 1.00 92.88 314 PHE A O 1
ATOM 2469 N N . ARG A 1 315 ? -4.844 -17.686 -24.832 1.00 91.31 315 ARG A N 1
ATOM 2470 C CA . ARG A 1 315 ? -3.517 -17.566 -24.211 1.00 91.31 315 ARG A CA 1
ATOM 2471 C C . ARG A 1 315 ? -2.400 -17.811 -25.229 1.00 91.31 315 ARG A C 1
ATOM 2473 O O . ARG A 1 315 ? -1.402 -17.090 -25.218 1.00 91.31 315 ARG A O 1
ATOM 2480 N N . GLN A 1 316 ? -2.552 -18.804 -26.105 1.00 90.19 316 GLN A N 1
ATOM 2481 C CA . GLN A 1 316 ? -1.577 -19.090 -27.159 1.00 90.19 316 GLN A CA 1
ATOM 2482 C C . GLN A 1 316 ? -1.536 -17.980 -28.220 1.00 90.19 316 GLN A C 1
ATOM 2484 O O . GLN A 1 316 ? -0.448 -17.608 -28.666 1.00 90.19 316 GLN A O 1
ATOM 2489 N N . LEU A 1 317 ? -2.688 -17.407 -28.579 1.00 91.12 317 LEU A N 1
ATOM 2490 C CA . LEU A 1 317 ? -2.761 -16.231 -29.451 1.00 91.12 317 LEU A CA 1
ATOM 2491 C C . LEU A 1 317 ? -2.046 -15.027 -28.823 1.00 91.12 317 LEU A C 1
ATOM 2493 O O . LEU A 1 317 ? -1.161 -14.446 -29.445 1.00 91.12 317 LEU A O 1
ATOM 2497 N N . LEU A 1 318 ? -2.374 -14.700 -27.573 1.00 91.00 318 LEU A N 1
ATOM 2498 C CA . LEU A 1 318 ? -1.767 -13.603 -26.819 1.00 91.00 318 LEU A CA 1
ATOM 2499 C C . LEU A 1 318 ? -0.245 -13.765 -26.737 1.00 91.00 318 LEU A C 1
ATOM 2501 O O . LEU A 1 318 ? 0.503 -12.819 -26.981 1.00 91.00 318 LEU A O 1
ATOM 2505 N N . ARG A 1 319 ? 0.222 -14.989 -26.465 1.00 88.50 319 ARG A N 1
ATOM 2506 C CA . ARG A 1 319 ? 1.643 -15.342 -26.510 1.00 88.50 319 ARG A CA 1
ATOM 2507 C C . ARG A 1 319 ? 2.253 -15.025 -27.872 1.00 88.50 319 ARG A C 1
ATOM 2509 O O . ARG A 1 319 ? 3.307 -14.397 -27.925 1.00 88.50 319 ARG A O 1
ATOM 2516 N N . LYS A 1 320 ? 1.626 -15.472 -28.962 1.00 89.31 320 LYS A N 1
ATOM 2517 C CA . LYS A 1 320 ? 2.133 -15.240 -30.318 1.00 89.31 320 LYS A CA 1
ATOM 2518 C C . LYS A 1 320 ? 2.256 -13.746 -30.610 1.00 89.31 320 LYS A C 1
ATOM 2520 O O . LYS A 1 320 ? 3.296 -13.339 -31.117 1.00 89.31 320 LYS A O 1
ATOM 2525 N N . GLU A 1 321 ? 1.259 -12.949 -30.229 1.00 91.44 321 GLU A N 1
ATOM 2526 C CA . GLU A 1 321 ? 1.274 -11.498 -30.440 1.00 91.44 321 GLU A CA 1
ATOM 2527 C C . GLU A 1 321 ? 2.394 -10.808 -29.633 1.00 91.44 321 GLU A C 1
ATOM 2529 O O . GLU A 1 321 ? 3.137 -9.998 -30.193 1.00 91.44 321 GLU A O 1
ATOM 2534 N N . PHE A 1 322 ? 2.607 -11.178 -28.357 1.00 89.00 322 PHE A N 1
ATOM 2535 C CA . PHE A 1 322 ? 3.735 -10.658 -27.558 1.00 89.00 322 PHE A CA 1
ATOM 2536 C C . PHE A 1 322 ? 5.083 -11.014 -28.183 1.00 89.00 322 PHE A C 1
ATOM 2538 O O . PHE A 1 322 ? 5.992 -10.189 -28.233 1.00 89.00 322 PHE A O 1
ATOM 2545 N N . TYR A 1 323 ? 5.205 -12.231 -28.710 1.00 83.81 323 TYR A N 1
ATOM 2546 C CA . TYR A 1 323 ? 6.416 -12.661 -29.391 1.00 83.81 323 TYR A CA 1
ATOM 2547 C C . TYR A 1 323 ? 6.608 -11.940 -30.724 1.00 83.81 323 TYR A C 1
ATOM 2549 O O . TYR A 1 323 ? 7.744 -11.622 -31.059 1.00 83.81 323 TYR A O 1
ATOM 2557 N N . SER A 1 324 ? 5.565 -11.652 -31.497 1.00 86.31 324 SER A N 1
ATOM 2558 C CA . SER A 1 324 ? 5.723 -10.899 -32.748 1.00 86.31 324 SER A CA 1
ATOM 2559 C C . SER A 1 324 ? 6.060 -9.425 -32.527 1.00 86.31 324 SER A C 1
ATOM 2561 O O . SER A 1 324 ? 6.722 -8.834 -33.373 1.00 86.31 324 SER A O 1
ATOM 2563 N N . ALA A 1 325 ? 5.658 -8.841 -31.397 1.00 84.50 325 ALA A N 1
ATOM 2564 C CA . ALA A 1 325 ? 5.839 -7.417 -31.121 1.00 84.50 325 ALA A CA 1
ATOM 2565 C C . ALA A 1 325 ? 7.267 -7.011 -30.698 1.00 84.50 325 ALA A C 1
ATOM 2567 O O . ALA A 1 325 ? 7.548 -5.819 -30.609 1.00 84.50 325 ALA A O 1
ATOM 2568 N N . THR A 1 326 ? 8.181 -7.956 -30.435 1.00 73.00 326 THR A N 1
ATOM 2569 C CA . THR A 1 326 ? 9.538 -7.644 -29.935 1.00 73.00 326 THR A CA 1
ATOM 2570 C C . THR A 1 326 ? 10.648 -8.193 -30.829 1.00 73.00 326 THR A C 1
ATOM 2572 O O . THR A 1 326 ? 10.644 -9.367 -31.211 1.00 73.00 326 THR A O 1
ATOM 2575 N N . SER A 1 327 ? 11.672 -7.377 -31.080 1.00 64.44 327 SER A N 1
ATOM 2576 C CA . SER A 1 327 ? 12.957 -7.784 -31.658 1.00 64.44 327 SER A CA 1
ATOM 2577 C C . SER A 1 327 ? 13.949 -8.154 -30.543 1.00 64.44 327 SER A C 1
ATOM 2579 O O . SER A 1 327 ? 14.430 -7.277 -29.834 1.00 64.44 327 SER A O 1
ATOM 2581 N N . GLY A 1 328 ? 14.251 -9.441 -30.346 1.00 66.44 328 GLY A N 1
ATOM 2582 C CA . GLY A 1 328 ? 15.165 -9.893 -29.285 1.00 66.44 328 GLY A CA 1
ATOM 2583 C C . GLY A 1 328 ? 15.061 -11.386 -28.975 1.00 66.44 328 GLY A C 1
ATOM 2584 O O . GLY A 1 328 ? 14.197 -12.076 -29.524 1.00 66.44 328 GLY A O 1
ATOM 2585 N N . THR A 1 329 ? 15.942 -11.879 -28.099 1.00 66.19 329 THR A N 1
ATOM 2586 C CA . THR A 1 329 ? 15.852 -13.243 -27.549 1.00 66.19 329 THR A CA 1
ATOM 2587 C C . THR A 1 329 ? 14.704 -13.290 -26.538 1.00 66.19 329 THR A C 1
ATOM 2589 O O . THR A 1 329 ? 14.513 -12.340 -25.777 1.00 66.19 329 THR A O 1
ATOM 2592 N N . LYS A 1 330 ? 13.913 -14.367 -26.562 1.00 73.44 330 LYS A N 1
ATOM 2593 C CA . LYS A 1 330 ? 12.630 -14.450 -25.852 1.00 73.44 330 LYS A CA 1
ATOM 2594 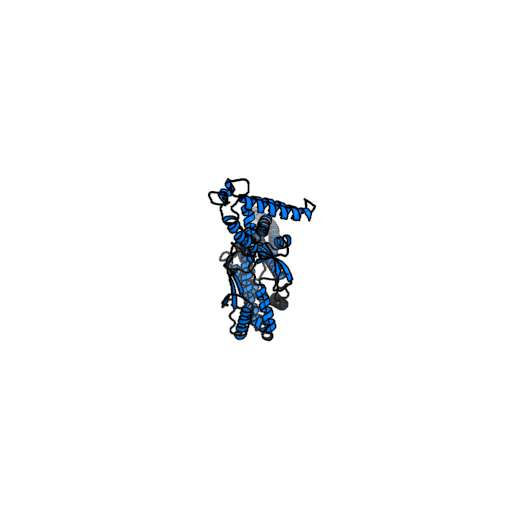C C . LYS A 1 330 ? 12.589 -15.685 -24.971 1.00 73.44 330 LYS A C 1
ATOM 2596 O O . LYS A 1 330 ? 12.940 -16.763 -25.447 1.00 73.44 330 LYS A O 1
ATOM 2601 N N . ASP A 1 331 ? 12.108 -15.509 -23.744 1.00 74.00 331 ASP A N 1
ATOM 2602 C CA . ASP A 1 331 ? 11.738 -16.624 -22.869 1.00 74.00 331 ASP A CA 1
ATOM 2603 C C . ASP A 1 331 ? 10.237 -16.769 -22.729 1.00 74.00 331 ASP A C 1
ATOM 2605 O O . ASP A 1 331 ? 9.483 -15.787 -22.767 1.00 74.00 331 ASP A O 1
ATOM 2609 N N . GLU A 1 332 ? 9.817 -17.994 -22.449 1.00 71.88 332 GLU A N 1
ATOM 2610 C CA . GLU A 1 332 ? 8.485 -18.261 -21.940 1.00 71.88 332 GLU A CA 1
ATOM 2611 C C . GLU A 1 332 ? 8.573 -18.678 -20.480 1.00 71.88 332 GLU A C 1
ATOM 2613 O O . GLU A 1 332 ? 9.109 -19.732 -20.148 1.00 71.88 332 GLU A O 1
ATOM 2618 N N . VAL A 1 333 ? 7.921 -17.904 -19.616 1.00 78.75 333 VAL A N 1
ATOM 2619 C CA . VAL A 1 333 ? 7.688 -18.323 -18.238 1.00 78.75 333 VAL A CA 1
ATOM 2620 C C . VAL A 1 333 ? 6.187 -18.410 -18.014 1.00 78.75 333 VAL A C 1
ATOM 2622 O O . VAL A 1 333 ? 5.451 -17.436 -18.167 1.00 78.75 333 VAL A O 1
ATOM 2625 N N . THR A 1 334 ? 5.712 -19.595 -17.645 1.00 81.06 334 THR A N 1
ATOM 2626 C CA . THR A 1 334 ? 4.316 -19.775 -17.237 1.00 81.06 334 THR A CA 1
ATOM 2627 C C . THR A 1 334 ? 4.204 -19.601 -15.729 1.00 81.06 334 THR A C 1
ATOM 2629 O O . THR A 1 334 ? 4.860 -20.310 -14.965 1.00 81.06 334 THR A O 1
ATOM 2632 N N . SER A 1 335 ? 3.358 -18.670 -15.289 1.00 81.75 335 SER A N 1
ATOM 2633 C CA . SER A 1 335 ? 3.092 -18.440 -13.868 1.00 81.75 335 SER A CA 1
ATOM 2634 C C . SER A 1 335 ? 1.911 -19.282 -13.386 1.00 81.75 335 SER A C 1
ATOM 2636 O O . SER A 1 335 ? 0.778 -19.075 -13.818 1.00 81.75 335 SER A O 1
ATOM 2638 N N . LYS A 1 336 ? 2.173 -20.194 -12.440 1.00 77.00 336 LYS A N 1
ATOM 2639 C CA . LYS A 1 336 ? 1.145 -21.028 -11.784 1.00 77.00 336 LYS A CA 1
ATOM 2640 C C . LYS A 1 336 ? 0.425 -20.325 -10.626 1.00 77.00 336 LYS A C 1
ATOM 2642 O O . LYS A 1 336 ? -0.634 -20.763 -10.197 1.00 77.00 336 LYS A O 1
ATOM 2647 N N . GLY A 1 337 ? 1.006 -19.252 -10.083 1.00 76.69 337 GLY A N 1
ATOM 2648 C CA . GLY A 1 337 ? 0.541 -18.626 -8.837 1.00 76.69 337 GLY A CA 1
ATOM 2649 C C . GLY A 1 337 ? -0.100 -17.248 -8.989 1.00 76.69 337 GLY A C 1
ATOM 2650 O O . GLY A 1 337 ? -0.575 -16.699 -7.997 1.00 76.69 337 GLY A O 1
ATOM 2651 N N . ARG A 1 338 ? -0.087 -16.652 -10.189 1.00 83.69 338 ARG A N 1
ATOM 2652 C CA . ARG A 1 338 ? -0.492 -15.249 -10.387 1.00 83.69 338 ARG A CA 1
ATOM 2653 C C . ARG A 1 338 ? -1.466 -15.069 -11.557 1.00 83.69 338 ARG A C 1
ATOM 2655 O O . ARG A 1 338 ? -1.089 -14.487 -12.563 1.00 83.69 338 ARG A O 1
ATOM 2662 N N . PRO A 1 339 ? -2.722 -15.536 -11.443 1.00 85.12 339 PRO A N 1
ATOM 2663 C CA . PRO A 1 339 ? -3.689 -15.529 -12.550 1.00 85.12 339 PRO A CA 1
ATOM 2664 C C . PRO A 1 339 ? -4.190 -14.134 -12.974 1.00 85.12 339 PRO A C 1
ATOM 2666 O O . PRO A 1 339 ? -4.878 -14.008 -13.986 1.00 85.12 339 PRO A O 1
ATOM 2669 N N . TYR A 1 340 ? -3.881 -13.089 -12.202 1.00 88.31 340 TYR A N 1
ATOM 2670 C CA . TYR A 1 340 ? -4.447 -11.743 -12.361 1.00 88.31 340 TYR A CA 1
ATOM 2671 C C . TYR A 1 340 ? -3.458 -10.714 -12.928 1.00 88.31 340 TYR A C 1
ATOM 2673 O O . TYR A 1 340 ? -3.804 -9.542 -13.033 1.00 88.31 340 TYR A O 1
ATOM 2681 N N . GLU A 1 341 ? -2.237 -11.121 -13.283 1.00 90.06 341 GLU A N 1
ATOM 2682 C CA . GLU A 1 341 ? -1.217 -10.227 -13.840 1.00 90.06 341 GLU A CA 1
ATOM 2683 C C . GLU A 1 341 ? -0.423 -10.899 -14.965 1.00 90.06 341 GLU A C 1
ATOM 2685 O O . GLU A 1 341 ? -0.259 -12.118 -14.992 1.00 90.06 341 GLU A O 1
ATOM 2690 N N . ILE A 1 342 ? 0.067 -10.079 -15.894 1.00 90.25 342 ILE A N 1
ATOM 2691 C CA . ILE A 1 342 ? 1.076 -10.446 -16.890 1.00 90.25 342 ILE A CA 1
ATOM 2692 C C . ILE A 1 342 ? 2.308 -9.614 -16.561 1.00 90.25 342 ILE A C 1
ATOM 2694 O O . ILE A 1 342 ? 2.203 -8.394 -16.423 1.00 90.25 342 ILE A O 1
ATOM 2698 N N . THR A 1 343 ? 3.467 -10.252 -16.426 1.00 90.31 343 THR A N 1
ATOM 2699 C CA . THR A 1 343 ? 4.717 -9.545 -16.125 1.00 90.31 343 THR A CA 1
ATOM 2700 C C . THR A 1 343 ? 5.621 -9.561 -17.343 1.00 90.31 343 THR A C 1
ATOM 2702 O O . THR A 1 343 ? 5.901 -10.619 -17.903 1.00 90.31 343 THR A O 1
ATOM 2705 N N . LEU A 1 344 ? 6.100 -8.384 -17.737 1.00 88.31 344 LEU A N 1
ATOM 2706 C CA . LEU A 1 344 ? 7.105 -8.226 -18.780 1.00 88.31 344 LEU A CA 1
ATOM 2707 C C . LEU A 1 344 ? 8.417 -7.829 -18.116 1.00 88.31 344 LEU A C 1
ATOM 2709 O O . LEU A 1 344 ? 8.468 -6.831 -17.399 1.00 88.31 344 LEU A O 1
ATOM 2713 N N . VAL A 1 345 ? 9.464 -8.619 -18.334 1.00 87.44 345 VAL A N 1
ATOM 2714 C CA . VAL A 1 345 ? 10.801 -8.340 -17.804 1.00 87.44 345 VAL A CA 1
ATOM 2715 C C . VAL A 1 345 ? 11.742 -8.143 -18.975 1.00 87.44 345 VAL A C 1
ATOM 2717 O O . VAL A 1 345 ? 12.062 -9.096 -19.684 1.00 87.44 345 VAL A O 1
ATOM 2720 N N . HIS A 1 346 ? 12.177 -6.903 -19.173 1.00 86.56 346 HIS A N 1
ATOM 2721 C CA . HIS A 1 346 ? 13.186 -6.570 -20.165 1.00 86.56 346 HIS A CA 1
ATOM 2722 C C . HIS A 1 346 ? 14.544 -6.414 -19.493 1.00 86.56 346 HIS A C 1
ATOM 2724 O O . HIS A 1 346 ? 14.696 -5.664 -18.530 1.00 86.56 346 HIS A O 1
ATOM 2730 N N . VAL A 1 347 ? 15.526 -7.147 -20.003 1.00 87.19 347 VAL A N 1
ATOM 2731 C CA . VAL A 1 347 ? 16.909 -7.101 -19.540 1.00 87.19 347 VAL A CA 1
ATOM 2732 C C . VAL A 1 347 ? 17.777 -6.757 -20.730 1.00 87.19 347 VAL A C 1
ATOM 2734 O O . VAL A 1 347 ? 17.822 -7.495 -21.711 1.00 87.19 347 VAL A O 1
ATOM 2737 N N . THR A 1 348 ? 18.490 -5.644 -20.630 1.00 87.38 348 THR A N 1
ATOM 2738 C CA . THR A 1 348 ? 19.553 -5.297 -21.572 1.00 87.38 348 THR A CA 1
ATOM 2739 C C . THR A 1 348 ? 20.889 -5.526 -20.881 1.00 87.38 348 THR A C 1
ATOM 2741 O O . THR A 1 348 ? 21.067 -5.101 -19.741 1.00 87.38 348 THR A O 1
ATOM 2744 N N . ASN A 1 349 ? 21.817 -6.226 -21.530 1.00 86.50 349 ASN A N 1
ATOM 2745 C CA . ASN A 1 349 ? 23.149 -6.504 -20.996 1.00 86.50 349 ASN A CA 1
ATOM 2746 C C . ASN A 1 349 ? 24.231 -6.452 -22.091 1.00 86.50 349 ASN A C 1
ATOM 2748 O O . ASN A 1 349 ? 23.948 -6.174 -23.260 1.00 86.50 349 ASN A O 1
ATOM 2752 N N . LEU A 1 350 ? 25.481 -6.697 -21.675 1.00 86.75 350 LEU A N 1
ATOM 2753 C CA . LEU A 1 350 ? 26.677 -6.709 -22.528 1.00 86.75 350 LEU A CA 1
ATOM 2754 C C . LEU A 1 350 ? 26.957 -5.376 -23.243 1.00 86.75 350 LEU A C 1
ATOM 2756 O O . LEU A 1 350 ? 27.493 -5.362 -24.347 1.00 86.75 350 LEU A O 1
ATOM 2760 N N . PHE A 1 351 ? 26.634 -4.260 -22.587 1.00 88.38 351 PHE A N 1
ATOM 2761 C CA . PHE A 1 351 ? 27.006 -2.918 -23.027 1.00 88.38 351 PHE A CA 1
ATOM 2762 C C . PHE A 1 351 ? 28.179 -2.365 -22.191 1.00 88.38 351 PHE A C 1
ATOM 2764 O O . PHE A 1 351 ? 28.258 -2.634 -20.988 1.00 88.38 351 PHE A O 1
ATOM 2771 N N . PRO A 1 352 ? 29.096 -1.582 -22.786 1.00 88.00 352 PRO A N 1
ATOM 2772 C CA . PRO A 1 352 ? 30.124 -0.852 -22.049 1.00 88.00 352 PRO A CA 1
ATOM 2773 C C . PRO A 1 352 ? 29.536 0.172 -21.070 1.00 88.00 352 PRO A C 1
ATOM 2775 O O . PRO A 1 352 ? 28.556 0.843 -21.383 1.00 88.00 352 PRO A O 1
ATOM 2778 N N . VAL A 1 353 ? 30.200 0.385 -19.928 1.00 88.81 353 VAL A N 1
ATOM 2779 C CA . VAL A 1 353 ? 29.774 1.377 -18.916 1.00 88.81 353 VAL A CA 1
ATOM 2780 C C . VAL A 1 353 ? 29.667 2.794 -19.494 1.00 88.81 353 VAL A C 1
ATOM 2782 O O . VAL A 1 353 ? 28.769 3.532 -19.107 1.00 88.81 353 VAL A O 1
ATOM 2785 N N . ARG A 1 354 ? 30.509 3.161 -20.472 1.00 87.56 354 ARG A N 1
ATOM 2786 C CA . ARG A 1 354 ? 30.450 4.474 -21.149 1.00 87.56 354 ARG A CA 1
ATOM 2787 C C . ARG A 1 354 ? 29.132 4.755 -21.883 1.00 87.56 354 ARG A C 1
ATOM 2789 O O . ARG A 1 354 ? 28.855 5.905 -22.191 1.00 87.56 354 ARG A O 1
ATOM 2796 N N . PHE A 1 355 ? 28.330 3.727 -22.180 1.00 90.56 355 PHE A N 1
ATOM 2797 C CA . PHE A 1 355 ? 27.009 3.917 -22.786 1.00 90.56 355 PHE A CA 1
ATOM 2798 C C . PHE A 1 355 ? 25.976 4.399 -21.769 1.00 90.56 355 PHE A C 1
ATOM 2800 O O . PHE A 1 355 ? 24.942 4.901 -22.182 1.00 90.56 355 PHE A O 1
ATOM 2807 N N . VAL A 1 356 ? 26.212 4.245 -20.465 1.00 92.06 356 VAL A N 1
ATOM 2808 C CA . VAL A 1 356 ? 25.277 4.685 -19.423 1.00 92.06 356 VAL A CA 1
ATOM 2809 C C . VAL A 1 356 ? 25.356 6.202 -19.287 1.00 92.06 356 VAL A C 1
ATOM 2811 O O . VAL A 1 356 ? 26.435 6.748 -19.060 1.00 92.06 356 VAL A O 1
ATOM 2814 N N . GLN A 1 357 ? 24.223 6.891 -19.403 1.00 90.56 357 GLN A N 1
ATOM 2815 C CA . GLN A 1 357 ? 24.178 8.355 -19.403 1.00 90.56 357 GLN A CA 1
ATOM 2816 C C . GLN A 1 357 ? 24.716 8.953 -18.094 1.00 90.56 357 GLN A C 1
ATOM 2818 O O . GLN A 1 357 ? 25.490 9.912 -18.101 1.00 90.56 357 GLN A O 1
ATOM 2823 N N . GLU A 1 358 ? 24.374 8.345 -16.962 1.00 90.69 358 GLU A N 1
ATOM 2824 C CA . GLU A 1 358 ? 24.784 8.781 -15.628 1.00 90.69 358 GLU A CA 1
ATOM 2825 C C . GLU A 1 358 ? 26.288 8.589 -15.376 1.00 90.69 358 GLU A C 1
ATOM 2827 O O . GLU A 1 358 ? 26.855 9.245 -14.499 1.00 90.69 358 GLU A O 1
ATOM 2832 N N . ALA A 1 359 ? 26.972 7.743 -16.157 1.00 91.19 359 ALA A N 1
ATOM 2833 C CA . ALA A 1 359 ? 28.413 7.541 -16.020 1.00 91.19 359 ALA A CA 1
ATOM 2834 C C . ALA A 1 359 ? 29.208 8.817 -16.344 1.00 91.19 359 ALA A C 1
ATOM 2836 O O . ALA A 1 359 ? 30.302 9.002 -15.810 1.00 91.19 359 ALA A O 1
ATOM 2837 N N . ALA A 1 360 ? 28.681 9.707 -17.192 1.00 86.75 360 ALA A N 1
ATOM 2838 C CA . ALA A 1 360 ? 29.323 10.984 -17.510 1.00 86.75 360 ALA A CA 1
ATOM 2839 C C . ALA A 1 360 ? 29.311 11.925 -16.298 1.00 86.75 360 ALA A C 1
ATOM 2841 O O . ALA A 1 360 ? 30.347 12.475 -15.929 1.00 86.75 360 ALA A O 1
ATOM 2842 N N . PHE A 1 361 ? 28.164 12.023 -15.621 1.00 89.25 361 PHE A N 1
ATOM 2843 C CA . PHE A 1 361 ? 28.024 12.789 -14.383 1.00 89.25 361 PHE A CA 1
ATOM 2844 C C . PHE A 1 361 ? 28.932 12.244 -13.273 1.00 89.25 361 PHE A C 1
ATOM 2846 O O . PHE A 1 361 ? 29.654 13.003 -12.629 1.00 89.25 361 PHE A O 1
ATOM 2853 N N . LEU A 1 362 ? 28.940 10.921 -13.067 1.00 89.56 362 LEU A N 1
ATOM 2854 C CA . LEU A 1 362 ? 29.796 10.295 -12.054 1.00 89.56 362 LEU A CA 1
ATOM 2855 C C . LEU A 1 362 ? 31.281 10.544 -12.334 1.00 89.56 362 LEU A C 1
ATOM 2857 O O . LEU A 1 362 ? 32.033 10.834 -11.405 1.00 89.56 362 LEU A O 1
ATOM 2861 N N . ARG A 1 363 ? 31.692 10.482 -13.606 1.00 85.88 363 ARG A N 1
ATOM 2862 C CA . ARG A 1 363 ? 33.050 10.833 -14.027 1.00 85.88 363 ARG A CA 1
ATOM 2863 C C . ARG A 1 363 ? 33.377 12.283 -13.686 1.00 85.88 363 ARG A C 1
ATOM 2865 O O . ARG A 1 363 ? 34.429 12.525 -13.112 1.00 85.88 363 ARG A O 1
ATOM 2872 N N . GLU A 1 364 ? 32.509 13.233 -14.021 1.00 87.00 364 GLU A N 1
ATOM 2873 C CA . GLU A 1 364 ? 32.755 14.651 -13.746 1.00 87.00 364 GLU A CA 1
ATOM 2874 C C . GLU A 1 364 ? 32.922 14.911 -12.243 1.00 87.00 364 GLU A C 1
ATOM 2876 O O . GLU A 1 364 ? 33.886 15.550 -11.826 1.00 87.00 364 GLU A O 1
ATOM 2881 N N . GLN A 1 365 ? 32.030 14.357 -11.418 1.00 87.31 365 GLN A N 1
ATOM 2882 C CA . GLN A 1 365 ? 32.122 14.465 -9.960 1.00 87.31 365 GLN A CA 1
ATOM 2883 C C . GLN A 1 365 ? 33.411 13.841 -9.415 1.00 87.31 365 GLN A C 1
ATOM 2885 O O . GLN A 1 365 ? 34.018 14.381 -8.491 1.00 87.31 365 GLN A O 1
ATOM 2890 N N . TYR A 1 366 ? 33.846 12.722 -9.993 1.00 83.00 366 TYR A N 1
ATOM 2891 C CA . TYR A 1 366 ? 35.097 12.065 -9.627 1.00 83.00 366 TYR A CA 1
ATOM 2892 C C . TYR A 1 366 ? 36.326 12.893 -10.041 1.00 83.00 366 TYR A C 1
ATOM 2894 O O . TYR A 1 366 ? 37.213 13.140 -9.227 1.00 83.00 366 TYR A O 1
ATOM 2902 N N . GLU A 1 367 ? 36.352 13.422 -11.268 1.00 81.31 367 GLU A N 1
ATOM 2903 C CA . GLU A 1 367 ? 37.423 14.303 -11.748 1.00 81.31 367 GLU A CA 1
ATOM 2904 C C . GLU A 1 367 ? 37.512 15.603 -10.936 1.00 81.31 367 GLU A C 1
ATOM 2906 O O . GLU A 1 367 ? 38.615 16.072 -10.668 1.00 81.31 367 GLU A O 1
ATOM 2911 N N . GLN A 1 368 ? 36.384 16.181 -10.509 1.00 83.56 368 GLN A N 1
ATOM 2912 C CA . GLN A 1 368 ? 36.369 17.366 -9.643 1.00 83.56 368 GLN A CA 1
ATOM 2913 C C . GLN A 1 368 ? 37.043 17.099 -8.293 1.00 83.56 368 GLN A C 1
ATOM 2915 O O . GLN A 1 368 ? 37.787 17.949 -7.801 1.00 83.56 368 GLN A O 1
ATOM 2920 N N . ARG A 1 369 ? 36.824 15.918 -7.705 1.00 77.56 369 ARG A N 1
ATOM 2921 C CA . ARG A 1 369 ? 37.472 15.532 -6.444 1.00 77.56 369 ARG A CA 1
ATOM 2922 C C . ARG A 1 369 ? 38.967 15.312 -6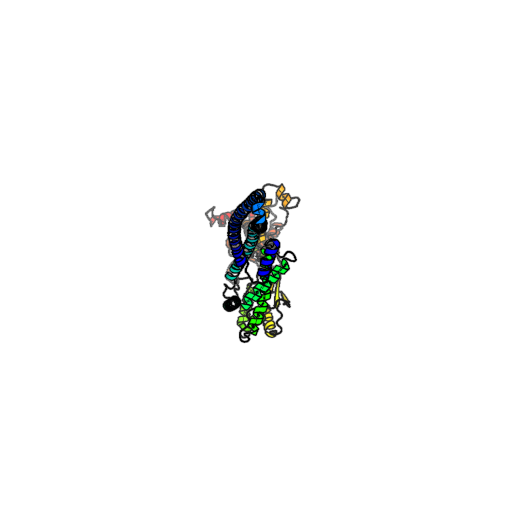.619 1.00 77.56 369 ARG A C 1
ATOM 2924 O O . ARG A 1 369 ? 39.741 15.830 -5.820 1.00 77.56 369 ARG A O 1
ATOM 2931 N N . ILE A 1 370 ? 39.382 14.655 -7.700 1.00 77.88 370 ILE A N 1
ATOM 2932 C CA . ILE A 1 370 ? 40.805 14.456 -8.012 1.00 77.88 370 ILE A CA 1
ATOM 2933 C C . ILE A 1 370 ? 41.518 15.781 -8.314 1.00 77.88 370 ILE A C 1
ATOM 2935 O O . ILE A 1 370 ? 42.659 15.966 -7.904 1.00 77.88 370 ILE A O 1
ATOM 2939 N N . ARG A 1 371 ? 40.863 16.710 -9.022 1.00 74.69 371 ARG A N 1
ATOM 2940 C CA . ARG A 1 371 ? 41.428 18.025 -9.380 1.00 74.69 371 ARG A CA 1
ATOM 2941 C C . ARG A 1 371 ? 41.436 19.028 -8.229 1.00 74.69 371 ARG A C 1
ATOM 2943 O O . ARG A 1 371 ? 42.040 20.091 -8.372 1.00 74.69 371 ARG A O 1
ATOM 2950 N N . SER A 1 372 ? 40.754 18.738 -7.121 1.00 66.75 372 SER A N 1
ATOM 2951 C CA . SER A 1 372 ? 40.866 19.558 -5.917 1.00 66.75 372 SER A CA 1
ATOM 2952 C C . SER A 1 372 ? 42.338 19.602 -5.481 1.00 66.75 372 SER A C 1
ATOM 2954 O O . SER A 1 372 ? 43.047 18.605 -5.577 1.00 66.75 372 SER A O 1
ATOM 2956 N N . ASN A 1 373 ? 42.832 20.769 -5.051 1.00 57.66 373 ASN A N 1
ATOM 2957 C CA . ASN A 1 373 ? 44.262 21.025 -4.794 1.00 57.66 373 ASN A CA 1
ATOM 2958 C C . ASN A 1 373 ? 44.909 20.143 -3.699 1.00 57.66 373 ASN A C 1
ATOM 2960 O O . ASN A 1 373 ? 46.075 20.351 -3.355 1.00 57.66 373 ASN A O 1
ATOM 2964 N N . ASP A 1 374 ? 44.185 19.179 -3.133 1.00 65.06 374 ASP A N 1
ATOM 2965 C CA . ASP A 1 374 ? 44.687 18.272 -2.116 1.00 65.06 374 ASP A CA 1
ATOM 2966 C C . ASP A 1 374 ? 45.197 16.963 -2.741 1.00 65.06 374 ASP A C 1
ATOM 2968 O O . ASP A 1 374 ? 44.477 15.976 -2.913 1.00 65.06 374 ASP A O 1
ATOM 2972 N N . SER A 1 375 ? 46.493 16.946 -3.070 1.00 65.31 375 SER A N 1
ATOM 2973 C CA . SER A 1 375 ? 47.186 15.773 -3.632 1.00 65.31 375 SER A CA 1
ATOM 2974 C C . SER A 1 375 ? 47.070 14.500 -2.774 1.00 65.31 375 SER A C 1
ATOM 2976 O O . SER A 1 375 ? 47.331 13.402 -3.270 1.00 65.31 375 SER A O 1
ATOM 2978 N N . VAL A 1 376 ? 46.690 14.622 -1.496 1.00 69.62 376 VAL A N 1
ATOM 2979 C CA . VAL A 1 376 ? 46.457 13.493 -0.586 1.00 69.62 376 VAL A CA 1
ATOM 2980 C C . VAL A 1 376 ? 45.088 12.862 -0.837 1.00 69.62 376 VAL A C 1
ATOM 2982 O O . VAL A 1 376 ? 44.987 11.635 -0.877 1.00 69.62 376 VAL A O 1
ATOM 2985 N N . GLN A 1 377 ? 44.052 13.672 -1.073 1.00 69.81 377 GLN A N 1
ATOM 2986 C CA . GLN A 1 377 ? 42.708 13.185 -1.385 1.00 69.81 377 GLN A CA 1
ATOM 2987 C C . GLN A 1 377 ? 42.674 12.473 -2.742 1.00 69.81 377 GLN A C 1
ATOM 2989 O O . GLN A 1 377 ? 42.121 11.381 -2.841 1.00 69.81 377 GLN A O 1
ATOM 2994 N N . ALA A 1 378 ? 43.351 13.017 -3.756 1.00 68.81 378 ALA A N 1
ATOM 2995 C CA . ALA A 1 378 ? 43.479 12.364 -5.060 1.00 68.81 378 ALA A CA 1
ATOM 2996 C C . ALA A 1 378 ? 44.132 10.969 -4.956 1.00 68.81 378 ALA A C 1
ATOM 2998 O O . ALA A 1 378 ? 43.642 10.009 -5.548 1.00 68.81 378 ALA A O 1
ATOM 2999 N N . LYS A 1 379 ? 45.193 10.824 -4.147 1.00 69.19 379 LYS A N 1
ATOM 3000 C CA . LYS A 1 379 ? 45.858 9.528 -3.897 1.00 69.19 379 LYS A CA 1
ATOM 3001 C C . LYS A 1 379 ? 44.975 8.552 -3.119 1.00 69.19 379 LYS A C 1
ATOM 3003 O O . LYS A 1 379 ? 45.011 7.352 -3.387 1.00 69.19 379 LYS A O 1
ATOM 3008 N N . LEU A 1 380 ? 44.183 9.059 -2.170 1.00 73.00 380 LEU A N 1
ATOM 3009 C CA . LEU A 1 380 ? 43.224 8.256 -1.413 1.00 73.00 380 LEU A CA 1
ATOM 3010 C C . LEU A 1 380 ? 42.100 7.726 -2.313 1.00 73.00 380 LEU A C 1
ATOM 3012 O O . LEU A 1 380 ? 41.729 6.567 -2.176 1.00 73.00 380 LEU A O 1
ATOM 3016 N N . GLU A 1 381 ? 41.577 8.550 -3.225 1.00 75.06 381 GLU A N 1
ATOM 3017 C CA . GLU A 1 381 ? 40.442 8.202 -4.092 1.00 75.06 381 GLU A CA 1
ATOM 3018 C C . GLU A 1 381 ? 40.828 7.370 -5.326 1.00 75.06 381 GLU A C 1
ATOM 3020 O O . GLU A 1 381 ? 40.015 6.576 -5.804 1.00 75.06 381 GLU A O 1
ATOM 3025 N N . LEU A 1 382 ? 42.044 7.535 -5.857 1.00 75.31 382 LEU A N 1
ATOM 3026 C CA . LEU A 1 382 ? 42.542 6.750 -6.995 1.00 75.31 382 LEU A CA 1
ATOM 3027 C C . LEU A 1 382 ? 43.014 5.353 -6.586 1.00 75.31 382 LEU A C 1
ATOM 3029 O O . LEU A 1 382 ? 43.075 4.471 -7.438 1.00 75.31 382 LEU A O 1
ATOM 3033 N N . HIS A 1 383 ? 43.351 5.147 -5.307 1.00 75.38 383 HIS A N 1
ATOM 3034 C CA . HIS A 1 383 ? 43.914 3.896 -4.782 1.00 75.38 383 HIS A CA 1
ATOM 3035 C C . HIS A 1 383 ? 45.130 3.380 -5.582 1.00 75.38 383 HIS A C 1
ATOM 3037 O O . HIS A 1 383 ? 45.384 2.177 -5.645 1.00 75.38 383 HIS A O 1
ATOM 3043 N N . LEU A 1 384 ? 45.879 4.293 -6.204 1.00 70.44 384 LEU A N 1
ATOM 3044 C CA . LEU A 1 384 ? 47.021 4.013 -7.069 1.00 70.44 384 LEU A CA 1
ATOM 3045 C C . LEU A 1 384 ? 48.197 4.919 -6.702 1.00 70.44 384 LEU A C 1
ATOM 3047 O O . LEU A 1 384 ? 48.029 6.024 -6.186 1.00 70.44 384 LEU A O 1
ATOM 3051 N N . GLU A 1 385 ? 49.403 4.462 -7.022 1.00 68.44 385 GLU A N 1
ATOM 3052 C CA . GLU A 1 385 ? 50.615 5.273 -6.932 1.00 68.44 385 GLU A CA 1
ATOM 3053 C C . GLU A 1 385 ? 50.681 6.221 -8.145 1.00 68.44 385 GLU A C 1
ATOM 3055 O O . GLU A 1 385 ? 51.249 5.888 -9.181 1.00 68.44 385 GLU A O 1
ATOM 3060 N N . GLY A 1 386 ? 50.037 7.391 -8.059 1.00 69.12 386 GLY A N 1
ATOM 3061 C CA . GLY A 1 386 ? 50.058 8.400 -9.125 1.00 69.12 386 GLY A CA 1
ATOM 3062 C C . GLY A 1 386 ? 48.900 9.398 -9.070 1.00 69.12 386 GLY A C 1
ATOM 3063 O O . GLY A 1 386 ? 48.110 9.399 -8.130 1.00 69.12 386 GLY A O 1
ATOM 3064 N N . ASP A 1 387 ? 48.809 10.250 -10.091 1.00 68.06 387 ASP A N 1
ATOM 3065 C CA . ASP A 1 387 ? 47.726 11.227 -10.302 1.00 68.06 387 ASP A CA 1
ATOM 3066 C C . ASP A 1 387 ? 46.633 10.719 -11.267 1.00 68.06 387 ASP A C 1
ATOM 3068 O O . ASP A 1 387 ? 45.713 11.451 -11.621 1.00 68.06 387 ASP A O 1
ATOM 3072 N N . GLY A 1 388 ? 46.737 9.457 -11.703 1.00 70.25 388 GLY A N 1
ATOM 3073 C CA . GLY A 1 388 ? 45.779 8.810 -12.602 1.00 70.25 388 GLY A CA 1
ATOM 3074 C C . GLY A 1 388 ? 45.931 9.180 -14.081 1.00 70.25 388 GLY A C 1
ATOM 3075 O O . GLY A 1 388 ? 45.230 8.601 -14.908 1.00 70.25 388 GLY A O 1
ATOM 3076 N N . SER A 1 389 ? 46.865 10.066 -14.447 1.00 71.88 389 SER A N 1
ATOM 3077 C CA . SER A 1 389 ? 47.071 10.526 -15.835 1.00 71.88 389 SER A CA 1
ATOM 3078 C C . SER A 1 389 ? 47.473 9.416 -16.818 1.00 71.88 389 SER A C 1
ATOM 3080 O O . SER A 1 389 ? 47.243 9.537 -18.019 1.00 71.88 389 SER A O 1
ATOM 3082 N N . ALA A 1 390 ? 48.040 8.317 -16.314 1.00 73.94 390 ALA A N 1
ATOM 3083 C CA . ALA A 1 390 ? 48.446 7.155 -17.104 1.00 73.94 390 ALA A CA 1
ATOM 3084 C C . ALA A 1 390 ? 47.319 6.127 -17.341 1.00 73.94 390 ALA A C 1
ATOM 3086 O O . ALA A 1 390 ? 47.534 5.142 -18.051 1.00 73.94 390 ALA A O 1
ATOM 3087 N N . LEU A 1 391 ? 46.138 6.306 -16.736 1.00 76.56 391 LEU A N 1
ATOM 3088 C CA . LEU A 1 391 ? 45.022 5.374 -16.899 1.00 76.56 391 LEU A CA 1
ATOM 3089 C C . LEU A 1 391 ? 44.314 5.578 -18.247 1.00 76.56 391 LEU A C 1
ATOM 3091 O O . LEU A 1 391 ? 44.155 6.714 -18.699 1.00 76.56 391 LEU A O 1
ATOM 3095 N N . PRO A 1 392 ? 43.837 4.497 -18.891 1.00 76.62 392 PRO A N 1
ATOM 3096 C CA . PRO A 1 392 ? 43.060 4.622 -20.114 1.00 76.62 392 PRO A CA 1
ATOM 3097 C C . PRO A 1 392 ? 41.730 5.332 -19.836 1.00 76.62 392 PRO A C 1
ATOM 3099 O O . PRO A 1 392 ? 41.022 5.013 -18.879 1.00 76.62 392 PRO A O 1
ATOM 3102 N N . SER A 1 393 ? 41.369 6.273 -20.707 1.00 78.75 393 SER A N 1
ATOM 3103 C CA . SER A 1 393 ? 40.073 6.952 -20.642 1.00 78.75 393 SER A CA 1
ATOM 3104 C C . SER A 1 393 ? 38.922 5.964 -20.860 1.00 78.75 393 SER A C 1
ATOM 3106 O O . SER A 1 393 ? 38.968 5.117 -21.753 1.00 78.75 393 SER A O 1
ATOM 3108 N N . LEU A 1 394 ? 37.854 6.110 -20.070 1.00 81.19 394 LEU A N 1
ATOM 3109 C CA . LEU A 1 394 ? 36.609 5.355 -20.246 1.00 81.19 394 LEU A CA 1
ATOM 3110 C C . LEU A 1 394 ? 35.879 5.738 -21.546 1.00 81.19 394 LEU A C 1
ATOM 3112 O O . LEU A 1 394 ? 35.206 4.899 -22.149 1.00 81.19 394 LEU A O 1
ATOM 3116 N N . TYR A 1 395 ? 36.016 6.999 -21.959 1.00 82.50 395 TYR A N 1
ATOM 3117 C CA . TYR A 1 395 ? 35.409 7.564 -23.161 1.00 82.50 395 TYR A CA 1
ATOM 3118 C C . TYR A 1 395 ? 36.431 7.642 -24.283 1.00 82.50 395 TYR A C 1
ATOM 3120 O O . TYR A 1 395 ? 37.622 7.869 -24.045 1.00 82.50 395 TYR A O 1
ATOM 3128 N N . VAL A 1 396 ? 35.951 7.483 -25.509 1.00 77.50 396 VAL A N 1
ATOM 3129 C CA . VAL A 1 396 ? 36.783 7.677 -26.690 1.00 77.50 396 VAL A CA 1
ATOM 3130 C C . VAL A 1 396 ? 37.111 9.176 -26.800 1.00 77.50 396 VAL A C 1
ATOM 3132 O O . VAL A 1 396 ? 36.204 9.988 -26.621 1.00 77.50 396 VAL A O 1
ATOM 3135 N N . PRO A 1 397 ? 38.373 9.570 -27.049 1.00 74.12 397 PRO A N 1
ATOM 3136 C CA . PRO A 1 397 ? 38.732 10.977 -27.189 1.00 74.12 397 PRO A CA 1
ATOM 3137 C C . PRO A 1 397 ? 37.953 11.646 -28.321 1.00 74.12 397 PRO A C 1
ATOM 3139 O O . PRO A 1 397 ? 37.746 11.051 -29.384 1.00 74.12 397 PRO A O 1
ATOM 3142 N N . ASP A 1 398 ? 37.525 12.884 -28.094 1.00 73.56 398 ASP A N 1
ATOM 3143 C CA . ASP A 1 398 ? 36.996 13.723 -29.162 1.00 73.56 398 ASP A CA 1
ATOM 3144 C C . ASP A 1 398 ? 38.140 14.183 -30.064 1.00 73.56 398 ASP A C 1
ATOM 3146 O O . ASP A 1 398 ? 39.262 14.418 -29.610 1.00 73.56 398 ASP A O 1
ATOM 3150 N N . VAL A 1 399 ? 37.856 14.291 -31.359 1.00 75.31 399 VAL A N 1
ATOM 3151 C CA . VAL A 1 399 ? 38.818 14.841 -32.309 1.00 75.31 399 VAL A CA 1
ATOM 3152 C C . VAL A 1 399 ? 38.858 16.349 -32.102 1.00 75.31 399 VAL A C 1
ATOM 3154 O O . VAL A 1 399 ? 37.858 17.031 -32.328 1.00 75.31 399 VAL A O 1
ATOM 3157 N N . GLU A 1 400 ? 40.003 16.889 -31.685 1.00 81.56 400 GLU A N 1
ATOM 3158 C CA . GLU A 1 400 ? 40.142 18.337 -31.568 1.00 81.56 400 GLU A CA 1
ATOM 3159 C C . GLU A 1 400 ? 40.075 18.967 -32.975 1.00 81.56 400 GLU A C 1
ATOM 3161 O O . GLU A 1 400 ? 40.863 18.596 -33.853 1.00 81.56 400 GLU A O 1
ATOM 3166 N N . PRO A 1 401 ? 39.181 19.948 -33.224 1.00 82.56 401 PRO A N 1
ATOM 3167 C CA . PRO A 1 401 ? 38.992 20.526 -34.559 1.00 82.56 401 PRO A CA 1
ATOM 3168 C C . PRO A 1 401 ? 40.281 21.075 -35.188 1.00 82.56 401 PRO A C 1
ATOM 3170 O O . PRO A 1 401 ? 40.468 21.003 -36.401 1.00 82.56 401 PRO A O 1
ATOM 3173 N N . LYS A 1 402 ? 41.195 21.597 -34.358 1.00 83.31 402 LYS A N 1
ATOM 3174 C CA . LYS A 1 402 ? 42.511 22.089 -34.792 1.00 83.31 402 LYS A CA 1
ATOM 3175 C C . LYS A 1 402 ? 43.411 20.966 -35.321 1.00 83.31 402 LYS A C 1
ATOM 3177 O O . LYS A 1 402 ? 44.131 21.186 -36.288 1.00 83.31 402 LYS A O 1
ATOM 3182 N N . ASP A 1 403 ? 43.343 19.777 -34.721 1.00 83.56 403 ASP A N 1
ATOM 3183 C CA . ASP A 1 403 ? 44.190 18.642 -35.076 1.00 83.56 403 ASP A CA 1
ATOM 3184 C C . ASP A 1 403 ? 43.672 18.020 -36.368 1.00 83.56 403 ASP A C 1
ATOM 3186 O O . ASP A 1 403 ? 44.449 17.760 -37.286 1.00 83.56 403 ASP A O 1
ATOM 3190 N N . PHE A 1 404 ? 42.349 17.851 -36.482 1.00 86.25 404 PHE A N 1
ATOM 3191 C CA . PHE A 1 404 ? 41.712 17.408 -37.723 1.00 86.25 404 PHE A CA 1
ATOM 3192 C C . PHE A 1 404 ? 42.076 18.319 -38.890 1.00 86.25 404 PHE A C 1
ATOM 3194 O O . PHE A 1 404 ? 42.547 17.853 -39.928 1.00 86.25 404 PHE A O 1
ATOM 3201 N N . LEU A 1 405 ? 41.916 19.627 -38.694 1.00 86.50 405 LEU A N 1
ATOM 3202 C CA . LEU A 1 405 ? 42.195 20.615 -39.721 1.00 86.50 405 LEU A CA 1
ATOM 3203 C C . LEU A 1 405 ? 43.688 20.671 -40.075 1.00 86.50 405 LEU A C 1
ATOM 3205 O O . LEU A 1 405 ? 44.026 20.794 -41.251 1.00 86.50 405 LEU A O 1
ATOM 3209 N N . ALA A 1 406 ? 44.581 20.511 -39.094 1.00 86.81 406 ALA A N 1
ATOM 3210 C CA . ALA A 1 406 ? 46.019 20.422 -39.328 1.00 86.81 406 ALA A CA 1
ATOM 3211 C C . ALA A 1 406 ? 46.366 19.245 -40.254 1.00 86.81 406 ALA A C 1
ATOM 3213 O O . ALA A 1 406 ? 47.042 19.435 -41.267 1.00 86.81 406 ALA A O 1
ATOM 3214 N N . TYR A 1 407 ? 45.853 18.043 -39.966 1.00 87.38 407 TYR A N 1
ATOM 3215 C CA . TYR A 1 407 ? 46.050 16.883 -40.841 1.00 87.38 407 TYR A CA 1
ATOM 3216 C C . TYR A 1 407 ? 45.387 17.067 -42.209 1.00 87.38 407 TYR A C 1
ATOM 3218 O O . TYR A 1 407 ? 45.979 16.696 -43.218 1.00 87.38 407 TYR A O 1
ATOM 3226 N N . LEU A 1 408 ? 44.210 17.687 -42.283 1.00 87.81 408 LEU A N 1
ATOM 3227 C CA . LEU A 1 408 ? 43.532 17.958 -43.551 1.00 87.81 408 LEU A CA 1
ATOM 3228 C C . LEU A 1 408 ? 44.354 18.895 -44.460 1.00 87.81 408 LEU A C 1
ATOM 3230 O O . LEU A 1 408 ? 44.530 18.604 -45.645 1.00 87.81 408 LEU A O 1
ATOM 3234 N N . MET A 1 409 ? 44.917 19.976 -43.906 1.00 86.19 409 MET A N 1
ATOM 3235 C CA . MET A 1 409 ? 45.764 20.931 -44.642 1.00 86.19 409 MET A CA 1
ATOM 3236 C C . MET A 1 409 ? 47.096 20.314 -45.080 1.00 86.19 409 MET A C 1
ATOM 3238 O O . MET A 1 409 ? 47.530 20.528 -46.216 1.00 86.19 409 MET A O 1
ATOM 3242 N N . ILE A 1 410 ? 47.719 19.503 -44.215 1.00 86.88 410 ILE A N 1
ATOM 3243 C CA . ILE A 1 410 ? 48.914 18.720 -44.566 1.00 86.88 410 ILE A CA 1
ATOM 3244 C C . ILE A 1 410 ? 48.578 17.740 -45.698 1.00 86.88 410 ILE A C 1
ATOM 3246 O O . ILE A 1 410 ? 49.308 17.657 -46.683 1.00 86.88 410 ILE A O 1
ATOM 3250 N N . GLY A 1 411 ? 47.449 17.035 -45.603 1.00 86.50 411 GLY A N 1
ATOM 3251 C CA . GLY A 1 411 ? 46.992 16.094 -46.621 1.00 86.50 411 GLY A CA 1
ATOM 3252 C C . GLY A 1 411 ? 46.750 16.753 -47.981 1.00 86.50 411 GLY A C 1
ATOM 3253 O O . GLY A 1 411 ? 47.107 16.181 -49.014 1.00 86.50 411 GLY A O 1
ATOM 3254 N N . ARG A 1 412 ? 46.214 17.979 -47.992 1.00 86.12 412 ARG A N 1
ATOM 3255 C CA . ARG A 1 412 ? 46.040 18.781 -49.213 1.00 86.12 412 ARG A CA 1
ATOM 3256 C C . ARG A 1 412 ? 47.381 19.221 -49.801 1.00 86.12 412 ARG A C 1
ATOM 3258 O O . ARG A 1 412 ? 47.579 19.086 -51.003 1.00 86.12 412 ARG A O 1
ATOM 3265 N N . ALA A 1 413 ? 48.325 19.657 -48.964 1.00 85.50 413 ALA A N 1
ATOM 3266 C CA . ALA A 1 413 ? 49.684 20.010 -49.390 1.00 85.50 413 ALA A CA 1
ATOM 3267 C C . ALA A 1 413 ? 50.478 18.803 -49.940 1.00 85.50 413 ALA A C 1
ATOM 3269 O O . ALA A 1 413 ? 51.360 18.963 -50.778 1.00 85.50 413 ALA A O 1
ATOM 3270 N N . MET A 1 414 ? 50.156 17.588 -49.487 1.00 84.62 414 MET A N 1
ATOM 3271 C CA . MET A 1 414 ? 50.746 16.324 -49.955 1.00 84.62 414 MET A CA 1
ATOM 3272 C C . MET A 1 414 ? 50.001 15.698 -51.148 1.00 84.62 414 MET A C 1
ATOM 3274 O O . MET A 1 414 ? 50.349 14.595 -51.589 1.00 84.62 414 MET A O 1
ATOM 3278 N N . GLU A 1 415 ? 48.956 16.365 -51.651 1.00 83.25 415 GLU A N 1
ATOM 3279 C CA . GLU A 1 415 ? 48.075 15.888 -52.726 1.00 83.25 415 GLU A CA 1
ATOM 3280 C C . GLU A 1 415 ? 47.438 14.516 -52.436 1.00 83.25 415 GLU A C 1
ATOM 3282 O O . GLU A 1 415 ? 47.118 13.758 -53.353 1.00 83.25 415 GLU A O 1
ATOM 3287 N N . VAL A 1 416 ? 47.292 14.147 -51.162 1.00 84.19 416 VAL A N 1
ATOM 3288 C CA . VAL A 1 416 ? 46.508 12.969 -50.746 1.00 84.19 416 VAL A CA 1
ATOM 3289 C C . VAL A 1 416 ? 45.069 13.346 -50.424 1.00 84.19 416 VAL A C 1
ATOM 3291 O O . VAL A 1 416 ? 44.201 12.486 -50.430 1.00 84.19 416 VAL A O 1
ATOM 3294 N N . VAL A 1 417 ? 44.799 14.632 -50.202 1.00 86.81 417 VAL A N 1
ATOM 3295 C CA . VAL A 1 417 ? 43.447 15.192 -50.175 1.00 86.81 417 VAL A CA 1
ATOM 3296 C C . VAL A 1 417 ? 43.245 15.992 -51.456 1.00 86.81 417 VAL A C 1
ATOM 3298 O O . VAL A 1 417 ? 43.962 16.965 -51.691 1.00 86.81 417 VAL A O 1
ATOM 3301 N N . GLN A 1 418 ? 42.297 15.574 -52.293 1.00 84.44 418 GLN A N 1
ATOM 3302 C CA . GLN A 1 418 ? 42.050 16.177 -53.607 1.00 84.44 418 GLN A CA 1
ATOM 3303 C C . GLN A 1 418 ? 40.567 16.473 -53.811 1.00 84.44 418 GLN A C 1
ATOM 3305 O O . GLN A 1 418 ? 39.709 15.716 -53.363 1.00 84.44 418 GLN A O 1
ATOM 3310 N N . THR A 1 419 ? 40.263 17.556 -54.523 1.00 83.56 419 THR A N 1
ATOM 3311 C CA . THR A 1 419 ? 38.903 17.828 -54.996 1.00 83.56 419 THR A CA 1
ATOM 3312 C C . THR A 1 419 ? 38.644 16.999 -56.250 1.00 83.56 419 THR A C 1
ATOM 3314 O O . THR A 1 419 ? 39.249 17.258 -57.290 1.00 83.56 419 THR A O 1
ATOM 3317 N N . LEU A 1 420 ? 37.744 16.022 -56.159 1.00 81.12 420 LEU A N 1
ATOM 3318 C CA . LEU A 1 420 ? 37.315 15.194 -57.287 1.00 81.12 420 LEU A CA 1
ATOM 3319 C C . LEU A 1 420 ? 35.830 15.436 -57.569 1.00 81.12 420 LEU A C 1
ATOM 3321 O O . LEU A 1 420 ? 35.061 15.771 -56.669 1.00 81.12 420 LEU A O 1
ATOM 3325 N N . GLU A 1 421 ? 35.435 15.289 -58.829 1.00 80.62 421 GLU A N 1
ATOM 3326 C CA . GLU A 1 421 ? 34.035 15.360 -59.245 1.00 80.62 421 GLU A CA 1
ATOM 3327 C C . GLU A 1 421 ? 33.420 13.962 -59.177 1.00 80.62 421 GLU A C 1
ATOM 3329 O O . GLU A 1 421 ? 33.961 13.015 -59.752 1.00 80.62 421 GLU A O 1
ATOM 3334 N N . ASP A 1 422 ? 32.315 13.823 -58.447 1.00 72.19 422 ASP A N 1
ATOM 3335 C CA . ASP A 1 422 ? 31.589 12.560 -58.364 1.00 72.19 422 ASP A CA 1
ATOM 3336 C C . ASP A 1 422 ? 30.957 12.233 -59.735 1.00 72.19 422 ASP A C 1
ATOM 3338 O O . ASP A 1 422 ? 30.116 13.001 -60.213 1.00 72.19 422 ASP A O 1
ATOM 3342 N N . PRO A 1 423 ? 31.300 11.090 -60.365 1.00 67.31 423 PRO A N 1
ATOM 3343 C CA . PRO A 1 423 ? 30.790 10.712 -61.685 1.00 67.31 423 PRO A CA 1
ATOM 3344 C C . PRO A 1 423 ? 29.265 10.568 -61.756 1.00 67.31 423 PRO A C 1
ATOM 3346 O O . PRO A 1 423 ? 28.696 10.606 -62.845 1.00 67.31 423 PRO A O 1
ATOM 3349 N N . SER A 1 424 ? 28.608 10.344 -60.616 1.00 65.94 424 SER A N 1
ATOM 3350 C CA . SER A 1 424 ? 27.170 10.086 -60.531 1.00 65.94 424 SER A CA 1
ATOM 3351 C C . SER A 1 424 ? 26.340 11.333 -60.221 1.00 65.94 424 SER A C 1
ATOM 3353 O O . SER A 1 424 ? 25.181 11.408 -60.631 1.00 65.94 424 SER A O 1
ATOM 3355 N N . THR A 1 425 ? 26.921 12.322 -59.536 1.00 70.38 425 THR A N 1
ATOM 3356 C CA . THR A 1 425 ? 26.208 13.525 -59.072 1.00 70.38 425 THR A CA 1
ATOM 3357 C C . THR A 1 425 ? 26.742 14.832 -59.667 1.00 70.38 425 THR A C 1
ATOM 3359 O O . THR A 1 425 ? 26.053 15.849 -59.589 1.00 70.38 425 THR A O 1
ATOM 3362 N N . GLY A 1 426 ? 27.937 14.833 -60.272 1.00 71.75 426 GLY A N 1
ATOM 3363 C CA . GLY A 1 426 ? 28.594 16.028 -60.825 1.00 71.75 426 GLY A CA 1
ATOM 3364 C C . GLY A 1 426 ? 29.061 17.033 -59.762 1.00 71.75 426 GLY A C 1
ATOM 3365 O O . GLY A 1 426 ? 29.451 18.157 -60.084 1.00 71.75 426 GLY A O 1
ATOM 3366 N N . VAL A 1 427 ? 28.995 16.670 -58.477 1.00 79.50 427 VAL A N 1
ATOM 3367 C CA . VAL A 1 427 ? 29.383 17.544 -57.364 1.00 79.50 427 VAL A CA 1
ATOM 3368 C C . VAL A 1 427 ? 30.874 17.380 -57.081 1.00 79.50 427 VAL A C 1
ATOM 3370 O O . VAL A 1 427 ? 31.391 16.266 -57.000 1.00 79.50 427 VAL A O 1
ATOM 3373 N N . LYS A 1 428 ? 31.573 18.507 -56.920 1.00 81.31 428 LYS A N 1
ATOM 3374 C CA . LYS A 1 428 ? 32.980 18.535 -56.507 1.00 81.31 428 LYS A CA 1
ATOM 3375 C C . LYS A 1 428 ? 33.084 18.354 -54.995 1.00 81.31 428 LYS A C 1
ATOM 3377 O O . LYS A 1 428 ? 32.600 19.201 -54.246 1.00 81.31 428 LYS A O 1
ATOM 3382 N N . THR A 1 429 ? 33.760 17.291 -54.577 1.00 82.06 429 THR A N 1
ATOM 3383 C CA . THR A 1 429 ? 33.931 16.902 -53.172 1.00 82.06 429 THR A CA 1
ATOM 3384 C C . THR A 1 429 ? 35.417 16.679 -52.888 1.00 82.06 429 THR A C 1
ATOM 3386 O O . THR A 1 429 ? 36.167 16.215 -53.747 1.00 82.06 429 THR A O 1
ATOM 3389 N N . LEU A 1 430 ? 35.878 17.035 -51.692 1.00 84.12 430 LEU A N 1
ATOM 3390 C CA . LEU A 1 430 ? 37.184 16.651 -51.172 1.00 84.12 430 LEU A CA 1
ATOM 3391 C C . LEU A 1 430 ? 37.184 15.165 -50.830 1.00 84.12 430 LEU A C 1
ATOM 3393 O O . LEU A 1 430 ? 36.336 14.680 -50.082 1.00 84.12 430 LEU A O 1
ATOM 3397 N N . TYR A 1 431 ? 38.186 14.463 -51.335 1.00 84.12 431 TYR A N 1
ATOM 3398 C CA . TYR A 1 431 ? 38.411 13.056 -51.065 1.00 84.12 431 TYR A CA 1
ATOM 3399 C C . TYR A 1 431 ? 39.801 12.830 -50.492 1.00 84.12 431 TYR A C 1
ATOM 3401 O O . TYR A 1 431 ? 40.779 13.405 -50.974 1.00 84.12 431 TYR A O 1
ATOM 3409 N N . LEU A 1 432 ? 39.897 11.928 -49.518 1.00 84.25 432 LEU A N 1
ATOM 3410 C CA . LEU A 1 432 ? 41.155 11.299 -49.140 1.00 84.25 432 LEU A CA 1
ATOM 3411 C C . LEU A 1 432 ? 41.458 10.165 -50.126 1.00 84.25 432 LEU A C 1
ATOM 3413 O O . LEU A 1 432 ? 40.777 9.135 -50.145 1.00 84.25 432 LEU A O 1
ATOM 3417 N N . VAL A 1 433 ? 42.487 10.363 -50.943 1.00 82.06 433 VAL A N 1
ATOM 3418 C CA . VAL A 1 433 ? 42.950 9.428 -51.967 1.00 82.06 433 VAL A CA 1
ATOM 3419 C C . VAL A 1 433 ? 44.105 8.601 -51.406 1.00 82.06 433 VAL A C 1
ATOM 3421 O O . VAL A 1 433 ? 45.159 9.123 -51.041 1.00 82.06 433 VAL A O 1
ATOM 3424 N N . ASN A 1 434 ? 43.924 7.282 -51.356 1.00 69.94 434 ASN A N 1
ATOM 3425 C CA . ASN A 1 434 ? 44.981 6.359 -50.950 1.00 69.94 434 ASN A CA 1
ATOM 3426 C C . ASN A 1 434 ? 46.032 6.226 -52.065 1.00 69.94 434 ASN A C 1
ATOM 3428 O O . ASN A 1 434 ? 45.745 5.652 -53.111 1.00 69.94 434 ASN A O 1
ATOM 3432 N N . LYS A 1 435 ? 47.271 6.675 -51.822 1.00 61.09 435 LYS A N 1
ATOM 3433 C CA . LYS A 1 435 ? 48.414 6.501 -52.748 1.00 61.09 435 LYS A CA 1
ATOM 3434 C C . LYS A 1 435 ? 49.077 5.105 -52.684 1.00 61.09 435 LYS A C 1
ATOM 3436 O O . LYS A 1 435 ? 50.136 4.907 -53.263 1.00 61.09 435 LYS A O 1
ATOM 3441 N N . ASN A 1 436 ? 48.482 4.128 -51.990 1.00 52.41 436 ASN A N 1
ATOM 3442 C CA . ASN A 1 436 ? 49.042 2.773 -51.862 1.00 52.41 436 ASN A CA 1
ATOM 3443 C C . ASN A 1 436 ? 48.750 1.898 -53.102 1.00 52.41 436 ASN A C 1
ATOM 3445 O O . ASN A 1 436 ? 47.663 1.987 -53.673 1.00 52.41 436 ASN A O 1
ATOM 3449 N N . ASP A 1 437 ? 49.659 0.963 -53.421 1.00 45.72 437 ASP A N 1
ATOM 3450 C CA . ASP A 1 437 ? 49.679 0.046 -54.592 1.00 45.72 437 ASP A CA 1
ATOM 3451 C C . ASP A 1 437 ? 48.412 -0.809 -54.857 1.00 45.72 437 ASP A C 1
ATOM 3453 O O . ASP A 1 437 ? 48.374 -1.580 -55.815 1.00 45.72 437 ASP A O 1
ATOM 3457 N N . LYS A 1 438 ? 47.362 -0.722 -54.028 1.00 51.19 438 LYS A N 1
ATOM 3458 C CA . LYS A 1 438 ? 46.109 -1.490 -54.179 1.00 51.19 438 LYS A CA 1
ATOM 3459 C C . LYS A 1 438 ? 44.823 -0.655 -54.257 1.00 51.19 438 LYS A C 1
ATOM 3461 O O . LYS A 1 438 ? 43.751 -1.243 -54.180 1.00 51.19 438 LYS A O 1
ATOM 3466 N N . GLY A 1 439 ? 44.905 0.670 -54.427 1.00 55.66 439 GLY A N 1
ATOM 3467 C CA . GLY A 1 439 ? 43.782 1.509 -54.888 1.00 55.66 439 GLY A CA 1
ATOM 3468 C C . GLY A 1 439 ? 42.429 1.263 -54.199 1.00 55.66 439 GLY A C 1
ATOM 3469 O O . GLY A 1 439 ? 41.463 0.884 -54.855 1.00 55.66 439 GLY A O 1
ATOM 3470 N N . GLY A 1 440 ? 42.355 1.451 -52.877 1.00 60.19 440 GLY A N 1
ATOM 3471 C CA . GLY A 1 440 ? 41.070 1.441 -52.164 1.00 60.19 440 GLY A CA 1
ATOM 3472 C C . GLY A 1 440 ? 40.180 2.630 -52.566 1.00 60.19 440 GLY A C 1
ATOM 3473 O O . GLY A 1 440 ? 40.712 3.643 -53.031 1.00 60.19 440 GLY A O 1
ATOM 3474 N N . PRO A 1 441 ? 38.846 2.541 -52.388 1.00 70.75 441 PRO A N 1
ATOM 3475 C CA . PRO A 1 441 ? 37.938 3.627 -52.744 1.00 70.75 441 PRO A CA 1
ATOM 3476 C C . PRO A 1 441 ? 38.275 4.907 -51.955 1.00 70.75 441 PRO A C 1
ATOM 3478 O O . PRO A 1 441 ? 38.611 4.818 -50.769 1.00 70.75 441 PRO A O 1
ATOM 3481 N N . PRO A 1 442 ? 38.215 6.088 -52.595 1.00 76.00 442 PRO A N 1
ATOM 3482 C CA . PRO A 1 442 ? 38.511 7.354 -51.938 1.00 76.00 442 PRO A CA 1
ATOM 3483 C C . PRO A 1 442 ? 37.462 7.665 -50.860 1.00 76.00 442 PRO A C 1
ATOM 3485 O O . PRO A 1 442 ? 36.267 7.457 -51.071 1.00 76.00 442 PRO A O 1
ATOM 3488 N N . VAL A 1 443 ? 37.900 8.168 -49.704 1.00 82.69 443 VAL A N 1
ATOM 3489 C CA . VAL A 1 443 ? 36.998 8.498 -48.585 1.00 82.69 443 VAL A CA 1
ATOM 3490 C C . VAL A 1 443 ? 36.496 9.934 -48.763 1.00 82.69 443 VAL A C 1
ATOM 3492 O O . VAL A 1 443 ? 37.336 10.834 -48.833 1.00 82.69 443 VAL A O 1
ATOM 3495 N N . PRO A 1 444 ? 35.175 10.181 -48.861 1.00 83.88 444 PRO A N 1
ATOM 3496 C CA . PRO A 1 444 ? 34.641 11.535 -48.963 1.00 83.88 444 PRO A CA 1
ATOM 3497 C C . PRO A 1 444 ? 34.845 12.282 -47.644 1.00 83.88 444 PRO A C 1
ATOM 3499 O O . PRO A 1 444 ? 34.639 11.722 -46.568 1.00 83.88 444 PRO A O 1
ATOM 3502 N N . LEU A 1 445 ? 35.261 13.542 -47.739 1.00 81.62 445 LEU A N 1
ATOM 3503 C CA . LEU A 1 445 ? 35.522 14.401 -46.587 1.00 81.62 445 LEU A CA 1
ATOM 3504 C C . LEU A 1 445 ? 34.574 15.604 -46.506 1.00 81.62 445 LEU A C 1
ATOM 3506 O O . LEU A 1 445 ? 34.479 16.162 -45.430 1.00 81.62 445 LEU A O 1
ATOM 3510 N N . GLY A 1 446 ? 33.913 16.013 -47.596 1.00 81.75 446 GLY A N 1
ATOM 3511 C CA . GLY A 1 446 ? 33.037 17.203 -47.674 1.00 81.75 446 GLY A CA 1
ATOM 3512 C C . GLY A 1 446 ? 33.351 18.058 -48.913 1.00 81.75 446 GLY A C 1
ATOM 3513 O O . GLY A 1 446 ? 34.332 17.779 -49.594 1.00 81.75 446 GLY A O 1
ATOM 3514 N N . ARG A 1 447 ? 32.567 19.085 -49.275 1.00 79.38 447 ARG A N 1
ATOM 3515 C CA . ARG A 1 447 ? 32.816 19.886 -50.505 1.00 79.38 447 ARG A CA 1
ATOM 3516 C C . ARG A 1 447 ? 33.994 20.845 -50.378 1.00 79.38 447 ARG A C 1
ATOM 3518 O O . ARG A 1 447 ? 34.718 21.067 -51.348 1.00 79.38 447 ARG A O 1
ATOM 3525 N N . ASP A 1 448 ? 34.201 21.396 -49.190 1.00 79.88 448 ASP A N 1
ATOM 3526 C CA . ASP A 1 448 ? 35.309 22.294 -48.876 1.00 79.88 448 ASP A CA 1
ATOM 3527 C C . ASP A 1 448 ? 35.880 22.020 -47.474 1.00 79.88 448 ASP A C 1
ATOM 3529 O O . ASP A 1 448 ? 35.387 21.166 -46.738 1.00 79.88 448 ASP A O 1
ATOM 3533 N N . LEU A 1 449 ? 36.957 22.724 -47.104 1.00 78.50 449 LEU A N 1
ATOM 3534 C CA . LEU A 1 449 ? 37.623 22.530 -45.810 1.00 78.50 449 LEU A CA 1
ATOM 3535 C C . LEU A 1 449 ? 36.714 22.867 -44.611 1.00 78.50 449 LEU A C 1
ATOM 3537 O O . LEU A 1 449 ? 36.937 22.337 -43.526 1.00 78.50 449 LEU A O 1
ATOM 3541 N N . ASN A 1 450 ? 35.710 23.735 -44.782 1.00 78.38 450 ASN A N 1
ATOM 3542 C CA . ASN A 1 450 ? 34.784 24.110 -43.711 1.00 78.38 450 ASN A CA 1
ATOM 3543 C C . ASN A 1 450 ? 33.690 23.055 -43.531 1.00 78.38 450 ASN A C 1
ATOM 3545 O O . ASN A 1 450 ? 33.362 22.709 -42.399 1.00 78.38 450 ASN A O 1
ATOM 3549 N N . GLU A 1 451 ? 33.141 22.529 -44.625 1.00 80.94 451 GLU A N 1
ATOM 3550 C CA . GLU A 1 451 ? 32.181 21.425 -44.577 1.00 80.94 451 GLU A CA 1
ATOM 3551 C C . GLU A 1 451 ? 32.852 20.154 -44.050 1.00 80.94 451 GLU A C 1
ATOM 3553 O O . GLU A 1 451 ? 32.298 19.499 -43.174 1.00 80.94 451 GLU A O 1
ATOM 3558 N N . ALA A 1 452 ? 34.098 19.888 -44.452 1.00 81.31 452 ALA A N 1
ATOM 3559 C CA . ALA A 1 452 ? 34.870 18.766 -43.923 1.00 81.31 452 ALA A CA 1
ATOM 3560 C C . ALA A 1 452 ? 35.168 18.874 -42.424 1.00 81.31 452 ALA A C 1
ATOM 3562 O O . ALA A 1 452 ? 35.229 17.870 -41.719 1.00 81.31 452 ALA A O 1
ATOM 3563 N N . LEU A 1 453 ? 35.331 20.097 -41.919 1.00 81.56 453 LEU A N 1
ATOM 3564 C CA . LEU A 1 453 ? 35.431 20.354 -40.487 1.00 81.56 453 LEU A CA 1
ATOM 3565 C C . LEU A 1 453 ? 34.084 20.139 -39.777 1.00 81.56 453 LEU A C 1
ATOM 3567 O O . LEU A 1 453 ? 34.056 19.581 -38.681 1.00 81.56 453 LEU A O 1
ATOM 3571 N N . GLY A 1 454 ? 32.976 20.555 -40.398 1.00 77.62 454 GLY A N 1
ATOM 3572 C CA . GLY A 1 454 ? 31.617 20.359 -39.883 1.00 77.62 454 GLY A CA 1
ATOM 3573 C C . GLY A 1 454 ? 31.175 18.892 -39.841 1.00 77.62 454 GLY A C 1
ATOM 3574 O O . GLY A 1 454 ? 30.443 18.508 -38.934 1.00 77.62 454 GLY A O 1
ATOM 3575 N N . GLU A 1 455 ? 31.662 18.072 -40.772 1.00 78.81 455 GLU A N 1
ATOM 3576 C CA . GLU A 1 455 ? 31.412 16.624 -40.857 1.00 78.81 455 GLU A CA 1
ATOM 3577 C C . GLU A 1 455 ? 32.535 15.780 -40.222 1.00 78.81 455 GLU A C 1
ATOM 3579 O O . GLU A 1 455 ? 32.566 14.551 -40.362 1.00 78.81 455 GLU A O 1
ATOM 3584 N N . SER A 1 456 ? 33.472 16.424 -39.515 1.00 77.75 456 SER A N 1
ATOM 3585 C CA . SER A 1 456 ? 34.611 15.740 -38.903 1.00 77.75 456 SER A CA 1
ATOM 3586 C C . SER A 1 456 ? 34.156 14.703 -37.872 1.00 77.75 456 SER A C 1
ATOM 3588 O O . SER A 1 456 ? 33.310 14.947 -37.012 1.00 77.75 456 SER A O 1
ATOM 3590 N N . ASN A 1 457 ? 34.723 13.504 -37.967 1.00 76.94 457 ASN A N 1
ATOM 3591 C CA . ASN A 1 457 ? 34.479 12.418 -37.032 1.00 76.94 457 ASN A CA 1
ATOM 3592 C C . ASN A 1 457 ? 35.764 11.600 -36.852 1.00 76.94 457 ASN A C 1
ATOM 3594 O O . ASN A 1 457 ? 36.762 11.798 -37.549 1.00 76.94 457 ASN A O 1
ATOM 3598 N N . LEU A 1 458 ? 35.757 10.680 -35.891 1.00 77.81 458 LEU A N 1
ATOM 3599 C CA . LEU A 1 458 ? 36.951 9.907 -35.562 1.00 77.81 458 LEU A CA 1
ATOM 3600 C C . LEU A 1 458 ? 37.407 9.004 -36.718 1.00 77.81 458 LEU A C 1
ATOM 3602 O O . LEU A 1 458 ? 38.605 8.838 -36.916 1.00 77.81 458 LEU A O 1
ATOM 3606 N N . LEU A 1 459 ? 36.479 8.477 -37.525 1.00 78.81 459 LEU A N 1
ATOM 3607 C CA . LEU A 1 459 ? 36.811 7.649 -38.689 1.00 78.81 459 LEU A CA 1
ATOM 3608 C C . LEU A 1 459 ? 37.587 8.442 -39.747 1.00 78.81 459 LEU A C 1
ATOM 3610 O O . LEU A 1 459 ? 38.611 7.970 -40.242 1.00 78.81 459 LEU A O 1
ATOM 3614 N N . THR A 1 460 ? 37.116 9.642 -40.096 1.00 81.44 460 THR A N 1
ATOM 3615 C CA . THR A 1 460 ? 37.779 10.496 -41.092 1.00 81.44 460 THR A CA 1
ATOM 3616 C C . THR A 1 460 ? 39.106 11.035 -40.566 1.00 81.44 460 THR A C 1
ATOM 3618 O O . THR A 1 460 ? 40.084 11.078 -41.315 1.00 81.44 460 THR A O 1
ATOM 3621 N N . TYR A 1 461 ? 39.187 11.351 -39.270 1.00 83.69 461 TYR A N 1
ATOM 3622 C CA . TYR A 1 461 ? 40.440 11.719 -38.610 1.00 83.69 461 TYR A CA 1
ATOM 3623 C C . TYR A 1 461 ? 41.474 10.585 -38.641 1.00 83.69 461 TYR A C 1
ATOM 3625 O O . TYR A 1 461 ? 42.593 10.783 -39.115 1.00 83.69 461 TYR A O 1
ATOM 3633 N N . ASP A 1 462 ? 41.103 9.381 -38.204 1.00 81.88 462 ASP A N 1
ATOM 3634 C CA . ASP A 1 462 ? 41.999 8.221 -38.180 1.00 81.88 462 ASP A CA 1
ATOM 3635 C C . ASP A 1 462 ? 42.475 7.848 -39.588 1.00 81.88 462 ASP A C 1
ATOM 3637 O O . ASP A 1 462 ? 43.647 7.505 -39.782 1.00 81.88 462 ASP A O 1
ATOM 3641 N N . ALA A 1 463 ? 41.595 7.952 -40.589 1.00 82.56 463 ALA A N 1
ATOM 3642 C CA . ALA A 1 463 ? 41.948 7.729 -41.987 1.00 82.56 463 ALA A CA 1
ATOM 3643 C C . ALA A 1 463 ? 43.000 8.742 -42.474 1.00 82.56 463 ALA A C 1
ATOM 3645 O O . ALA A 1 463 ? 43.992 8.345 -43.100 1.00 82.56 463 ALA A O 1
ATOM 3646 N N . LEU A 1 464 ? 42.834 10.030 -42.143 1.00 84.12 464 LEU A N 1
ATOM 3647 C CA . LEU A 1 464 ? 43.811 11.081 -42.450 1.00 84.12 464 LEU A CA 1
ATOM 3648 C C . LEU A 1 464 ? 45.157 10.797 -41.777 1.00 84.12 464 LEU A C 1
ATOM 3650 O O . LEU A 1 464 ? 46.188 10.764 -42.453 1.00 84.12 464 LEU A O 1
ATOM 3654 N N . VAL A 1 465 ? 45.159 10.523 -40.471 1.00 84.06 465 VAL A N 1
ATOM 3655 C CA . VAL A 1 465 ? 46.383 10.248 -39.701 1.00 84.06 465 VAL A CA 1
ATOM 3656 C C . VAL A 1 465 ? 47.107 9.018 -40.249 1.00 84.06 465 VAL A C 1
ATOM 3658 O O . VAL A 1 465 ? 48.314 9.073 -40.493 1.00 84.06 465 VAL A O 1
ATOM 3661 N N . THR A 1 466 ? 46.379 7.930 -40.506 1.00 84.00 466 THR A N 1
ATOM 3662 C CA . THR A 1 466 ? 46.938 6.665 -41.012 1.00 84.00 466 THR A CA 1
ATOM 3663 C C . THR A 1 466 ? 47.523 6.812 -42.416 1.00 84.00 466 THR A C 1
ATOM 3665 O O . THR A 1 466 ? 48.497 6.136 -42.743 1.00 84.00 466 THR A O 1
ATOM 3668 N N . THR A 1 467 ? 46.985 7.716 -43.237 1.00 83.12 467 THR A N 1
ATOM 3669 C CA . THR A 1 467 ? 47.500 7.981 -44.590 1.00 83.12 467 THR A CA 1
ATOM 3670 C C . THR A 1 467 ? 48.711 8.917 -44.559 1.00 83.12 467 THR A C 1
ATOM 3672 O O . THR A 1 467 ? 49.714 8.674 -45.229 1.00 83.12 467 THR A O 1
ATOM 3675 N N . ILE A 1 468 ? 48.654 9.976 -43.751 1.00 85.44 468 ILE A N 1
ATOM 3676 C CA . ILE A 1 468 ? 49.634 11.071 -43.759 1.00 85.44 468 ILE A CA 1
ATOM 3677 C C . ILE A 1 468 ? 50.892 10.728 -42.950 1.00 85.44 468 ILE A C 1
ATOM 3679 O O . ILE A 1 468 ? 52.009 10.960 -43.418 1.00 85.44 468 ILE A O 1
ATOM 3683 N N . GLN A 1 469 ? 50.755 10.143 -41.754 1.00 84.69 469 GLN A N 1
ATOM 3684 C CA . GLN A 1 469 ? 51.897 9.858 -40.870 1.00 84.69 469 GLN A CA 1
ATOM 3685 C C . GLN A 1 469 ? 52.966 8.949 -41.508 1.00 84.69 469 GLN A C 1
ATOM 3687 O O . GLN A 1 469 ? 54.157 9.252 -41.377 1.00 84.69 469 GLN A O 1
ATOM 3692 N N . PRO A 1 470 ? 52.621 7.855 -42.217 1.00 84.00 470 PRO A N 1
ATOM 3693 C CA . PRO A 1 470 ? 53.618 7.033 -42.901 1.00 84.00 470 PRO A CA 1
ATOM 3694 C C . PRO A 1 470 ? 54.349 7.785 -44.017 1.00 84.00 470 PRO A C 1
ATOM 3696 O O . PRO A 1 470 ? 55.563 7.628 -44.151 1.00 84.00 470 PRO A O 1
ATOM 3699 N N . LEU A 1 471 ? 53.643 8.625 -44.779 1.00 82.12 471 LEU A N 1
ATOM 3700 C CA . LEU A 1 471 ? 54.231 9.427 -45.855 1.00 82.12 471 LEU A CA 1
ATOM 3701 C C . LEU A 1 471 ? 55.198 10.481 -45.297 1.00 82.12 471 LEU A C 1
ATOM 3703 O O . LEU A 1 471 ? 56.314 10.624 -45.801 1.00 82.12 471 LEU A O 1
ATOM 3707 N N . LEU A 1 472 ? 54.843 11.135 -44.186 1.00 83.06 472 LEU A N 1
ATOM 3708 C CA . LEU A 1 472 ? 55.738 12.055 -43.469 1.00 83.06 472 LEU A CA 1
ATOM 3709 C C . LEU A 1 472 ? 57.013 11.373 -42.945 1.00 83.06 472 LEU A C 1
ATOM 3711 O O . LEU A 1 472 ? 58.067 12.012 -42.849 1.00 83.06 472 LEU A O 1
ATOM 3715 N N . LYS A 1 473 ? 56.929 10.080 -42.605 1.00 82.12 473 LYS A N 1
ATOM 3716 C CA . LYS A 1 473 ? 58.053 9.268 -42.109 1.00 82.12 473 LYS A CA 1
ATOM 3717 C C . LYS A 1 473 ? 58.900 8.634 -43.216 1.00 82.12 473 LYS A C 1
ATOM 3719 O O . LYS A 1 473 ? 60.013 8.218 -42.913 1.00 82.12 473 LYS A O 1
ATOM 3724 N N . LYS A 1 474 ? 58.406 8.535 -44.455 1.00 80.88 474 LYS A N 1
ATOM 3725 C CA . LYS A 1 474 ? 59.112 7.890 -45.579 1.00 80.88 474 LYS A CA 1
ATOM 3726 C C . LYS A 1 474 ? 59.554 8.878 -46.659 1.00 80.88 474 LYS A C 1
ATOM 3728 O O . LYS A 1 474 ? 60.729 8.916 -47.004 1.00 80.88 474 LYS A O 1
ATOM 3733 N N . GLU A 1 475 ? 58.636 9.686 -47.181 1.00 78.06 475 GLU A N 1
ATOM 3734 C CA . GLU A 1 475 ? 58.847 10.490 -48.398 1.00 78.06 475 GLU A CA 1
ATOM 3735 C C . GLU A 1 475 ? 59.230 11.949 -48.108 1.00 78.06 475 GLU A C 1
ATOM 3737 O O . GLU A 1 475 ? 59.949 12.582 -48.892 1.00 78.06 475 GLU A O 1
ATOM 3742 N N . TYR A 1 476 ? 58.804 12.460 -46.948 1.00 79.56 476 TYR A N 1
ATOM 3743 C CA . TYR A 1 476 ? 59.002 13.845 -46.504 1.00 79.56 476 TYR A CA 1
ATOM 3744 C C . TYR A 1 476 ? 59.937 13.938 -45.285 1.00 79.56 476 TYR A C 1
ATOM 3746 O O . TYR A 1 476 ? 59.750 14.764 -44.395 1.00 79.56 476 TYR A O 1
ATOM 3754 N N . LEU A 1 477 ? 60.968 13.087 -45.231 1.00 74.44 477 LEU A N 1
ATOM 3755 C CA . LEU A 1 477 ? 62.019 13.140 -44.201 1.00 74.44 477 LEU A CA 1
ATOM 3756 C C . LEU A 1 477 ? 62.953 14.351 -44.358 1.00 74.44 477 LEU A C 1
ATOM 3758 O O . LEU A 1 477 ? 63.493 14.849 -43.377 1.00 74.44 477 LEU A O 1
ATOM 3762 N N . GLN A 1 478 ? 63.168 14.811 -45.593 1.00 79.25 478 GLN A N 1
ATOM 3763 C CA . GLN A 1 478 ? 64.110 15.889 -45.896 1.00 79.25 478 GLN A CA 1
ATOM 3764 C C . GLN A 1 478 ? 63.578 17.248 -45.425 1.00 79.25 478 GLN A C 1
ATOM 3766 O O . GLN A 1 478 ? 62.446 17.614 -45.745 1.00 79.25 478 GLN A O 1
ATOM 3771 N N . PHE A 1 479 ? 64.432 18.030 -44.754 1.00 75.69 479 PHE A N 1
ATOM 3772 C CA . PHE A 1 479 ? 64.094 19.359 -44.228 1.00 75.69 479 PHE A CA 1
ATOM 3773 C C . PHE A 1 479 ? 63.480 20.282 -45.292 1.00 75.69 479 PHE A C 1
ATOM 3775 O O . PHE A 1 479 ? 62.440 20.882 -45.052 1.00 75.69 479 PHE A O 1
ATOM 3782 N N . GLN A 1 480 ? 64.051 20.315 -46.502 1.00 78.31 480 GLN A N 1
ATOM 3783 C CA . GLN A 1 480 ? 63.543 21.141 -47.606 1.00 78.31 480 GLN A CA 1
ATOM 3784 C C . GLN A 1 480 ? 62.113 20.765 -48.026 1.00 78.31 480 GLN A C 1
ATOM 3786 O O . GLN A 1 480 ? 61.299 21.641 -48.302 1.00 78.31 480 GLN A O 1
ATOM 3791 N N . LYS A 1 481 ? 61.773 19.468 -48.025 1.00 79.88 481 LYS A N 1
ATOM 3792 C CA . LYS A 1 481 ? 60.418 19.001 -48.353 1.00 79.88 481 LYS A CA 1
ATOM 3793 C C . LYS A 1 481 ? 59.419 19.331 -47.247 1.00 79.88 481 LYS A C 1
ATOM 3795 O O . LYS A 1 481 ? 58.283 19.678 -47.547 1.00 79.88 481 LYS A O 1
ATOM 3800 N N . ARG A 1 482 ? 59.838 19.263 -45.978 1.00 81.69 482 ARG A N 1
ATOM 3801 C CA . ARG A 1 482 ? 59.002 19.694 -44.846 1.00 81.69 482 ARG A CA 1
ATOM 3802 C C . ARG A 1 482 ? 58.789 21.203 -44.837 1.00 81.69 482 ARG A C 1
ATOM 3804 O O . ARG A 1 482 ? 57.673 21.639 -44.605 1.00 81.69 482 ARG A O 1
ATOM 3811 N N . GLN A 1 483 ? 59.816 21.980 -45.172 1.00 80.81 483 GLN A N 1
ATOM 3812 C CA . GLN A 1 483 ? 59.716 23.432 -45.307 1.00 80.81 483 GLN A CA 1
ATOM 3813 C C . GLN A 1 483 ? 58.771 23.832 -46.451 1.00 80.81 483 GLN A C 1
ATOM 3815 O O . GLN A 1 483 ? 57.967 24.744 -46.283 1.00 80.81 483 GLN A O 1
ATOM 3820 N N . ALA A 1 484 ? 58.804 23.113 -47.578 1.00 82.88 484 ALA A N 1
ATOM 3821 C CA . ALA A 1 484 ? 57.855 23.308 -48.675 1.00 82.88 484 ALA A CA 1
ATOM 3822 C C . ALA A 1 484 ? 56.408 22.957 -48.275 1.00 82.88 484 ALA A C 1
ATOM 3824 O O . ALA A 1 484 ? 55.484 23.684 -48.637 1.00 82.88 484 ALA A O 1
ATOM 3825 N N . LEU A 1 485 ? 56.204 21.887 -47.492 1.00 84.62 485 LEU A N 1
ATOM 3826 C CA . LEU A 1 485 ? 54.887 21.556 -46.935 1.00 84.62 485 LEU A CA 1
ATOM 3827 C C . LEU A 1 485 ? 54.394 22.630 -45.959 1.00 84.62 485 LEU A C 1
ATOM 3829 O O . LEU A 1 485 ? 53.244 23.043 -46.069 1.00 84.62 485 LEU A O 1
ATOM 3833 N N . SER A 1 486 ? 55.250 23.124 -45.060 1.00 83.38 486 SER A N 1
ATOM 3834 C CA . SER A 1 486 ? 54.894 24.216 -44.146 1.00 83.38 486 SER A CA 1
ATOM 3835 C C . SER A 1 486 ? 54.501 25.481 -44.908 1.00 83.38 486 SER A C 1
ATOM 3837 O O . SER A 1 486 ? 53.451 26.044 -44.624 1.00 83.38 486 SER A O 1
ATOM 3839 N N . ALA A 1 487 ? 55.260 25.868 -45.939 1.00 84.62 487 ALA A N 1
ATOM 3840 C CA . ALA A 1 487 ? 54.922 27.014 -46.786 1.00 84.62 487 ALA A CA 1
ATOM 3841 C C . ALA A 1 487 ? 53.590 26.818 -47.540 1.00 84.62 487 ALA A C 1
ATOM 3843 O O . ALA A 1 487 ? 52.824 27.763 -47.715 1.00 84.62 487 ALA A O 1
ATOM 3844 N N . SER A 1 488 ? 53.279 25.588 -47.965 1.00 85.31 488 SER A N 1
ATOM 3845 C CA . SER A 1 488 ? 51.995 25.262 -48.599 1.00 85.31 488 SER A CA 1
ATOM 3846 C C . SER A 1 488 ? 50.822 25.311 -47.613 1.00 85.31 488 SER A C 1
ATOM 3848 O O . SER A 1 488 ? 49.736 25.760 -47.978 1.00 85.31 488 SER A O 1
ATOM 3850 N N . VAL A 1 489 ? 51.024 24.884 -46.364 1.00 86.44 489 VAL A N 1
ATOM 3851 C CA . VAL A 1 489 ? 50.021 25.013 -45.296 1.00 86.44 489 VAL A CA 1
ATOM 3852 C C . VAL A 1 489 ? 49.818 26.485 -44.920 1.00 86.44 489 VAL A C 1
ATOM 3854 O O . VAL A 1 489 ? 48.677 26.922 -44.799 1.00 86.44 489 VAL A O 1
ATOM 3857 N N . GLU A 1 490 ? 50.887 27.275 -44.813 1.00 85.19 490 GLU A N 1
ATOM 3858 C CA . GLU A 1 490 ? 50.809 28.722 -44.566 1.00 85.19 490 GLU A CA 1
ATOM 3859 C C . GLU A 1 490 ? 50.054 29.450 -45.685 1.00 85.19 490 GLU A C 1
ATOM 3861 O O . GLU A 1 490 ? 49.168 30.250 -45.395 1.00 85.19 490 GLU A O 1
ATOM 3866 N N . ALA A 1 491 ? 50.295 29.098 -46.953 1.00 85.56 491 ALA A N 1
ATOM 3867 C CA . ALA A 1 491 ? 49.545 29.650 -48.082 1.00 85.56 491 ALA A CA 1
ATOM 3868 C C . ALA A 1 491 ? 48.040 29.325 -48.013 1.00 85.56 491 ALA A C 1
ATOM 3870 O O . ALA A 1 491 ? 47.213 30.182 -48.323 1.00 85.56 491 ALA A O 1
ATOM 3871 N N . GLN A 1 492 ? 47.670 28.115 -47.569 1.00 83.12 492 GLN A N 1
ATOM 3872 C CA . GLN A 1 492 ? 46.265 27.744 -47.343 1.00 83.12 492 GLN A CA 1
ATOM 3873 C C . GLN A 1 492 ? 45.634 28.563 -46.206 1.00 83.12 492 GLN A C 1
ATOM 3875 O O . GLN A 1 492 ? 44.484 28.989 -46.315 1.00 83.12 492 GLN A O 1
ATOM 3880 N N . VAL A 1 493 ? 46.376 28.815 -45.123 1.00 84.12 493 VAL A N 1
ATOM 3881 C CA . VAL A 1 493 ? 45.910 29.666 -44.017 1.00 84.12 493 VAL A CA 1
ATOM 3882 C C . VAL A 1 493 ? 45.745 31.111 -44.488 1.00 84.12 493 VAL A C 1
ATOM 3884 O O . VAL A 1 493 ? 44.715 31.725 -44.210 1.00 84.12 493 VAL A O 1
ATOM 3887 N N . ASP A 1 494 ? 46.701 31.649 -45.242 1.00 84.00 494 ASP A N 1
ATOM 3888 C CA . ASP A 1 494 ? 46.649 33.018 -45.759 1.00 84.00 494 ASP A CA 1
ATOM 3889 C C . ASP A 1 494 ? 45.518 33.224 -46.777 1.00 84.00 494 ASP A C 1
ATOM 3891 O O . ASP A 1 494 ? 44.891 34.287 -46.785 1.00 84.00 494 ASP A O 1
ATOM 3895 N N . GLU A 1 495 ? 45.166 32.202 -47.563 1.00 83.25 495 GLU A N 1
ATOM 3896 C CA . GLU A 1 495 ? 43.975 32.215 -48.421 1.00 83.25 495 GLU A CA 1
ATOM 3897 C C . GLU A 1 495 ? 42.693 32.402 -47.588 1.00 83.25 495 GLU A C 1
ATOM 3899 O O . GLU A 1 495 ? 41.856 33.257 -47.897 1.00 83.25 495 GLU A O 1
ATOM 3904 N N . VAL A 1 496 ? 42.567 31.675 -46.474 1.00 81.81 496 VAL A N 1
ATOM 3905 C CA . VAL A 1 496 ? 41.426 31.808 -45.553 1.00 81.81 496 VAL A CA 1
ATOM 3906 C C . VAL A 1 496 ? 41.429 33.171 -44.853 1.00 81.81 496 VAL A C 1
ATOM 3908 O O . VAL A 1 496 ? 40.368 33.787 -44.714 1.00 81.81 496 VAL A O 1
ATOM 3911 N N . ARG A 1 497 ? 42.600 33.698 -44.468 1.00 80.31 497 ARG A N 1
ATOM 3912 C CA . ARG A 1 497 ? 42.739 35.050 -43.889 1.00 80.31 497 ARG A CA 1
ATOM 3913 C C . ARG A 1 497 ? 42.347 36.147 -44.881 1.00 80.31 497 ARG A C 1
ATOM 3915 O O . ARG A 1 497 ? 41.701 37.121 -44.494 1.00 80.31 497 ARG A O 1
ATOM 3922 N N . ALA A 1 498 ? 42.691 35.991 -46.158 1.00 80.62 498 ALA A N 1
ATOM 3923 C CA . ALA A 1 498 ? 42.332 36.937 -47.212 1.00 80.62 498 ALA A CA 1
ATOM 3924 C C . ALA A 1 498 ? 40.818 36.947 -47.488 1.00 80.62 498 ALA A C 1
ATOM 3926 O O . ALA A 1 498 ? 40.234 38.014 -47.709 1.00 80.62 498 ALA A O 1
ATOM 3927 N N . GLN A 1 499 ? 40.175 35.777 -47.427 1.00 79.12 499 GLN A N 1
ATOM 3928 C CA . GLN A 1 499 ? 38.722 35.636 -47.561 1.00 79.12 499 GLN A CA 1
ATOM 3929 C C . GLN A 1 499 ? 37.973 36.159 -46.324 1.00 79.12 499 GLN A C 1
ATOM 3931 O O . GLN A 1 499 ? 36.908 36.767 -46.453 1.00 79.12 499 GLN A O 1
ATOM 3936 N N . ARG A 1 500 ? 38.536 35.978 -45.122 1.00 74.75 500 ARG A N 1
ATOM 3937 C CA . ARG A 1 500 ? 37.938 36.378 -43.840 1.00 74.75 500 ARG A CA 1
ATOM 3938 C C . ARG A 1 500 ? 38.763 37.471 -43.169 1.00 74.75 500 ARG A C 1
ATOM 3940 O O . ARG A 1 500 ? 39.542 37.224 -42.260 1.00 74.75 500 ARG A O 1
ATOM 3947 N N . LYS A 1 501 ? 38.537 38.720 -43.579 1.00 72.62 501 LYS A N 1
ATOM 3948 C CA . LYS A 1 501 ? 39.314 39.897 -43.138 1.00 72.62 501 LYS A CA 1
ATOM 3949 C C . LYS A 1 501 ? 39.222 40.240 -41.640 1.00 72.62 501 LYS A C 1
ATOM 3951 O O . LYS A 1 501 ? 39.922 41.147 -41.203 1.00 72.62 501 LYS A O 1
ATOM 3956 N N . ASN A 1 502 ? 38.352 39.586 -40.862 1.00 77.62 502 ASN A N 1
ATOM 3957 C CA . ASN A 1 502 ? 38.166 39.862 -39.434 1.00 77.62 502 ASN A CA 1
ATOM 3958 C C . ASN A 1 502 ? 38.940 38.847 -38.563 1.00 77.62 502 ASN A C 1
ATOM 3960 O O . ASN A 1 502 ? 38.519 37.694 -38.481 1.00 77.62 502 ASN A O 1
ATOM 3964 N N . PRO A 1 503 ? 39.987 39.267 -37.824 1.00 72.06 503 PRO A N 1
ATOM 3965 C CA . PRO A 1 503 ? 40.762 38.388 -36.937 1.00 72.06 503 PRO A CA 1
ATOM 3966 C C . PRO A 1 503 ? 39.982 37.821 -35.737 1.00 72.06 503 PRO A C 1
ATOM 3968 O O . PRO A 1 503 ? 40.471 36.951 -35.011 1.00 72.06 503 PRO A O 1
ATOM 3971 N N . SER A 1 504 ? 38.778 38.338 -35.483 1.00 71.75 504 SER A N 1
ATOM 3972 C CA . SER A 1 504 ? 37.881 37.828 -34.443 1.00 71.75 504 SER A CA 1
ATOM 3973 C C . SER A 1 504 ? 36.888 36.780 -34.946 1.00 71.75 504 SER A C 1
ATOM 3975 O O . SER A 1 504 ? 36.127 36.256 -34.137 1.00 71.75 504 SER A O 1
ATOM 3977 N N . ASP A 1 505 ? 36.892 36.459 -36.242 1.00 81.88 505 ASP A N 1
ATOM 3978 C CA . ASP A 1 505 ? 36.082 35.377 -36.803 1.00 81.88 505 ASP A CA 1
ATOM 3979 C C . ASP A 1 505 ? 36.534 34.015 -36.246 1.00 81.88 505 ASP A C 1
ATOM 3981 O O . ASP A 1 505 ? 37.728 33.713 -36.153 1.00 81.88 505 ASP A O 1
ATOM 3985 N N . THR A 1 506 ? 35.569 33.185 -35.853 1.00 79.00 506 THR A N 1
ATOM 3986 C CA . THR A 1 506 ? 35.838 31.884 -35.228 1.00 79.00 506 THR A CA 1
ATOM 3987 C C . THR A 1 506 ? 36.631 30.963 -36.155 1.00 79.00 506 THR A C 1
ATOM 3989 O O . THR A 1 506 ? 37.593 30.339 -35.710 1.00 79.00 506 THR A O 1
ATOM 3992 N N . LEU A 1 507 ? 36.305 30.924 -37.451 1.00 77.75 507 LEU A N 1
ATOM 3993 C CA . LEU A 1 507 ? 37.018 30.084 -38.414 1.00 77.75 507 LEU A CA 1
ATOM 3994 C C . LEU A 1 507 ? 38.395 30.670 -38.747 1.00 77.75 507 LEU A C 1
ATOM 3996 O O . LEU A 1 507 ? 39.353 29.911 -38.853 1.00 77.75 507 LEU A O 1
ATOM 4000 N N . TYR A 1 508 ? 38.549 31.999 -38.789 1.00 83.38 508 TYR A N 1
ATOM 4001 C CA . TYR A 1 508 ? 39.873 32.633 -38.915 1.00 83.38 508 TYR A CA 1
ATOM 4002 C C . TYR A 1 508 ? 40.850 32.152 -37.828 1.00 83.38 508 TYR A C 1
ATOM 4004 O O . TYR A 1 508 ? 41.998 31.791 -38.116 1.00 83.38 508 TYR A O 1
ATOM 4012 N N . ARG A 1 509 ? 40.394 32.121 -36.568 1.00 82.00 509 ARG A N 1
ATOM 4013 C CA . ARG A 1 509 ? 41.210 31.666 -35.431 1.00 82.00 509 ARG A CA 1
ATOM 4014 C C . ARG A 1 509 ? 41.487 30.167 -35.488 1.00 82.00 509 ARG A C 1
ATOM 4016 O O . ARG A 1 509 ? 42.622 29.764 -35.255 1.00 82.00 509 ARG A O 1
ATOM 4023 N N . MET A 1 510 ? 40.488 29.357 -35.837 1.00 81.38 510 MET A N 1
ATOM 4024 C CA . MET A 1 510 ? 40.645 27.902 -35.946 1.00 81.38 510 MET A CA 1
ATOM 4025 C C . MET A 1 510 ? 41.656 27.503 -37.025 1.00 81.38 510 MET A C 1
ATOM 4027 O O . MET A 1 510 ? 42.532 26.689 -36.748 1.00 81.38 510 MET A O 1
ATOM 4031 N N . PHE A 1 511 ? 41.589 28.103 -38.218 1.00 83.25 511 PHE A N 1
ATOM 4032 C CA . PHE A 1 511 ? 42.548 27.841 -39.298 1.00 83.25 511 PHE A CA 1
ATOM 4033 C C . PHE A 1 511 ? 43.958 28.332 -38.956 1.00 83.25 511 PHE A C 1
ATOM 4035 O O . PHE A 1 511 ? 44.929 27.639 -39.247 1.00 83.25 511 PHE A O 1
ATOM 4042 N N . SER A 1 512 ? 44.086 29.480 -38.280 1.00 82.81 512 SER A N 1
ATOM 4043 C CA . SER A 1 512 ? 45.394 29.972 -37.824 1.00 82.81 512 SER A CA 1
ATOM 4044 C C . SER A 1 512 ? 46.030 29.024 -36.797 1.00 82.81 512 SER A C 1
ATOM 4046 O O . SER A 1 512 ? 47.183 28.634 -36.956 1.00 82.81 512 SER A O 1
ATOM 4048 N N . HIS A 1 513 ? 45.257 28.577 -35.803 1.00 84.62 513 HIS A N 1
ATOM 4049 C CA . HIS A 1 513 ? 45.723 27.648 -34.766 1.00 84.62 513 HIS A CA 1
ATOM 4050 C C . HIS A 1 513 ? 46.037 26.249 -35.321 1.00 84.62 513 HIS A C 1
ATOM 4052 O O . HIS A 1 513 ? 47.006 25.605 -34.919 1.00 84.62 513 HIS A O 1
ATOM 4058 N N . ALA A 1 514 ? 45.247 25.779 -36.288 1.00 85.25 514 ALA A N 1
ATOM 4059 C CA . ALA A 1 514 ? 45.517 24.538 -37.006 1.00 85.25 514 ALA A CA 1
ATOM 4060 C C . ALA A 1 514 ? 46.781 24.637 -37.875 1.00 85.25 514 ALA A C 1
ATOM 4062 O O . ALA A 1 514 ? 47.517 23.660 -37.980 1.00 85.25 514 ALA A O 1
ATOM 4063 N N . GLY A 1 515 ? 47.066 25.804 -38.463 1.00 84.38 515 GLY A N 1
ATOM 4064 C CA . GLY A 1 515 ? 48.302 26.063 -39.204 1.00 84.38 515 GLY A CA 1
ATOM 4065 C C . GLY A 1 515 ? 49.536 25.978 -38.310 1.00 84.38 515 GLY A C 1
ATOM 4066 O O . GLY A 1 515 ? 50.480 25.262 -38.630 1.00 84.38 515 GLY A O 1
ATOM 4067 N N . GLU A 1 516 ? 49.493 26.618 -37.141 1.00 84.94 516 GLU A N 1
ATOM 4068 C CA . GLU A 1 516 ? 50.548 26.506 -36.124 1.00 84.94 516 GLU A CA 1
ATOM 4069 C C . GLU A 1 516 ? 50.731 25.051 -35.669 1.00 84.94 516 GLU A C 1
ATOM 4071 O O . GLU A 1 516 ? 51.851 24.539 -35.626 1.00 84.94 516 GLU A O 1
ATOM 4076 N N . THR A 1 517 ? 49.625 24.346 -35.418 1.00 85.38 517 THR A N 1
ATOM 4077 C CA . THR A 1 517 ? 49.634 22.925 -35.041 1.00 85.38 517 THR A CA 1
ATOM 4078 C C . THR A 1 517 ? 50.237 22.054 -36.151 1.00 85.38 517 THR A C 1
ATOM 4080 O O . THR A 1 517 ? 51.059 21.182 -35.876 1.00 85.38 517 THR A O 1
ATOM 4083 N N . ALA A 1 518 ? 49.907 22.313 -37.417 1.00 84.06 518 ALA A N 1
ATOM 4084 C CA . ALA A 1 518 ? 50.479 21.618 -38.566 1.00 84.06 518 ALA A CA 1
ATOM 4085 C C . ALA A 1 518 ? 51.989 21.866 -38.698 1.00 84.06 518 ALA A C 1
ATOM 4087 O O . ALA A 1 518 ? 52.744 20.921 -38.927 1.00 84.06 518 ALA A O 1
ATOM 4088 N N . VAL A 1 519 ? 52.452 23.103 -38.493 1.00 82.50 519 VAL A N 1
ATOM 4089 C CA . VAL A 1 519 ? 53.885 23.439 -38.492 1.00 82.50 519 VAL A CA 1
ATOM 4090 C C . VAL A 1 519 ? 54.616 22.710 -37.363 1.00 82.50 519 VAL A C 1
ATOM 4092 O O . VAL A 1 519 ? 55.697 22.169 -37.595 1.00 82.50 519 VAL A O 1
ATOM 4095 N N . VAL A 1 520 ? 54.017 22.603 -36.174 1.00 84.06 520 VAL A N 1
ATOM 4096 C CA . VAL A 1 520 ? 54.567 21.803 -35.064 1.00 84.06 520 VAL A CA 1
ATOM 4097 C C . VAL A 1 520 ? 54.634 20.316 -35.430 1.00 84.06 520 VAL A C 1
ATOM 4099 O O . VAL A 1 520 ? 55.674 19.686 -35.231 1.00 84.06 520 VAL A O 1
ATOM 4102 N N . LEU A 1 521 ? 53.580 19.752 -36.028 1.00 81.69 521 LEU A N 1
ATOM 4103 C CA . LEU A 1 521 ? 53.551 18.354 -36.482 1.00 81.69 521 LEU A CA 1
ATOM 4104 C C . LEU A 1 521 ? 54.611 18.063 -37.561 1.00 81.69 521 LEU A C 1
ATOM 4106 O O . LEU A 1 521 ? 55.196 16.977 -37.580 1.00 81.69 521 LEU A O 1
ATOM 4110 N N . LEU A 1 522 ? 54.896 19.032 -38.435 1.00 79.81 522 LEU A N 1
ATOM 4111 C CA . LEU A 1 522 ? 55.952 18.950 -39.448 1.00 79.81 522 LEU A CA 1
ATOM 4112 C C . LEU A 1 522 ? 57.354 19.185 -38.850 1.00 79.81 522 LEU A C 1
ATOM 4114 O O . LEU A 1 522 ? 58.325 18.583 -39.313 1.00 79.81 522 LEU A O 1
ATOM 4118 N N . GLY A 1 523 ? 57.474 20.005 -37.805 1.00 65.56 523 GLY A N 1
ATOM 4119 C CA . GLY A 1 523 ? 58.727 20.349 -37.123 1.00 65.56 523 GLY A CA 1
ATOM 4120 C C . GLY A 1 523 ? 59.170 19.369 -36.031 1.00 65.56 523 GLY A C 1
ATOM 4121 O O . GLY A 1 523 ? 60.321 19.427 -35.601 1.00 65.56 523 GLY A O 1
ATOM 4122 N N . ALA A 1 524 ? 58.303 18.449 -35.596 1.00 53.09 524 ALA A N 1
ATOM 4123 C CA . ALA A 1 524 ? 58.588 17.463 -34.553 1.00 53.09 524 ALA A CA 1
ATOM 4124 C C . ALA A 1 524 ? 59.570 16.369 -35.025 1.00 53.09 524 ALA A C 1
ATOM 4126 O O . ALA A 1 524 ? 59.183 15.243 -35.350 1.00 53.09 524 ALA A O 1
ATOM 4127 N N . ARG A 1 525 ? 60.848 16.750 -35.117 1.00 44.41 525 ARG A N 1
ATOM 4128 C CA . ARG A 1 525 ? 62.090 15.976 -34.941 1.00 44.41 525 ARG A CA 1
ATOM 4129 C C . ARG A 1 525 ? 63.253 16.910 -35.297 1.00 44.41 525 ARG A C 1
ATOM 4131 O O . ARG A 1 525 ? 63.633 16.999 -36.464 1.00 44.41 525 ARG A O 1
ATOM 4138 N N . GLN A 1 526 ? 63.780 17.607 -34.293 1.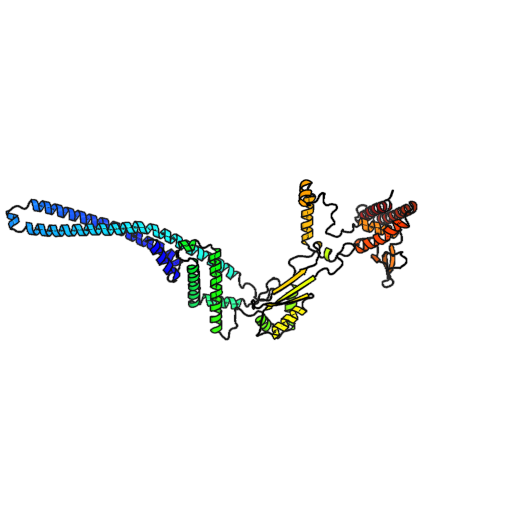00 33.88 526 GLN A N 1
ATOM 4139 C CA . GLN A 1 526 ? 65.222 17.845 -34.232 1.00 33.88 526 GLN A CA 1
ATOM 4140 C C . GLN A 1 526 ? 65.855 16.659 -33.517 1.00 33.88 526 GLN A C 1
ATOM 4142 O O . GLN A 1 526 ? 65.246 16.205 -32.519 1.00 33.88 526 GLN A O 1
#

pLDDT: mean 84.71, std 9.13, range [33.88, 96.19]

Radius of gyration: 49.94 Å; chains: 1; bounding box: 112×64×158 Å